Protein AF-0000000078037705 (afdb_homodimer)

Nearest PDB structures (foldseek):
  4ed9-assembly1_A-2  TM=7.983E-01  e=3.099E-23  Brucella suis 1330
  1t4c-assembly1_A  TM=8.391E-01  e=2.210E-21  Oxalobacter formigenes
  1pt8-assembly1_B  TM=8.091E-01  e=5.022E-22  unclassified
  2vjq-assembly1_A  TM=8.207E-01  e=1.459E-21  Oxalobacter formigenes
  2vjo-assembly1_B  TM=8.201E-01  e=1.232E-20  Oxalobacter formigenes

Secondary structure (DSSP, 8-state):
----TTTT-EEEE---SSHHHHHHHHHHHTT-EEEEEE-TT--GGGGTT--SS----SS-HHHHHHTTT-EEEE--TTSHHHHHHHHHHHTT-SEEEE-PPTTHHHHTT--HHHHHHH-TT-EEEEEESS-TTSTTTT----HHHHHHHHTTT-----TT------PPPSS-HIIIIIIIIHHHHHHHHHHHHHHHHS--EEEEEEHHHHHHTT-HHHHHHHTS-GGG--GGGTSBTTEEEEE-TTS-EEEEE--SHHHHHHHHHHTT-GGGGGGTT--SSHHHHHHHHHHTTS-HHHHHHHHGGGTSSEEE---HHHHHHHTGGGB-TTT-PBPPS-EEEEE--/----TTTT-EEEE---SSHHHHHHHHHHHTT-EEEEEE-TT--GGGGTT--SS----SS-HHHHHHTTT-EEEE--TTSHHHHHHHHHHHTT-SEEEE-PPTTHHHHTT--HHHHHHH-TT-EEEEEESS-TTSTTTT----HHHHHHHHTTT-----TT---------SS-HIIIIIIIIHHHHHHHHHHHHHHHHS--EEEEEEHHHHHHTT-HHHHHHHTS-GGG--GGGTSBTTEEEEE-TTS-EEEEE--SHHHHHHHHHHTT-GGGGGGTT--SSHHHHHHHHHHTTS-HHHHHHHHGGGTSSEEE---HHHHHHHTGGGB-TTT-PBPPS-EEEEE--

InterPro domains:
  IPR003673 CoA-transferase family III [PF02515] (6-319)
  IPR023606 CoA-transferase family III domain 1 superfamily [G3DSA:3.40.50.10540] (2-230)
  IPR023606 CoA-transferase family III domain 1 superfamily [SSF89796] (3-320)
  IPR044855 CoA-transferase family III domain 3 superfamily [G3DSA:3.30.1540.10] (231-314)
  IPR050509 Coenzyme A-transferase family III [PTHR48228] (5-320)

pLDDT: mean 91.75, std 10.86, range [43.0, 98.88]

Radius of gyration: 24.4 Å; Cα contacts (8 Å, |Δi|>4): 1552; chains: 2; bounding box: 67×62×51 Å

Structure (mmCIF, N/CA/C/O backbone):
data_AF-0000000078037705-model_v1
#
loop_
_entity.id
_entity.type
_entity.pdbx_description
1 polymer 'CoA transferase'
#
loop_
_atom_site.group_PDB
_atom_site.id
_atom_site.type_symbol
_atom_site.label_atom_id
_atom_site.label_alt_id
_atom_site.label_comp_id
_atom_site.label_asym_id
_atom_site.label_entity_id
_atom_site.label_seq_id
_atom_site.pdbx_PDB_ins_code
_atom_site.Cartn_x
_atom_site.Cartn_y
_atom_site.Cartn_z
_atom_site.occupancy
_atom_site.B_iso_or_equiv
_atom_site.auth_seq_id
_atom_site.auth_comp_id
_atom_site.auth_asym_id
_atom_site.auth_atom_id
_atom_site.pdbx_PDB_model_num
ATOM 1 N N . MET A 1 1 ? 0.684 -17.812 12.258 1 60.84 1 MET A N 1
ATOM 2 C CA . MET A 1 1 ? 0.854 -19.094 11.586 1 60.84 1 MET A CA 1
ATOM 3 C C . MET A 1 1 ? 1.013 -18.906 10.086 1 60.84 1 MET A C 1
ATOM 5 O O . MET A 1 1 ? 0.381 -18.031 9.492 1 60.84 1 MET A O 1
ATOM 9 N N . PHE A 1 2 ? 2.031 -19.531 9.492 1 70.81 2 PHE A N 1
ATOM 10 C CA . PHE A 1 2 ? 2.348 -19.5 8.07 1 70.81 2 PHE A CA 1
ATOM 11 C C . PHE A 1 2 ? 1.345 -20.328 7.277 1 70.81 2 PHE A C 1
ATOM 13 O O . PHE A 1 2 ? 0.802 -21.312 7.785 1 70.81 2 PHE A O 1
ATOM 20 N N . SER A 1 3 ? 0.941 -19.719 6.148 1 79.06 3 SER A N 1
ATOM 21 C CA . SER A 1 3 ? 0.119 -20.5 5.238 1 79.06 3 SER A CA 1
ATOM 22 C C . SER A 1 3 ? 0.977 -21.422 4.371 1 79.06 3 SER A C 1
ATOM 24 O O . SER A 1 3 ? 2.207 -21.344 4.41 1 79.06 3 SER A O 1
ATOM 26 N N . GLN A 1 4 ? 0.373 -22.391 3.707 1 84.06 4 GLN A N 1
ATOM 27 C CA . GLN A 1 4 ? 1.113 -23.391 2.936 1 84.06 4 GLN A CA 1
ATOM 28 C C . GLN A 1 4 ? 0.852 -23.234 1.44 1 84.06 4 GLN A C 1
ATOM 30 O O . GLN A 1 4 ? 1.119 -24.141 0.658 1 84.06 4 GLN A O 1
ATOM 35 N N . TRP A 1 5 ? 0.416 -22.094 1.028 1 91.06 5 TRP A N 1
ATOM 36 C CA . TRP A 1 5 ? -0.043 -21.875 -0.341 1 91.06 5 TRP A CA 1
ATOM 37 C C . TRP A 1 5 ? 1.124 -21.938 -1.321 1 91.06 5 TRP A C 1
ATOM 39 O O . TRP A 1 5 ? 0.944 -22.281 -2.49 1 91.06 5 TRP A O 1
ATOM 49 N N . LEU A 1 6 ? 2.363 -21.672 -0.777 1 94.94 6 LEU A N 1
ATOM 50 C CA . LEU A 1 6 ? 3.518 -21.641 -1.667 1 94.94 6 LEU A CA 1
ATOM 51 C C . LEU A 1 6 ? 4.523 -22.719 -1.282 1 94.94 6 LEU A C 1
ATOM 53 O O . LEU A 1 6 ? 5.727 -22.562 -1.515 1 94.94 6 LEU A O 1
ATOM 57 N N . THR A 1 7 ? 4.012 -23.734 -0.67 1 93.62 7 THR A N 1
ATOM 58 C CA . THR A 1 7 ? 4.867 -24.891 -0.358 1 93.62 7 THR A CA 1
ATOM 59 C C . THR A 1 7 ? 5.535 -25.422 -1.621 1 93.62 7 THR A C 1
ATOM 61 O O . THR A 1 7 ? 4.887 -25.562 -2.66 1 93.62 7 THR A O 1
ATOM 64 N N . GLY A 1 8 ? 6.824 -25.625 -1.527 1 94.94 8 GLY A N 1
ATOM 65 C CA . GLY A 1 8 ? 7.562 -26.156 -2.664 1 94.94 8 GLY A CA 1
ATOM 66 C C . GLY A 1 8 ? 8.219 -25.078 -3.504 1 94.94 8 GLY A C 1
ATOM 67 O O . GLY A 1 8 ? 8.922 -25.375 -4.473 1 94.94 8 GLY A O 1
ATOM 68 N N . TRP A 1 9 ? 7.973 -23.875 -3.145 1 97.19 9 TRP A N 1
ATOM 69 C CA . TRP A 1 9 ? 8.625 -22.766 -3.838 1 97.19 9 TRP A CA 1
ATOM 70 C C . TRP A 1 9 ? 9.922 -22.375 -3.139 1 97.19 9 TRP A C 1
ATOM 72 O O . TRP A 1 9 ? 9.992 -22.359 -1.908 1 97.19 9 TRP A O 1
ATOM 82 N N . ARG A 1 10 ? 10.891 -22.094 -3.904 1 98.62 10 ARG A N 1
ATOM 83 C CA . ARG A 1 10 ? 12.148 -21.562 -3.389 1 98.62 10 ARG A CA 1
ATOM 84 C C . ARG A 1 10 ? 12.484 -20.219 -4.023 1 98.62 10 ARG A C 1
ATOM 86 O O . ARG A 1 10 ? 12.57 -20.109 -5.25 1 98.62 10 ARG A O 1
ATOM 93 N N . ILE A 1 11 ? 12.672 -19.203 -3.244 1 98.88 11 ILE A N 1
ATOM 94 C CA . ILE A 1 11 ? 12.906 -17.828 -3.699 1 98.88 11 ILE A CA 1
ATOM 95 C C . ILE A 1 11 ? 14.227 -17.312 -3.135 1 98.88 11 ILE A C 1
ATOM 97 O O . ILE A 1 11 ? 14.477 -17.422 -1.932 1 98.88 11 ILE A O 1
ATOM 101 N N . LEU A 1 12 ? 15.094 -16.812 -3.98 1 98.88 12 LEU A N 1
ATOM 102 C CA . LEU A 1 12 ? 16.312 -16.125 -3.58 1 98.88 12 LEU A CA 1
ATOM 103 C C . LEU A 1 12 ? 16.094 -14.617 -3.488 1 98.88 12 LEU A C 1
ATOM 105 O O . LEU A 1 12 ? 15.742 -13.977 -4.48 1 98.88 12 LEU A O 1
ATOM 109 N N . ASP A 1 13 ? 16.266 -14.094 -2.336 1 98.81 13 ASP A N 1
ATOM 110 C CA . ASP A 1 13 ? 16.125 -12.656 -2.117 1 98.81 13 ASP A CA 1
ATOM 111 C C . ASP A 1 13 ? 17.484 -11.977 -1.985 1 98.81 13 ASP A C 1
ATOM 113 O O . ASP A 1 13 ? 18.141 -12.102 -0.954 1 98.81 13 ASP A O 1
ATOM 117 N N . LEU A 1 14 ? 17.859 -11.203 -2.982 1 98.5 14 LEU A N 1
ATOM 118 C CA . LEU A 1 14 ? 19.109 -10.469 -2.971 1 98.5 14 LEU A CA 1
ATOM 119 C C . LEU A 1 14 ? 18.891 -9.016 -2.553 1 98.5 14 LEU A C 1
ATOM 121 O O . LEU A 1 14 ? 19.844 -8.234 -2.49 1 98.5 14 LEU A O 1
ATOM 125 N N . SER A 1 15 ? 17.656 -8.648 -2.311 1 97.88 15 SER A N 1
ATOM 126 C CA . SER A 1 15 ? 17.312 -7.266 -2.018 1 97.88 15 SER A CA 1
ATOM 127 C C . SER A 1 15 ? 17.688 -6.895 -0.584 1 97.88 15 SER A C 1
ATOM 129 O O . SER A 1 15 ? 17.906 -7.773 0.25 1 97.88 15 SER A O 1
ATOM 131 N N . LEU A 1 16 ? 17.812 -5.641 -0.35 1 96.12 16 LEU A N 1
ATOM 132 C CA . LEU A 1 16 ? 18.172 -5.098 0.955 1 96.12 16 LEU A CA 1
ATOM 133 C C . LEU A 1 16 ? 17.141 -4.09 1.431 1 96.12 16 LEU A C 1
ATOM 135 O O . LEU A 1 16 ? 16.219 -3.744 0.688 1 96.12 16 LEU A O 1
ATOM 139 N N . LEU A 1 17 ? 17.172 -3.756 2.693 1 94.75 17 LEU A N 1
ATOM 140 C CA . LEU A 1 17 ? 16.422 -2.674 3.307 1 94.75 17 LEU A CA 1
ATOM 141 C C . LEU A 1 17 ? 14.938 -3.039 3.416 1 94.75 17 LEU A C 1
ATOM 143 O O . LEU A 1 17 ? 14.578 -3.957 4.152 1 94.75 17 LEU A O 1
ATOM 147 N N . LEU A 1 18 ? 14.023 -2.482 2.533 1 96.75 18 LEU A N 1
ATOM 148 C CA . LEU A 1 18 ? 12.633 -2.611 2.943 1 96.75 18 LEU A CA 1
ATOM 149 C C . LEU A 1 18 ? 11.797 -3.277 1.85 1 96.75 18 LEU A C 1
ATOM 151 O O . LEU A 1 18 ? 11.188 -4.324 2.078 1 96.75 18 LEU A O 1
ATOM 155 N N . PRO A 1 19 ? 11.648 -2.754 0.609 1 98.25 19 PRO A N 1
ATOM 156 C CA . PRO A 1 19 ? 10.633 -3.275 -0.31 1 98.25 19 PRO A CA 1
ATOM 157 C C . PRO A 1 19 ? 10.812 -4.762 -0.608 1 98.25 19 PRO A C 1
ATOM 159 O O . PRO A 1 19 ? 9.867 -5.543 -0.479 1 98.25 19 PRO A O 1
ATOM 162 N N . GLY A 1 20 ? 12.008 -5.152 -1.013 1 98.56 20 GLY A N 1
ATOM 163 C CA . GLY A 1 20 ? 12.266 -6.543 -1.34 1 98.56 20 GLY A CA 1
ATOM 164 C C . GLY A 1 20 ? 12.078 -7.48 -0.16 1 98.56 20 GLY A C 1
ATOM 165 O O . GLY A 1 20 ? 11.281 -8.422 -0.225 1 98.56 20 GLY A O 1
ATOM 166 N N . PRO A 1 21 ? 12.82 -7.18 0.917 1 98.56 21 PRO A N 1
ATOM 167 C CA . PRO A 1 21 ? 12.695 -8.031 2.102 1 98.56 21 PRO A CA 1
ATOM 168 C C . PRO A 1 21 ? 11.258 -8.133 2.611 1 98.56 21 PRO A C 1
ATOM 170 O O . PRO A 1 21 ? 10.859 -9.172 3.141 1 98.56 21 PRO A O 1
ATOM 173 N N . PHE A 1 22 ? 10.445 -7.098 2.488 1 98.56 22 PHE A N 1
ATOM 174 C CA . PHE A 1 22 ? 9.039 -7.195 2.863 1 98.56 22 PHE A CA 1
ATOM 175 C C . PHE A 1 22 ? 8.297 -8.156 1.941 1 98.56 22 PHE A C 1
ATOM 177 O O . PHE A 1 22 ? 7.52 -8.992 2.402 1 98.56 22 PHE A O 1
ATOM 184 N N . ALA A 1 23 ? 8.508 -7.988 0.633 1 98.75 23 ALA A N 1
ATOM 185 C CA . ALA A 1 23 ? 7.879 -8.867 -0.347 1 98.75 23 ALA A CA 1
ATOM 186 C C . ALA A 1 23 ? 8.188 -10.336 -0.052 1 98.75 23 ALA A C 1
ATOM 188 O O . ALA A 1 23 ? 7.281 -11.164 0.015 1 98.75 23 ALA A O 1
ATOM 189 N N . SER A 1 24 ? 9.469 -10.656 0.129 1 98.62 24 SER A N 1
ATOM 190 C CA . SER A 1 24 ? 9.867 -12.047 0.345 1 98.62 24 SER A CA 1
ATOM 191 C C . SER A 1 24 ? 9.414 -12.547 1.714 1 98.62 24 SER A C 1
ATOM 193 O O . SER A 1 24 ? 9.18 -13.742 1.897 1 98.62 24 SER A O 1
ATOM 195 N N . TRP A 1 25 ? 9.281 -11.586 2.691 1 98.12 25 TRP A N 1
ATOM 196 C CA . TRP A 1 25 ? 8.727 -11.953 3.988 1 98.12 25 TRP A CA 1
ATOM 197 C C . TRP A 1 25 ? 7.281 -12.422 3.846 1 98.12 25 TRP A C 1
ATOM 199 O O . TRP A 1 25 ? 6.891 -13.43 4.43 1 98.12 25 TRP A O 1
ATOM 209 N N . ARG A 1 26 ? 6.488 -11.742 3.059 1 97.56 26 ARG A N 1
ATOM 210 C CA . ARG A 1 26 ? 5.113 -12.164 2.807 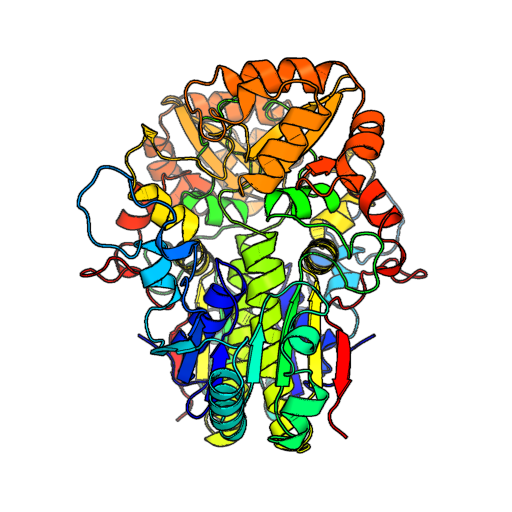1 97.56 26 ARG A CA 1
ATOM 211 C C . ARG A 1 26 ? 5.07 -13.531 2.143 1 97.56 26 ARG A C 1
ATOM 213 O O . ARG A 1 26 ? 4.254 -14.383 2.512 1 97.56 26 ARG A O 1
ATOM 220 N N . LEU A 1 27 ? 5.945 -13.727 1.206 1 98 27 LEU A N 1
ATOM 221 C CA . LEU A 1 27 ? 5.988 -15 0.506 1 98 27 LEU A CA 1
ATOM 222 C C . LEU A 1 27 ? 6.395 -16.125 1.453 1 98 27 LEU A C 1
ATOM 224 O O . LEU A 1 27 ? 5.852 -17.234 1.384 1 98 27 LEU A O 1
ATOM 228 N N . ALA A 1 28 ? 7.348 -15.844 2.344 1 97.62 28 ALA A N 1
ATOM 229 C CA . ALA A 1 28 ? 7.738 -16.812 3.357 1 97.62 28 ALA A CA 1
ATOM 230 C C . ALA A 1 28 ? 6.562 -17.172 4.258 1 97.62 28 ALA A C 1
ATOM 232 O O . ALA A 1 28 ? 6.352 -18.344 4.586 1 97.62 28 ALA A O 1
ATOM 233 N N . GLN A 1 29 ? 5.789 -16.188 4.605 1 96 29 GLN A N 1
ATOM 234 C CA . GLN A 1 29 ? 4.633 -16.406 5.469 1 96 29 GLN A CA 1
ATOM 235 C C . GLN A 1 29 ? 3.566 -17.25 4.758 1 96 29 GLN A C 1
ATOM 237 O O . GLN A 1 29 ? 2.693 -17.828 5.406 1 96 29 GLN A O 1
ATOM 242 N N . MET A 1 30 ? 3.695 -17.328 3.451 1 95.75 30 MET A N 1
ATOM 243 C CA . MET A 1 30 ? 2.75 -18.125 2.684 1 95.75 30 MET A CA 1
ATOM 244 C C . MET A 1 30 ? 3.324 -19.516 2.398 1 95.75 30 MET A C 1
ATOM 246 O O . MET A 1 30 ? 2.734 -20.297 1.648 1 95.75 30 MET A O 1
ATOM 250 N N . GLY A 1 31 ? 4.531 -19.781 2.932 1 95 31 GLY A N 1
ATOM 251 C CA . GLY A 1 31 ? 5.043 -21.141 2.902 1 95 31 GLY A CA 1
ATOM 252 C C . GLY A 1 31 ? 6.223 -21.312 1.967 1 95 31 GLY A C 1
ATOM 253 O O . GLY A 1 31 ? 6.805 -22.406 1.888 1 95 31 GLY A O 1
ATOM 254 N N . ALA A 1 32 ? 6.645 -20.297 1.266 1 97.5 32 ALA A N 1
ATOM 255 C CA . ALA A 1 32 ? 7.797 -20.406 0.378 1 97.5 32 ALA A CA 1
ATOM 256 C C . ALA A 1 32 ? 9.094 -20.516 1.175 1 97.5 32 ALA A C 1
ATOM 258 O O . ALA A 1 32 ? 9.227 -19.938 2.252 1 97.5 32 ALA A O 1
ATOM 259 N N . GLU A 1 33 ? 9.984 -21.297 0.691 1 98.44 33 GLU A N 1
ATOM 260 C CA . GLU A 1 33 ? 11.352 -21.234 1.198 1 98.44 33 GLU A CA 1
ATOM 261 C C . GLU A 1 33 ? 12.086 -20.016 0.669 1 98.44 33 GLU A C 1
ATOM 263 O O . GLU A 1 33 ? 12.289 -19.875 -0.54 1 98.44 33 GLU A O 1
ATOM 268 N N . VAL A 1 34 ? 12.438 -19.156 1.524 1 98.81 34 VAL A N 1
ATOM 269 C CA . VAL A 1 34 ? 13.125 -17.938 1.108 1 98.81 34 VAL A CA 1
ATOM 270 C C . VAL A 1 34 ? 14.555 -17.922 1.647 1 98.81 34 VAL A C 1
ATOM 272 O O . VAL A 1 34 ? 14.766 -18.078 2.854 1 98.81 34 VAL A O 1
ATOM 275 N N . VAL A 1 35 ? 15.523 -17.828 0.776 1 98.81 35 VAL A N 1
ATOM 276 C CA . VAL A 1 35 ? 16.922 -17.641 1.13 1 98.81 35 VAL A CA 1
ATOM 277 C C . VAL A 1 35 ? 17.359 -16.219 0.836 1 98.81 35 VAL A C 1
ATOM 279 O O . VAL A 1 35 ? 17.359 -15.781 -0.319 1 98.81 35 VAL A O 1
ATOM 282 N N . LYS A 1 36 ? 17.625 -15.484 1.834 1 98.56 36 LYS A N 1
ATOM 283 C CA . LYS A 1 36 ? 18.141 -14.125 1.713 1 98.56 36 LYS A CA 1
ATOM 284 C C . LYS A 1 36 ? 19.656 -14.117 1.553 1 98.56 36 LYS A C 1
ATOM 286 O O . LYS A 1 36 ? 20.375 -14.695 2.371 1 98.56 36 LYS A O 1
ATOM 291 N N . ILE A 1 37 ? 20.078 -13.531 0.469 1 98.19 37 ILE A N 1
ATOM 292 C CA . ILE A 1 37 ? 21.516 -13.414 0.199 1 98.19 37 ILE A CA 1
ATOM 293 C C . ILE A 1 37 ? 21.984 -11.984 0.473 1 98.19 37 ILE A C 1
ATOM 295 O O . ILE A 1 37 ? 21.5 -11.039 -0.156 1 98.19 37 ILE A O 1
ATOM 299 N N . GLU A 1 38 ? 22.906 -11.852 1.368 1 97.38 38 GLU A N 1
ATOM 300 C CA . GLU A 1 38 ? 23.438 -10.539 1.717 1 97.38 38 GLU A CA 1
ATOM 301 C C . GLU A 1 38 ? 24.922 -10.43 1.36 1 97.38 38 GLU A C 1
ATOM 303 O O . GLU A 1 38 ? 25.641 -11.438 1.364 1 97.38 38 GLU A O 1
ATOM 308 N N . PRO A 1 39 ? 25.375 -9.227 1.04 1 96.5 39 PRO A N 1
ATOM 309 C CA . PRO A 1 39 ? 26.828 -9.047 0.926 1 96.5 39 PRO A CA 1
ATOM 310 C C . PRO A 1 39 ? 27.547 -9.18 2.268 1 96.5 39 PRO A C 1
ATOM 312 O O . PRO A 1 39 ? 26.906 -9.156 3.32 1 96.5 39 PRO A O 1
ATOM 315 N N . PRO A 1 40 ? 28.828 -9.32 2.215 1 95.88 40 PRO A N 1
ATOM 316 C CA . PRO A 1 40 ? 29.578 -9.461 3.465 1 95.88 40 PRO A CA 1
ATOM 317 C C . PRO A 1 40 ? 29.359 -8.289 4.422 1 95.88 40 PRO A C 1
ATOM 319 O O . PRO A 1 40 ? 29.438 -8.461 5.641 1 95.88 40 PRO A O 1
ATOM 322 N N . THR A 1 41 ? 29.031 -7.164 3.951 1 93.5 41 THR A N 1
ATOM 323 C CA . THR A 1 41 ? 28.797 -5.984 4.773 1 93.5 41 THR A CA 1
ATOM 324 C C . THR A 1 41 ? 27.438 -6.066 5.469 1 93.5 41 THR A C 1
ATOM 326 O O . THR A 1 41 ? 27.156 -5.293 6.383 1 93.5 41 THR A O 1
ATOM 329 N N . GLY A 1 42 ? 26.641 -7.035 5.02 1 94.12 42 GLY A N 1
ATOM 330 C CA . GLY A 1 42 ? 25.312 -7.199 5.605 1 94.12 42 GLY A CA 1
ATOM 331 C C . GLY A 1 42 ? 24.281 -6.254 5.023 1 94.12 42 GLY A C 1
ATOM 332 O O . GLY A 1 42 ? 24.562 -5.555 4.043 1 94.12 42 GLY A O 1
ATOM 333 N N . ASP A 1 43 ? 23.094 -6.285 5.516 1 94.69 43 ASP A N 1
ATOM 334 C CA . ASP A 1 43 ? 21.969 -5.402 5.195 1 94.69 43 ASP A CA 1
ATOM 335 C C . ASP A 1 43 ? 21.906 -4.219 6.156 1 94.69 43 ASP A C 1
ATOM 337 O O . ASP A 1 43 ? 21.844 -4.402 7.375 1 94.69 43 ASP A O 1
ATOM 341 N N . GLY A 1 44 ? 21.875 -3.043 5.559 1 90.38 44 GLY A N 1
ATOM 342 C CA . GLY A 1 44 ? 21.828 -1.836 6.367 1 90.38 44 GLY A CA 1
ATOM 343 C C . GLY A 1 44 ? 20.609 -1.776 7.273 1 90.38 44 GLY A C 1
ATOM 344 O O . GLY A 1 44 ? 20.609 -1.064 8.281 1 90.38 44 GLY A O 1
ATOM 345 N N . ALA A 1 45 ? 19.578 -2.508 6.988 1 90.69 45 ALA A N 1
ATOM 346 C CA . ALA A 1 45 ? 18.359 -2.557 7.805 1 90.69 45 ALA A CA 1
ATOM 347 C C . ALA A 1 45 ? 18.672 -3.068 9.211 1 90.69 45 ALA A C 1
ATOM 349 O O . ALA A 1 45 ? 17.922 -2.787 10.156 1 90.69 45 ALA A O 1
ATOM 350 N N . ALA A 1 46 ? 19.734 -3.828 9.375 1 90.19 46 ALA A N 1
ATOM 351 C CA . ALA A 1 46 ? 20.109 -4.414 10.656 1 90.19 46 ALA A CA 1
ATOM 352 C C . ALA A 1 46 ? 20.422 -3.326 11.688 1 90.19 46 ALA A C 1
ATOM 354 O O . ALA A 1 46 ? 20.344 -3.564 12.891 1 90.19 46 ALA A O 1
ATOM 355 N N . GLN A 1 47 ? 20.672 -2.141 11.102 1 82.5 47 GLN A N 1
ATOM 356 C CA . GLN A 1 47 ? 21.062 -1.061 12.008 1 82.5 47 GLN A CA 1
ATOM 357 C C . GLN A 1 47 ? 19.953 -0.02 12.125 1 82.5 47 GLN A C 1
ATOM 359 O O . GLN A 1 47 ? 20.062 0.931 12.898 1 82.5 47 GLN A O 1
ATOM 364 N N . LEU A 1 48 ? 18.938 -0.22 11.414 1 77 48 LEU A N 1
ATOM 365 C CA . LEU A 1 48 ? 17.859 0.773 11.422 1 77 48 LEU A CA 1
ATOM 366 C C . LEU A 1 48 ? 17.094 0.729 12.734 1 77 48 LEU A C 1
ATOM 368 O O . LEU A 1 48 ? 16.547 -0.313 13.102 1 77 48 LEU A O 1
ATOM 372 N N . GLY A 1 49 ? 16.953 1.868 13.492 1 63.72 49 GLY A N 1
ATOM 373 C CA . GLY A 1 49 ? 16.188 1.976 14.727 1 63.72 49 GLY A CA 1
ATOM 374 C C . GLY A 1 49 ? 16.969 1.509 15.945 1 63.72 49 GLY A C 1
ATOM 375 O O . GLY A 1 49 ? 16.406 1.355 17.031 1 63.72 49 GLY A O 1
ATOM 376 N N . VAL A 1 50 ? 18.125 0.885 15.727 1 62.22 50 VAL A N 1
ATOM 377 C CA . VAL A 1 50 ? 18.953 0.463 16.844 1 62.22 50 VAL A CA 1
ATOM 378 C C . VAL A 1 50 ? 19.641 1.679 17.469 1 62.22 50 VAL A C 1
ATOM 380 O O . VAL A 1 50 ? 20.156 2.545 16.75 1 62.22 50 VAL A O 1
ATOM 383 N N . ALA A 1 51 ? 19.047 1.962 18.719 1 53.59 51 ALA A N 1
ATOM 384 C CA . ALA A 1 51 ? 19.75 3.023 19.438 1 53.59 51 ALA A CA 1
ATOM 385 C C . ALA A 1 51 ? 21.25 2.75 19.5 1 53.59 51 ALA A C 1
ATOM 387 O O . ALA A 1 51 ? 21.672 1.597 19.625 1 53.59 51 ALA A O 1
ATOM 388 N N . THR A 1 52 ? 22.109 3.65 19.094 1 49.53 52 THR A N 1
ATOM 389 C CA . THR A 1 52 ? 23.578 3.537 19.078 1 49.53 52 THR A CA 1
ATOM 390 C C . THR A 1 52 ? 24.078 3.004 20.422 1 49.53 52 THR A C 1
ATOM 392 O O . THR A 1 52 ? 25.062 2.271 20.469 1 49.53 52 THR A O 1
ATOM 395 N N . ASP A 1 53 ? 23.688 3.715 21.609 1 44.62 53 ASP A N 1
ATOM 396 C CA . ASP A 1 53 ? 24.297 3.432 22.891 1 44.62 53 ASP A CA 1
ATOM 397 C C . ASP A 1 53 ? 23.781 2.117 23.469 1 44.62 53 ASP A C 1
ATOM 399 O O . ASP A 1 53 ? 24.219 1.685 24.547 1 44.62 53 ASP A O 1
ATOM 403 N N . SER A 1 54 ? 22.641 1.813 23.203 1 48.25 54 SER A N 1
ATOM 404 C CA . SER A 1 54 ? 22.125 0.65 23.922 1 48.25 54 SER A CA 1
ATOM 405 C C . SER A 1 54 ? 22.859 -0.623 23.5 1 48.25 54 SER A C 1
ATOM 407 O O . SER A 1 54 ? 23.156 -0.805 22.328 1 48.25 54 SER A O 1
ATOM 409 N N . ALA A 1 55 ? 23.578 -1.119 24.422 1 43.53 55 ALA A N 1
ATOM 410 C CA . ALA A 1 55 ? 24.125 -2.475 24.344 1 43.53 55 ALA A CA 1
ATOM 411 C C . ALA A 1 55 ? 23.141 -3.414 23.641 1 43.53 55 ALA A C 1
ATOM 413 O O . ALA A 1 55 ? 23.406 -4.613 23.531 1 43.53 55 ALA A O 1
ATOM 414 N N . ASP A 1 56 ? 21.844 -3.1 23.578 1 49.72 56 ASP A N 1
ATOM 415 C CA . ASP A 1 56 ? 20.844 -4.016 23.031 1 49.72 56 ASP A CA 1
ATOM 416 C C . ASP A 1 56 ? 21.203 -4.445 21.609 1 49.72 56 ASP A C 1
ATOM 418 O O . ASP A 1 56 ? 21.734 -3.654 20.844 1 49.72 56 ASP A O 1
ATOM 422 N N . ALA A 1 57 ? 21.266 -6.02 21.297 1 55.97 57 ALA A N 1
ATOM 423 C CA . ALA A 1 57 ? 21.672 -7.039 20.328 1 55.97 57 ALA A CA 1
ATOM 424 C C . ALA A 1 57 ? 21.156 -6.703 18.938 1 55.97 57 ALA A C 1
ATOM 426 O O . ALA A 1 57 ? 20 -6.324 18.766 1 55.97 57 ALA A O 1
ATOM 427 N N . ALA A 1 58 ? 22.016 -6.031 18.062 1 65.62 58 ALA A N 1
ATOM 428 C CA . ALA A 1 58 ? 21.891 -6.324 16.641 1 65.62 58 ALA A CA 1
ATOM 429 C C . ALA A 1 58 ? 21.531 -7.789 16.406 1 65.62 58 ALA A C 1
ATOM 431 O O . ALA A 1 58 ? 21.812 -8.641 17.25 1 65.62 58 ALA A O 1
ATOM 432 N N . PRO A 1 59 ? 20.672 -7.906 15.523 1 87.19 59 PRO A N 1
ATOM 433 C CA . PRO A 1 59 ? 20.125 -6.949 14.555 1 87.19 59 PRO A CA 1
ATOM 434 C C . PRO A 1 59 ? 18.859 -6.266 15.047 1 87.19 59 PRO A C 1
ATOM 436 O O . PRO A 1 59 ? 18.234 -6.719 16.016 1 87.19 59 PRO A O 1
ATOM 439 N N . SER A 1 60 ? 18.453 -5.172 14.445 1 88.94 60 SER A N 1
ATOM 440 C CA . SER A 1 60 ? 17.266 -4.402 14.797 1 88.94 60 SER A CA 1
ATOM 441 C C . SER A 1 60 ? 16.016 -5.273 14.758 1 88.94 60 SER A C 1
ATOM 443 O O . SER A 1 60 ? 15.992 -6.305 14.086 1 88.94 60 SER A O 1
ATOM 445 N N . TRP A 1 61 ? 14.992 -4.902 15.578 1 91.19 61 TRP A N 1
ATOM 446 C CA . TRP A 1 61 ? 13.695 -5.559 15.539 1 91.19 61 TRP A CA 1
ATOM 447 C C . TRP A 1 61 ? 13.141 -5.578 14.117 1 91.19 61 TRP A C 1
ATOM 449 O O . TRP A 1 61 ? 12.578 -6.586 13.68 1 91.19 61 TRP A O 1
ATOM 459 N N . PHE A 1 62 ? 13.375 -4.492 13.445 1 92.75 62 PHE A N 1
ATOM 460 C CA . PHE A 1 62 ? 12.914 -4.312 12.07 1 92.75 62 PHE A CA 1
ATOM 461 C C . PHE A 1 62 ? 13.523 -5.367 11.148 1 92.75 62 PHE A C 1
ATOM 463 O O . PHE A 1 62 ? 12.812 -6.031 10.406 1 92.75 62 PHE A O 1
ATOM 470 N N . TYR A 1 63 ? 14.766 -5.516 11.242 1 95.19 63 TYR A N 1
ATOM 471 C CA . TYR A 1 63 ? 15.492 -6.504 10.445 1 95.19 63 TYR A CA 1
ATOM 472 C C . TYR A 1 63 ? 15.047 -7.918 10.812 1 95.19 63 TYR A C 1
ATOM 474 O O . TYR A 1 63 ? 14.82 -8.75 9.93 1 95.19 63 TYR A O 1
ATOM 482 N N . ARG A 1 64 ? 14.914 -8.203 12.086 1 95 64 ARG A N 1
ATOM 483 C CA . ARG A 1 64 ? 14.5 -9.523 12.531 1 95 64 ARG A CA 1
ATOM 484 C C . ARG A 1 64 ? 13.109 -9.867 12.023 1 95 64 ARG A C 1
ATOM 486 O O . ARG A 1 64 ? 12.859 -11 11.594 1 95 64 ARG A O 1
ATOM 493 N N . LEU A 1 65 ? 12.281 -8.898 12.016 1 95.38 65 LEU A N 1
ATOM 494 C CA . LEU A 1 65 ? 10.922 -9.109 11.539 1 95.38 65 LEU A CA 1
ATOM 495 C C . LEU A 1 65 ? 10.914 -9.492 10.062 1 95.38 65 LEU A C 1
ATOM 497 O O . LEU A 1 65 ? 10.32 -10.5 9.68 1 95.38 65 LEU A O 1
ATOM 501 N N . LEU A 1 66 ? 11.586 -8.711 9.234 1 96.94 66 LEU A N 1
ATOM 502 C CA . LEU A 1 66 ? 11.523 -8.867 7.785 1 96.94 66 LEU A CA 1
ATOM 503 C C . LEU A 1 66 ? 12.203 -10.156 7.348 1 96.94 66 LEU A C 1
ATOM 505 O O . LEU A 1 66 ? 11.969 -10.648 6.242 1 96.94 66 LEU A O 1
ATOM 509 N N . ASN A 1 67 ? 13.07 -10.688 8.211 1 97.25 67 ASN A N 1
ATOM 510 C CA . ASN A 1 67 ? 13.773 -11.906 7.828 1 97.25 67 ASN A CA 1
ATOM 511 C C . ASN A 1 67 ? 13.328 -13.102 8.656 1 97.25 67 ASN A C 1
ATOM 513 O O . ASN A 1 67 ? 13.945 -14.164 8.609 1 97.25 67 ASN A O 1
ATOM 517 N N . HIS A 1 68 ? 12.242 -12.867 9.414 1 95.25 68 HIS A N 1
ATOM 518 C CA . HIS A 1 68 ? 11.648 -13.969 10.156 1 95.25 68 HIS A CA 1
ATOM 519 C C . HIS A 1 68 ? 11.172 -15.07 9.211 1 95.25 68 HIS A C 1
ATOM 521 O O . HIS A 1 68 ? 10.422 -14.805 8.273 1 95.25 68 HIS A O 1
ATOM 527 N N . GLY A 1 69 ? 11.602 -16.266 9.422 1 95.5 69 GLY A N 1
ATOM 528 C CA . GLY A 1 69 ? 11.188 -17.406 8.609 1 95.5 69 GLY A CA 1
ATOM 529 C C . GLY A 1 69 ? 12.047 -17.594 7.375 1 95.5 69 GLY A C 1
ATOM 530 O O . GLY A 1 69 ? 11.812 -18.516 6.582 1 95.5 69 GLY A O 1
ATOM 531 N N . LYS A 1 70 ? 13.102 -16.781 7.184 1 97.81 70 LYS A N 1
ATOM 532 C CA . LYS A 1 70 ? 14.016 -16.922 6.055 1 97.81 70 LYS A CA 1
ATOM 533 C C . LYS A 1 70 ? 15.352 -17.516 6.492 1 97.81 70 LYS A C 1
ATOM 535 O O . LYS A 1 70 ? 15.688 -17.484 7.676 1 97.81 70 LYS A O 1
ATOM 540 N N . THR A 1 71 ? 16.047 -18.078 5.578 1 98.44 71 THR A N 1
ATOM 541 C CA . THR A 1 71 ? 17.453 -18.406 5.77 1 98.44 71 THR A CA 1
ATOM 542 C C . THR A 1 71 ? 18.359 -17.312 5.211 1 98.44 71 THR A C 1
ATOM 544 O O . THR A 1 71 ? 18.219 -16.922 4.047 1 98.44 71 THR A O 1
ATOM 547 N N . VAL A 1 72 ? 19.234 -16.812 6.016 1 98 72 VAL A N 1
ATOM 548 C CA . VAL A 1 72 ? 20.125 -15.727 5.594 1 98 72 VAL A CA 1
ATOM 549 C C . VAL A 1 72 ? 21.516 -16.281 5.316 1 98 72 VAL A C 1
ATOM 551 O O . VAL A 1 72 ? 22.094 -16.969 6.16 1 98 72 VAL A O 1
ATOM 554 N N . VAL A 1 73 ? 22 -15.977 4.152 1 97.75 73 VAL A N 1
ATOM 555 C CA . VAL A 1 73 ? 23.328 -16.422 3.727 1 97.75 73 VAL A CA 1
ATOM 556 C C . VAL A 1 73 ? 24.156 -15.227 3.26 1 97.75 73 VAL A C 1
ATOM 558 O O . VAL A 1 73 ? 23.641 -14.336 2.586 1 97.75 73 VAL A O 1
ATOM 561 N N . SER A 1 74 ? 25.391 -15.188 3.625 1 97.56 74 SER A N 1
ATOM 562 C CA . SER A 1 74 ? 26.297 -14.148 3.16 1 97.56 74 SER A CA 1
ATOM 563 C C . SER A 1 74 ? 27.141 -14.633 1.978 1 97.56 74 SER A C 1
ATOM 565 O O . SER A 1 74 ? 27.781 -15.68 2.059 1 97.56 74 SER A O 1
ATOM 567 N N . LEU A 1 75 ? 27.078 -13.93 0.883 1 97.38 75 LEU A N 1
ATOM 568 C CA . LEU A 1 75 ? 27.875 -14.219 -0.301 1 97.38 75 LEU A CA 1
ATOM 569 C C . LEU A 1 75 ? 28.531 -12.953 -0.837 1 97.38 75 LEU A C 1
ATOM 571 O O . LEU A 1 75 ? 27.891 -11.906 -0.93 1 97.38 75 LEU A O 1
ATOM 575 N N . ASP A 1 76 ? 29.766 -13.023 -1.169 1 97.5 76 ASP A N 1
ATOM 576 C CA . ASP A 1 76 ? 30.453 -11.945 -1.881 1 97.5 76 ASP A CA 1
ATOM 577 C C . ASP A 1 76 ? 30.312 -12.117 -3.393 1 97.5 76 ASP A C 1
ATOM 579 O O . ASP A 1 76 ? 31.156 -12.758 -4.027 1 97.5 76 ASP A O 1
ATOM 583 N N . LEU A 1 77 ? 29.406 -11.445 -4.004 1 96.19 77 LEU A N 1
ATOM 584 C CA . LEU A 1 77 ? 29.094 -11.641 -5.414 1 96.19 77 LEU A CA 1
ATOM 585 C C . LEU A 1 77 ? 30.141 -10.984 -6.305 1 96.19 77 LEU A C 1
ATOM 587 O O . LEU A 1 77 ? 30.125 -11.148 -7.523 1 96.19 77 LEU A O 1
ATOM 591 N N . LYS A 1 78 ? 31.047 -10.25 -5.672 1 95.19 78 LYS A N 1
ATOM 592 C CA . LYS A 1 78 ? 32.156 -9.672 -6.438 1 95.19 78 LYS A CA 1
ATOM 593 C C . LYS A 1 78 ? 33.25 -10.711 -6.688 1 95.19 78 LYS A C 1
ATOM 595 O O . LYS A 1 78 ? 34.125 -10.5 -7.527 1 95.19 78 LYS A O 1
ATOM 600 N N . SER A 1 79 ? 33.188 -11.805 -5.992 1 96.44 79 SER A N 1
ATOM 601 C CA . SER A 1 79 ? 34.156 -12.883 -6.16 1 96.44 79 SER A CA 1
ATOM 602 C C . SER A 1 79 ? 33.625 -13.984 -7.062 1 96.44 79 SER A C 1
ATOM 604 O O . SER A 1 79 ? 32.406 -14.195 -7.113 1 96.44 79 SER A O 1
ATOM 606 N N . ALA A 1 80 ? 34.5 -14.68 -7.688 1 96.44 80 ALA A N 1
ATOM 607 C CA . ALA A 1 80 ? 34.094 -15.805 -8.531 1 96.44 80 ALA A CA 1
ATOM 608 C C . ALA A 1 80 ? 33.406 -16.891 -7.699 1 96.44 80 ALA A C 1
ATOM 610 O O . ALA A 1 80 ? 32.438 -17.484 -8.125 1 96.44 80 ALA A O 1
ATOM 611 N N . ALA A 1 81 ? 33.969 -17.125 -6.59 1 97.06 81 ALA A N 1
ATOM 612 C CA . ALA A 1 81 ? 33.438 -18.156 -5.703 1 97.06 81 ALA A CA 1
ATOM 613 C C . ALA A 1 81 ? 32 -17.797 -5.27 1 97.06 81 ALA A C 1
ATOM 615 O O . ALA A 1 81 ? 31.141 -18.656 -5.191 1 97.06 81 ALA A O 1
ATOM 616 N N . GLY A 1 82 ? 31.797 -16.531 -4.906 1 97.38 82 GLY A N 1
ATOM 617 C CA . GLY A 1 82 ? 30.484 -16.062 -4.523 1 97.38 82 GLY A CA 1
ATOM 618 C C . GLY A 1 82 ? 29.469 -16.172 -5.645 1 97.38 82 GLY A C 1
ATOM 619 O O . GLY A 1 82 ? 28.312 -16.562 -5.414 1 97.38 82 GLY A O 1
ATOM 620 N N . ARG A 1 83 ? 29.875 -15.883 -6.836 1 97.19 83 ARG A N 1
ATOM 621 C CA . ARG A 1 83 ? 29 -15.992 -8 1 97.19 83 ARG A CA 1
ATOM 622 C C . ARG A 1 83 ? 28.641 -17.438 -8.281 1 97.19 83 ARG A C 1
ATOM 624 O O . ARG A 1 83 ? 27.484 -17.75 -8.578 1 97.19 83 ARG A O 1
ATOM 631 N N . ASP A 1 84 ? 29.672 -18.25 -8.18 1 97.44 84 ASP A N 1
ATOM 632 C CA . ASP A 1 84 ? 29.438 -19.688 -8.383 1 97.44 84 ASP A CA 1
ATOM 633 C C . ASP A 1 84 ? 28.438 -20.219 -7.359 1 97.44 84 ASP A C 1
ATOM 635 O O . ASP A 1 84 ? 27.562 -21.031 -7.695 1 97.44 84 ASP A O 1
ATOM 639 N N . ALA A 1 85 ? 28.594 -19.797 -6.184 1 98.06 85 ALA A N 1
ATOM 640 C CA . ALA A 1 85 ? 27.688 -20.203 -5.125 1 98.06 85 ALA A CA 1
ATOM 641 C C . ALA A 1 85 ? 26.266 -19.734 -5.414 1 98.06 85 ALA A C 1
ATOM 643 O O . ALA A 1 85 ? 25.297 -20.484 -5.195 1 98.06 85 ALA A O 1
ATOM 644 N N . LEU A 1 86 ? 26.125 -18.5 -5.863 1 98.31 86 LEU A N 1
ATOM 645 C CA . LEU A 1 86 ? 24.797 -17.984 -6.223 1 98.31 86 LEU A CA 1
ATOM 646 C C . LEU A 1 86 ? 24.188 -18.812 -7.348 1 98.31 86 LEU A C 1
ATOM 648 O O . LEU A 1 86 ? 23 -19.156 -7.301 1 98.31 86 LEU A O 1
ATOM 652 N N . LEU A 1 87 ? 24.984 -19.156 -8.344 1 98.38 87 LEU A N 1
ATOM 653 C CA . LEU A 1 87 ? 24.484 -19.906 -9.484 1 98.38 87 LEU A CA 1
ATOM 654 C C . LEU A 1 87 ? 24.016 -21.297 -9.055 1 98.38 87 LEU A C 1
ATOM 656 O O . LEU A 1 87 ? 23.031 -21.812 -9.586 1 98.38 87 LEU A O 1
ATOM 660 N N . ALA A 1 88 ? 24.719 -21.859 -8.094 1 98.38 88 ALA A N 1
ATOM 661 C CA . ALA A 1 88 ? 24.297 -23.141 -7.543 1 98.38 88 ALA A CA 1
ATOM 662 C C . ALA A 1 88 ? 22.938 -23.031 -6.875 1 98.38 88 ALA A C 1
ATOM 664 O O . ALA A 1 88 ? 22.094 -23.938 -7 1 98.38 88 ALA A O 1
ATOM 665 N N . GLU A 1 89 ? 22.672 -21.922 -6.16 1 98.44 89 GLU A N 1
ATOM 666 C CA . GLU A 1 89 ? 21.375 -21.672 -5.543 1 98.44 89 GLU A CA 1
ATOM 667 C C . GLU A 1 89 ? 20.297 -21.438 -6.594 1 98.44 89 GLU A C 1
ATOM 669 O O . GLU A 1 89 ? 19.172 -21.906 -6.457 1 98.44 89 GLU A O 1
ATOM 674 N N . VAL A 1 90 ? 20.656 -20.688 -7.625 1 98.56 90 VAL A N 1
ATOM 675 C CA . VAL A 1 90 ? 19.734 -20.344 -8.711 1 98.56 90 VAL A CA 1
ATOM 676 C C . VAL A 1 90 ? 19.234 -21.625 -9.383 1 98.56 90 VAL A C 1
ATOM 678 O O . VAL A 1 90 ? 18.047 -21.719 -9.727 1 98.56 90 VAL A O 1
ATOM 681 N N . ALA A 1 91 ? 20.078 -22.625 -9.492 1 98.31 91 ALA A N 1
ATOM 682 C CA . ALA A 1 91 ? 19.766 -23.859 -10.195 1 98.31 91 ALA A CA 1
ATOM 683 C C . ALA A 1 91 ? 18.594 -24.578 -9.531 1 98.31 91 ALA A C 1
ATOM 685 O O . ALA A 1 91 ? 17.859 -25.328 -10.188 1 98.31 91 ALA A O 1
ATOM 686 N N . LYS A 1 92 ? 18.344 -24.297 -8.281 1 97.81 92 LYS A N 1
ATOM 687 C CA . LYS A 1 92 ? 17.297 -25.016 -7.555 1 97.81 92 LYS A CA 1
ATOM 688 C C . LYS A 1 92 ? 16.219 -24.062 -7.055 1 97.81 92 LYS A C 1
ATOM 690 O O . LYS A 1 92 ? 15.531 -24.344 -6.07 1 97.81 92 LYS A O 1
ATOM 695 N N . SER A 1 93 ? 16.141 -22.859 -7.641 1 98.69 93 SER A N 1
ATOM 696 C CA . SER A 1 93 ? 15.203 -21.859 -7.16 1 98.69 93 SER A CA 1
ATOM 697 C C . SER A 1 93 ? 14.18 -21.5 -8.227 1 98.69 93 SER A C 1
ATOM 699 O O . SER A 1 93 ? 14.438 -21.656 -9.422 1 98.69 93 SER A O 1
ATOM 701 N N . ASP A 1 94 ? 13.047 -20.984 -7.809 1 98.44 94 ASP A N 1
ATOM 702 C CA . ASP A 1 94 ? 11.977 -20.594 -8.727 1 98.44 94 ASP A CA 1
ATOM 703 C C . ASP A 1 94 ? 12.117 -19.125 -9.133 1 98.44 94 ASP A C 1
ATOM 705 O O . ASP A 1 94 ? 11.695 -18.75 -10.227 1 98.44 94 ASP A O 1
ATOM 709 N N . ALA A 1 95 ? 12.68 -18.359 -8.266 1 98.75 95 ALA A N 1
ATOM 710 C CA . ALA A 1 95 ? 12.734 -16.938 -8.555 1 98.75 95 ALA A CA 1
ATOM 711 C C . ALA A 1 95 ? 13.898 -16.266 -7.832 1 98.75 95 ALA A C 1
ATOM 713 O O . ALA A 1 95 ? 14.367 -16.766 -6.805 1 98.75 95 ALA A O 1
ATOM 714 N N . VAL A 1 96 ? 14.359 -15.203 -8.398 1 98.69 96 VAL A N 1
ATOM 715 C CA . VAL A 1 96 ? 15.281 -14.258 -7.785 1 98.69 96 VAL A CA 1
ATOM 716 C C . VAL A 1 96 ? 14.602 -12.898 -7.641 1 98.69 96 VAL A C 1
ATOM 718 O O . VAL A 1 96 ? 14.008 -12.383 -8.602 1 98.69 96 VAL A O 1
ATOM 721 N N . LEU A 1 97 ? 14.594 -12.375 -6.469 1 98.75 97 LEU A N 1
ATOM 722 C CA . LEU A 1 97 ? 14.133 -11.023 -6.164 1 98.75 97 LEU A CA 1
ATOM 723 C C . LEU A 1 97 ? 15.305 -10.109 -5.828 1 98.75 97 LEU A C 1
ATOM 725 O O . LEU A 1 97 ? 16.125 -10.438 -4.965 1 98.75 97 LEU A O 1
ATOM 729 N N . GLU A 1 98 ? 15.422 -9.008 -6.504 1 97.75 98 GLU A N 1
ATOM 730 C CA . GLU A 1 98 ? 16.516 -8.094 -6.199 1 97.75 98 GLU A CA 1
ATOM 731 C C . GLU A 1 98 ? 16.062 -6.637 -6.301 1 97.75 98 GLU A C 1
ATOM 733 O O . GLU A 1 98 ? 14.969 -6.355 -6.793 1 97.75 98 GLU A O 1
ATOM 738 N N . GLY A 1 99 ? 16.766 -5.723 -5.734 1 96.19 99 GLY A N 1
ATOM 739 C CA . GLY A 1 99 ? 16.453 -4.305 -5.715 1 96.19 99 GLY A CA 1
ATOM 740 C C . GLY A 1 99 ? 17.672 -3.424 -5.969 1 96.19 99 GLY A C 1
ATOM 741 O O . GLY A 1 99 ? 17.828 -2.375 -5.34 1 96.19 99 GLY A O 1
ATOM 742 N N . PHE A 1 100 ? 18.562 -3.883 -6.832 1 91.12 100 PHE A N 1
ATOM 743 C CA . PHE A 1 100 ? 19.766 -3.137 -7.16 1 91.12 100 PHE A CA 1
ATOM 744 C C . PHE A 1 100 ? 19.469 -2.033 -8.172 1 91.12 100 PHE A C 1
ATOM 746 O O . PHE A 1 100 ? 18.422 -2.047 -8.812 1 91.12 100 PHE A O 1
ATOM 753 N N . ARG A 1 101 ? 20.375 -1.066 -8.234 1 89.12 101 ARG A N 1
ATOM 754 C CA . ARG A 1 101 ? 20.297 -0.116 -9.336 1 89.12 101 ARG A CA 1
ATOM 755 C C . ARG A 1 101 ? 20.375 -0.833 -10.68 1 89.12 101 ARG A C 1
ATOM 757 O O . ARG A 1 101 ? 21.062 -1.846 -10.812 1 89.12 101 ARG A O 1
ATOM 764 N N . PRO A 1 102 ? 19.688 -0.248 -11.648 1 87.81 102 PRO A N 1
ATOM 765 C CA . PRO A 1 102 ? 19.734 -0.879 -12.969 1 87.81 102 PRO A CA 1
ATOM 766 C C . PRO A 1 102 ? 21.156 -1.096 -13.469 1 87.81 102 PRO A C 1
ATOM 768 O O . PRO A 1 102 ? 22.016 -0.218 -13.312 1 87.81 102 PRO A O 1
ATOM 771 N N . GLY A 1 103 ? 21.5 -2.338 -13.961 1 87.44 103 GLY A N 1
ATOM 772 C CA . GLY A 1 103 ? 22.812 -2.654 -14.508 1 87.44 103 GLY A CA 1
ATOM 773 C C . GLY A 1 103 ? 23.703 -3.367 -13.516 1 87.44 103 GLY A C 1
ATOM 774 O O . GLY A 1 103 ? 24.703 -3.979 -13.906 1 87.44 103 GLY A O 1
ATOM 775 N N . THR A 1 104 ? 23.297 -3.385 -12.281 1 90.44 104 THR A N 1
ATOM 776 C CA . THR A 1 104 ? 24.141 -3.947 -11.234 1 90.44 104 THR A CA 1
ATOM 777 C C . THR A 1 104 ? 24.266 -5.461 -11.391 1 90.44 104 THR A C 1
ATOM 779 O O . THR A 1 104 ? 25.359 -6.016 -11.258 1 90.44 104 THR A O 1
ATOM 782 N N . LEU A 1 105 ? 23.219 -6.199 -11.688 1 91.06 105 LEU A N 1
ATOM 783 C CA . LEU A 1 105 ? 23.266 -7.645 -11.883 1 91.06 105 LEU A CA 1
ATOM 784 C C . LEU A 1 105 ? 24.281 -8.008 -12.961 1 91.06 105 LEU A C 1
ATOM 786 O O . LEU A 1 105 ? 25.078 -8.938 -12.789 1 91.06 105 LEU A O 1
ATOM 790 N N . ALA A 1 106 ? 24.25 -7.23 -13.984 1 91.44 106 ALA A N 1
ATOM 791 C CA . ALA A 1 106 ? 25.188 -7.461 -15.094 1 91.44 106 ALA A CA 1
ATOM 792 C C . ALA A 1 106 ? 26.625 -7.191 -14.664 1 91.44 106 ALA A C 1
ATOM 794 O O . ALA A 1 106 ? 27.531 -7.953 -15 1 91.44 106 ALA A O 1
ATOM 795 N N . ARG A 1 107 ? 26.812 -6.117 -13.93 1 93.5 107 ARG A N 1
ATOM 796 C CA . ARG A 1 107 ? 28.156 -5.75 -13.469 1 93.5 107 ARG A CA 1
ATOM 797 C C . ARG A 1 107 ? 28.719 -6.809 -12.531 1 93.5 107 ARG A C 1
ATOM 799 O O . ARG A 1 107 ? 29.938 -7.039 -12.5 1 93.5 107 ARG A O 1
ATOM 806 N N . LEU A 1 108 ? 27.828 -7.492 -11.859 1 93.69 108 LEU A N 1
ATOM 807 C CA . LEU A 1 108 ? 28.234 -8.539 -10.93 1 93.69 108 LEU A CA 1
ATOM 808 C C . LEU A 1 108 ? 28.453 -9.859 -11.656 1 93.69 108 LEU A C 1
ATOM 810 O O . LEU A 1 108 ? 28.859 -10.852 -11.039 1 93.69 108 LEU A O 1
ATOM 814 N N . GLY A 1 109 ? 28.094 -9.906 -12.938 1 93.56 109 GLY A N 1
ATOM 815 C CA . GLY A 1 109 ? 28.328 -11.102 -13.742 1 93.56 109 GLY A CA 1
ATOM 816 C C . GLY A 1 109 ? 27.172 -12.086 -13.672 1 93.56 109 GLY A C 1
ATOM 817 O O . GLY A 1 109 ? 27.328 -13.258 -14.016 1 93.56 109 GLY A O 1
ATOM 818 N N . VAL A 1 110 ? 26.078 -11.664 -13.172 1 95.62 110 VAL A N 1
ATOM 819 C CA . VAL A 1 110 ? 24.922 -12.547 -13.039 1 95.62 110 VAL A CA 1
ATOM 820 C C . VAL A 1 110 ? 23.703 -11.914 -13.703 1 95.62 110 VAL A C 1
ATOM 822 O O . VAL A 1 110 ? 22.625 -11.852 -13.117 1 95.62 110 VAL A O 1
ATOM 825 N N . ALA A 1 111 ? 23.922 -11.469 -14.922 1 95.31 111 ALA A N 1
ATOM 826 C CA . ALA A 1 111 ? 22.828 -10.945 -15.727 1 95.31 111 ALA A CA 1
ATOM 827 C C . ALA A 1 111 ? 21.766 -12.016 -15.953 1 95.31 111 ALA A C 1
ATOM 829 O O . ALA A 1 111 ? 22.016 -13.203 -15.766 1 95.31 111 ALA A O 1
ATOM 830 N N . PRO A 1 112 ? 20.594 -11.539 -16.312 1 95.44 112 PRO A N 1
ATOM 831 C CA . PRO A 1 112 ? 19.5 -12.492 -16.516 1 95.44 112 PRO A CA 1
ATOM 832 C C . PRO A 1 112 ? 19.875 -13.633 -17.453 1 95.44 112 PRO A C 1
ATOM 834 O O . PRO A 1 112 ? 19.578 -14.797 -17.172 1 95.44 112 PRO A O 1
ATOM 837 N N . GLU A 1 113 ? 20.594 -13.352 -18.484 1 95.81 113 GLU A N 1
ATOM 838 C CA . GLU A 1 113 ? 21 -14.383 -19.438 1 95.81 113 GLU A CA 1
ATOM 839 C C . GLU A 1 113 ? 21.891 -15.43 -18.781 1 95.81 113 GLU A C 1
ATOM 841 O O . GLU A 1 113 ? 21.766 -16.625 -19.078 1 95.81 113 GLU A O 1
ATOM 846 N N . THR A 1 114 ? 22.734 -14.984 -17.922 1 96.44 114 THR A N 1
ATOM 847 C CA . THR A 1 114 ? 23.609 -15.883 -17.188 1 96.44 114 THR A CA 1
ATOM 848 C C . THR A 1 114 ? 22.812 -16.781 -16.25 1 96.44 114 THR A C 1
ATOM 850 O O . THR A 1 114 ? 23.078 -17.984 -16.156 1 96.44 114 THR A O 1
ATOM 853 N N . LEU A 1 115 ? 21.844 -16.203 -15.594 1 97.69 115 LEU A N 1
ATOM 854 C CA . LEU A 1 115 ? 21 -16.953 -14.672 1 97.69 115 LEU A CA 1
ATOM 855 C C . LEU A 1 115 ? 20.156 -17.984 -15.43 1 97.69 115 LEU A C 1
ATOM 857 O O . LEU A 1 115 ? 20.031 -19.125 -14.984 1 97.69 115 LEU A O 1
ATOM 861 N N . TRP A 1 116 ? 19.672 -17.641 -16.625 1 97.12 116 TRP A N 1
ATOM 862 C CA . TRP A 1 116 ? 18.812 -18.516 -17.406 1 97.12 116 TRP A CA 1
ATOM 863 C C . TRP A 1 116 ? 19.609 -19.656 -18.031 1 97.12 116 TRP A C 1
ATOM 865 O O . TRP A 1 116 ? 19.062 -20.703 -18.359 1 97.12 116 TRP A O 1
ATOM 875 N N . ALA A 1 117 ? 20.906 -19.438 -18.234 1 96.81 117 ALA A N 1
ATOM 876 C CA . ALA A 1 117 ? 21.766 -20.516 -18.703 1 96.81 117 ALA A CA 1
ATOM 877 C C . ALA A 1 117 ? 21.797 -21.672 -17.703 1 96.81 117 ALA A C 1
ATOM 879 O O . ALA A 1 117 ? 21.922 -22.844 -18.094 1 96.81 117 ALA A O 1
ATOM 880 N N . VAL A 1 118 ? 21.594 -21.344 -16.469 1 97.31 118 VAL A N 1
ATOM 881 C CA . VAL A 1 118 ? 21.609 -22.312 -15.383 1 97.31 118 VAL A CA 1
ATOM 882 C C . VAL A 1 118 ? 20.203 -22.844 -15.125 1 97.31 118 VAL A C 1
ATOM 884 O O . VAL A 1 118 ? 20.016 -24.031 -14.836 1 97.31 118 VAL A O 1
ATOM 887 N N . ASN A 1 119 ? 19.203 -22 -15.266 1 98.19 119 ASN A N 1
ATOM 888 C CA . ASN A 1 119 ? 17.812 -22.312 -14.969 1 98.19 119 ASN A CA 1
ATOM 889 C C . ASN A 1 119 ? 16.859 -21.547 -15.875 1 98.19 119 ASN A C 1
ATOM 891 O O . ASN A 1 119 ? 16.422 -20.453 -15.523 1 98.19 119 ASN A O 1
ATOM 895 N N . PRO A 1 120 ? 16.469 -22.094 -16.953 1 97.38 120 PRO A N 1
ATOM 896 C CA . PRO A 1 120 ? 15.656 -21.391 -17.953 1 97.38 120 PRO A CA 1
ATOM 897 C C . PRO A 1 120 ? 14.281 -21 -17.406 1 97.38 120 PRO A C 1
ATOM 899 O O . PRO A 1 120 ? 13.617 -20.141 -17.984 1 97.38 120 PRO A O 1
ATOM 902 N N . GLN A 1 121 ? 13.828 -21.578 -16.328 1 97.12 121 GLN A N 1
ATOM 903 C CA . GLN A 1 121 ? 12.492 -21.328 -15.781 1 97.12 121 GLN A CA 1
ATOM 904 C C . GLN A 1 121 ? 12.531 -20.219 -14.727 1 97.12 121 GLN A C 1
ATOM 906 O O . GLN A 1 121 ? 11.484 -19.797 -14.227 1 97.12 121 GLN A O 1
ATOM 911 N N . LEU A 1 122 ? 13.68 -19.703 -14.453 1 97.94 122 LEU A N 1
ATOM 912 C CA . LEU A 1 122 ? 13.852 -18.75 -13.359 1 97.94 122 LEU A CA 1
ATOM 913 C C . LEU A 1 122 ? 13.117 -17.453 -13.641 1 97.94 122 LEU A C 1
ATOM 915 O O . LEU A 1 122 ? 13.266 -16.875 -14.719 1 97.94 122 LEU A O 1
ATOM 919 N N . VAL A 1 123 ? 12.336 -17.016 -12.742 1 98.12 123 VAL A N 1
ATOM 920 C CA . VAL A 1 123 ? 11.742 -15.672 -12.797 1 98.12 123 VAL A CA 1
ATOM 921 C C . VAL A 1 123 ? 12.625 -14.688 -12.031 1 98.12 123 VAL A C 1
ATOM 923 O O . VAL A 1 123 ? 13.031 -14.969 -10.898 1 98.12 123 VAL A O 1
ATOM 926 N N . ILE A 1 124 ? 12.945 -13.617 -12.641 1 97.88 124 ILE A N 1
ATOM 927 C CA . ILE A 1 124 ? 13.742 -12.562 -12.023 1 97.88 124 ILE A CA 1
ATOM 928 C C . ILE A 1 124 ? 12.898 -11.305 -11.867 1 97.88 124 ILE A C 1
ATOM 930 O O . ILE A 1 124 ? 12.305 -10.82 -12.828 1 97.88 124 ILE A O 1
ATOM 934 N N . VAL A 1 125 ? 12.781 -10.812 -10.648 1 98 125 VAL A N 1
ATOM 935 C CA . VAL A 1 125 ? 12.047 -9.578 -10.383 1 98 125 VAL A CA 1
ATOM 936 C C . VAL A 1 125 ? 12.992 -8.523 -9.828 1 98 125 VAL A C 1
ATOM 938 O O . VAL A 1 125 ? 13.672 -8.758 -8.82 1 98 125 VAL A O 1
ATOM 941 N N . SER A 1 126 ? 13.047 -7.402 -10.484 1 97.38 126 SER A N 1
ATOM 942 C CA . SER A 1 126 ? 13.859 -6.262 -10.078 1 97.38 126 SER A CA 1
ATOM 943 C C . SER A 1 126 ? 12.992 -5.105 -9.586 1 97.38 126 SER A C 1
ATOM 945 O O . SER A 1 126 ? 12.211 -4.547 -10.359 1 97.38 126 SER A O 1
ATOM 947 N N . ILE A 1 127 ? 13.109 -4.77 -8.312 1 97.75 127 ILE A N 1
ATOM 948 C CA . ILE A 1 127 ? 12.461 -3.572 -7.785 1 97.75 127 ILE A CA 1
ATOM 949 C C . ILE A 1 127 ? 13.375 -2.363 -7.973 1 97.75 127 ILE A C 1
ATOM 951 O O . ILE A 1 127 ? 14.477 -2.326 -7.43 1 97.75 127 ILE A O 1
ATOM 955 N N . THR A 1 128 ? 12.938 -1.388 -8.719 1 96.38 128 THR A N 1
ATOM 956 C CA . THR A 1 128 ? 13.719 -0.181 -8.977 1 96.38 128 THR A CA 1
ATOM 957 C C . THR A 1 128 ? 12.969 1.059 -8.5 1 96.38 128 THR A C 1
ATOM 959 O O . THR A 1 128 ? 11.742 1.022 -8.336 1 96.38 128 THR A O 1
ATOM 962 N N . GLY A 1 129 ? 13.711 2.117 -8.188 1 96.56 129 GLY A N 1
ATOM 963 C CA . GLY A 1 129 ? 13.047 3.363 -7.824 1 96.56 129 GLY A CA 1
ATOM 964 C C . GLY A 1 129 ? 12.242 3.963 -8.961 1 96.56 129 GLY A C 1
ATOM 965 O O . GLY A 1 129 ? 11.078 4.34 -8.773 1 96.56 129 GLY A O 1
ATOM 966 N N . PHE A 1 130 ? 12.898 4.062 -10.086 1 96 130 PHE A N 1
ATOM 967 C CA . PHE A 1 130 ? 12.312 4.578 -11.32 1 96 130 PHE A CA 1
ATOM 968 C C . PHE A 1 130 ? 12.469 3.578 -12.453 1 96 130 PHE A C 1
ATOM 970 O O . PHE A 1 130 ? 13.336 2.697 -12.398 1 96 130 PHE A O 1
ATOM 977 N N . ALA A 1 131 ? 11.586 3.719 -13.438 1 94.06 131 ALA A N 1
ATOM 978 C CA . ALA A 1 131 ? 11.703 2.863 -14.617 1 94.06 131 ALA A CA 1
ATOM 979 C C . ALA A 1 131 ? 13.078 3.01 -15.266 1 94.06 131 ALA A C 1
ATOM 981 O O . ALA A 1 131 ? 13.578 4.125 -15.422 1 94.06 131 ALA A O 1
ATOM 982 N N . SER A 1 132 ? 13.672 1.899 -15.633 1 92.38 132 SER A N 1
ATOM 983 C CA . SER A 1 132 ? 15.039 1.872 -16.156 1 92.38 132 SER A CA 1
ATOM 984 C C . SER A 1 132 ? 15.133 2.586 -17.5 1 92.38 132 SER A C 1
ATOM 986 O O . SER A 1 132 ? 16.219 2.971 -17.922 1 92.38 132 SER A O 1
ATOM 988 N N . ASP A 1 133 ? 14.039 2.75 -18.156 1 89.81 133 ASP A N 1
ATOM 989 C CA . ASP A 1 133 ? 14.023 3.439 -19.438 1 89.81 133 ASP A CA 1
ATOM 990 C C . ASP A 1 133 ? 13.391 4.824 -19.312 1 89.81 133 ASP A C 1
ATOM 992 O O . ASP A 1 133 ? 13.062 5.457 -20.312 1 89.81 133 ASP A O 1
ATOM 996 N N . GLY A 1 134 ? 13.172 5.277 -18.109 1 90.19 134 GLY A N 1
ATOM 997 C CA . GLY A 1 134 ? 12.547 6.57 -17.875 1 90.19 134 GLY A CA 1
ATOM 998 C C . GLY A 1 134 ? 13.547 7.676 -17.594 1 90.19 134 GLY A C 1
ATOM 999 O O . GLY A 1 134 ? 14.75 7.414 -17.453 1 90.19 134 GLY A O 1
ATOM 1000 N N . PRO A 1 135 ? 13.055 8.898 -17.5 1 91.19 135 PRO A N 1
ATOM 1001 C CA . PRO A 1 135 ? 13.914 10.078 -17.359 1 91.19 135 PRO A CA 1
ATOM 1002 C C . PRO A 1 135 ? 14.633 10.125 -16 1 91.19 135 PRO A C 1
ATOM 1004 O O . PRO A 1 135 ? 15.672 10.766 -15.875 1 91.19 135 PRO A O 1
ATOM 1007 N N . LEU A 1 136 ? 14.156 9.422 -15.023 1 95.06 136 LEU A N 1
ATOM 1008 C CA . LEU A 1 136 ? 14.727 9.508 -13.688 1 95.06 136 LEU A CA 1
ATOM 1009 C C . LEU A 1 136 ? 15.555 8.266 -13.367 1 95.06 136 LEU A C 1
ATOM 1011 O O . LEU A 1 136 ? 16.031 8.102 -12.242 1 95.06 136 LEU A O 1
ATOM 1015 N N . ALA A 1 137 ? 15.805 7.441 -14.336 1 92.62 137 ALA A N 1
ATOM 1016 C CA . ALA A 1 137 ? 16.453 6.141 -14.195 1 92.62 137 ALA A CA 1
ATOM 1017 C C . ALA A 1 137 ? 17.797 6.273 -13.469 1 92.62 137 ALA A C 1
ATOM 1019 O O . ALA A 1 137 ? 18.125 5.449 -12.609 1 92.62 137 ALA A O 1
ATOM 1020 N N . PRO A 1 138 ? 18.531 7.312 -13.648 1 91.25 138 PRO A N 1
ATOM 1021 C CA . PRO A 1 138 ? 19.875 7.371 -13.062 1 91.25 138 PRO A CA 1
ATOM 1022 C C . PRO A 1 138 ? 19.859 7.836 -11.609 1 91.25 138 PRO A C 1
ATOM 1024 O O . PRO A 1 138 ? 20.891 7.758 -10.922 1 91.25 138 PRO A O 1
ATOM 1027 N N . TYR A 1 139 ? 18.781 8.25 -11.18 1 93 139 TYR A N 1
ATOM 1028 C CA . TYR A 1 139 ? 18.781 8.953 -9.898 1 93 139 TYR A CA 1
ATOM 1029 C C . TYR A 1 139 ? 18.312 8.031 -8.773 1 93 139 TYR A C 1
ATOM 1031 O O . TYR A 1 139 ? 17.5 7.129 -9 1 93 139 TYR A O 1
ATOM 1039 N N . ALA A 1 140 ? 18.891 8.305 -7.613 1 92.94 140 ALA A N 1
ATOM 1040 C CA . ALA A 1 140 ? 18.484 7.602 -6.402 1 92.94 140 ALA A CA 1
ATOM 1041 C C . ALA A 1 140 ? 17.281 8.289 -5.746 1 92.94 140 ALA A C 1
ATOM 1043 O O . ALA A 1 140 ? 17 9.453 -6.039 1 92.94 140 ALA A O 1
ATOM 1044 N N . GLY A 1 141 ? 16.609 7.57 -4.953 1 95.44 141 GLY A N 1
ATOM 1045 C CA . GLY A 1 141 ? 15.508 8.094 -4.168 1 95.44 141 GLY A CA 1
ATOM 1046 C C . GLY A 1 141 ? 15.102 7.184 -3.025 1 95.44 141 GLY A C 1
ATOM 1047 O O . GLY A 1 141 ? 15.688 6.113 -2.84 1 95.44 141 GLY A O 1
ATOM 1048 N N . HIS A 1 142 ? 14.312 7.66 -2.221 1 96.62 142 HIS A N 1
ATOM 1049 C CA . HIS A 1 142 ? 13.648 6.902 -1.159 1 96.62 142 HIS A CA 1
ATOM 1050 C C . HIS A 1 142 ? 12.133 7.062 -1.231 1 96.62 142 HIS A C 1
ATOM 1052 O O . HIS A 1 142 ? 11.625 7.781 -2.09 1 96.62 142 HIS A O 1
ATOM 1058 N N . ASP A 1 143 ? 11.469 6.348 -0.344 1 97 143 ASP A N 1
ATOM 1059 C CA . ASP A 1 143 ? 10.008 6.332 -0.329 1 97 143 ASP A CA 1
ATOM 1060 C C . ASP A 1 143 ? 9.445 7.742 -0.496 1 97 143 ASP A C 1
ATOM 1062 O O . ASP A 1 143 ? 8.648 7.996 -1.403 1 97 143 ASP A O 1
ATOM 1066 N N . LEU A 1 144 ? 9.906 8.664 0.261 1 95.62 144 LEU A N 1
ATOM 1067 C CA . LEU A 1 144 ? 9.406 10.039 0.303 1 95.62 144 LEU A CA 1
ATOM 1068 C C . LEU A 1 144 ? 9.57 10.719 -1.053 1 95.62 144 LEU A C 1
ATOM 1070 O O . LEU A 1 144 ? 8.648 11.367 -1.542 1 95.62 144 LEU A O 1
ATOM 1074 N N . THR A 1 145 ? 10.742 10.578 -1.671 1 97.56 145 THR A N 1
ATOM 1075 C CA . THR A 1 145 ? 11.008 11.273 -2.926 1 97.56 145 THR A CA 1
ATOM 1076 C C . THR A 1 145 ? 10.211 10.641 -4.07 1 97.56 145 THR A C 1
ATOM 1078 O O . THR A 1 145 ? 9.797 11.344 -4.996 1 97.56 145 THR A O 1
ATOM 1081 N N . TYR A 1 146 ? 10 9.328 -4.012 1 97.62 146 TYR A N 1
ATOM 1082 C CA . TYR A 1 146 ? 9.141 8.703 -5.016 1 97.62 146 TYR A CA 1
ATOM 1083 C C . TYR A 1 146 ? 7.723 9.258 -4.938 1 97.62 146 TYR A C 1
ATOM 1085 O O . TYR A 1 146 ? 7.117 9.578 -5.961 1 97.62 146 TYR A O 1
ATOM 1093 N N . GLN A 1 147 ? 7.242 9.367 -3.742 1 96.75 147 GLN A N 1
ATOM 1094 C CA . GLN A 1 147 ? 5.906 9.93 -3.551 1 96.75 147 GLN A CA 1
ATOM 1095 C C . GLN A 1 147 ? 5.84 11.367 -4.051 1 96.75 147 GLN A C 1
ATOM 1097 O O . GLN A 1 147 ? 4.844 11.781 -4.645 1 96.75 147 GLN A O 1
ATOM 1102 N N . ALA A 1 148 ? 6.867 12.109 -3.807 1 96.81 148 ALA A N 1
ATOM 1103 C CA . ALA A 1 148 ? 6.918 13.508 -4.207 1 96.81 148 ALA A CA 1
ATOM 1104 C C . ALA A 1 148 ? 6.777 13.656 -5.719 1 96.81 148 ALA A C 1
ATOM 1106 O O . ALA A 1 148 ? 5.996 14.484 -6.199 1 96.81 148 ALA A O 1
ATOM 1107 N N . TRP A 1 149 ? 7.453 12.812 -6.465 1 97.81 149 TRP A N 1
ATOM 1108 C CA . TRP A 1 149 ? 7.43 12.875 -7.922 1 97.81 149 TRP A CA 1
ATOM 1109 C C . TRP A 1 149 ? 6.043 12.547 -8.461 1 97.81 149 TRP A C 1
ATOM 1111 O O . TRP A 1 149 ? 5.684 12.953 -9.562 1 97.81 149 TRP A O 1
ATOM 1121 N N . THR A 1 150 ? 5.199 11.805 -7.664 1 96.38 150 THR A N 1
ATOM 1122 C CA . THR A 1 150 ? 3.912 11.328 -8.156 1 96.38 150 THR A CA 1
ATOM 1123 C C . THR A 1 150 ? 2.818 12.359 -7.91 1 96.38 150 THR A C 1
ATOM 1125 O O . THR A 1 150 ? 1.7 12.219 -8.406 1 96.38 150 THR A O 1
ATOM 1128 N N . GLY A 1 151 ? 3.088 13.336 -7.164 1 93.94 151 GLY A N 1
ATOM 1129 C CA . GLY A 1 151 ? 2.076 14.32 -6.82 1 93.94 151 GLY A CA 1
ATOM 1130 C C . GLY A 1 151 ? 1.208 13.906 -5.648 1 93.94 151 GLY A C 1
ATOM 1131 O O . GLY A 1 151 ? 0.351 14.68 -5.203 1 93.94 151 GLY A O 1
ATOM 1132 N N . LEU A 1 152 ? 1.493 12.836 -5.082 1 92.88 152 LEU A N 1
ATOM 1133 C CA . LEU A 1 152 ? 0.627 12.273 -4.051 1 92.88 152 LEU A CA 1
ATOM 1134 C C . LEU A 1 152 ? 0.882 12.938 -2.705 1 92.88 152 LEU A C 1
ATOM 1136 O O . LEU A 1 152 ? 0.09 12.789 -1.771 1 92.88 152 LEU A O 1
ATOM 1140 N N . LEU A 1 153 ? 1.983 13.727 -2.592 1 90.44 153 LEU A N 1
ATOM 1141 C CA . LEU A 1 153 ? 2.289 14.43 -1.354 1 90.44 153 LEU A CA 1
ATOM 1142 C C . LEU A 1 153 ? 1.68 15.828 -1.364 1 90.44 153 LEU A C 1
ATOM 1144 O O . LEU A 1 153 ? 1.714 16.531 -0.352 1 90.44 153 LEU A O 1
ATOM 1148 N N . GLN A 1 154 ? 1.159 16.188 -2.518 1 85.19 154 GLN A N 1
ATOM 1149 C CA . GLN A 1 154 ? 0.638 17.547 -2.611 1 85.19 154 GLN A CA 1
ATOM 1150 C C . GLN A 1 154 ? -0.435 17.797 -1.556 1 85.19 154 GLN A C 1
ATOM 1152 O O . GLN A 1 154 ? -1.371 17.016 -1.414 1 85.19 154 GLN A O 1
ATOM 1157 N N . PRO A 1 155 ? -0.168 18.922 -0.811 1 73.44 155 PRO A N 1
ATOM 1158 C CA . PRO A 1 155 ? -1.188 19.266 0.185 1 73.44 155 PRO A CA 1
ATOM 1159 C C . PRO A 1 155 ? -2.551 19.547 -0.441 1 73.44 155 PRO A C 1
ATOM 1161 O O . PRO A 1 155 ? -2.625 20.109 -1.537 1 73.44 155 PRO A O 1
ATOM 1164 N N . HIS A 1 156 ? -3.527 18.984 0.185 1 66.69 156 HIS A N 1
ATOM 1165 C CA . HIS A 1 156 ? -4.887 19.297 -0.241 1 66.69 156 HIS A CA 1
ATOM 1166 C C . HIS A 1 156 ? -5.621 20.109 0.819 1 66.69 156 HIS A C 1
ATOM 1168 O O . HIS A 1 156 ? -5.359 19.953 2.016 1 66.69 156 HIS A O 1
ATOM 1174 N N . GLY A 1 157 ? -5.91 21.375 0.483 1 58.81 157 GLY A N 1
ATOM 1175 C CA . GLY A 1 157 ? -6.633 22.25 1.397 1 58.81 157 GLY A CA 1
ATOM 1176 C C . GLY A 1 157 ? -7.723 21.531 2.168 1 58.81 157 GLY A C 1
ATOM 1177 O O . GLY A 1 157 ? -8.406 20.656 1.62 1 58.81 157 GLY A O 1
ATOM 1178 N N . ASN A 1 158 ? -7.426 21.078 3.379 1 56.28 158 ASN A N 1
ATOM 1179 C CA . ASN A 1 158 ? -8.508 20.5 4.16 1 56.28 158 ASN A CA 1
ATOM 1180 C C . ASN A 1 158 ? -9.336 21.562 4.859 1 56.28 158 ASN A C 1
ATOM 1182 O O . ASN A 1 158 ? -8.883 22.703 5.043 1 56.28 158 ASN A O 1
ATOM 1186 N N . ALA A 1 159 ? -10.641 21.469 4.656 1 52.09 159 ALA A N 1
ATOM 1187 C CA . ALA A 1 159 ? -11.578 22.391 5.27 1 52.09 159 ALA A CA 1
ATOM 1188 C C . ALA A 1 159 ? -11.281 22.578 6.754 1 52.09 159 ALA A C 1
ATOM 1190 O O . ALA A 1 159 ? -11.766 23.531 7.375 1 52.09 159 ALA A O 1
ATOM 1191 N N . SER A 1 160 ? -10.539 21.547 7.258 1 51.75 160 SER A N 1
ATOM 1192 C CA . SER A 1 160 ? -10.312 21.594 8.695 1 51.75 160 SER A CA 1
ATOM 1193 C C . SER A 1 160 ? -9.312 22.688 9.062 1 51.75 160 SER A C 1
ATOM 1195 O O . SER A 1 160 ? -9.102 22.969 10.242 1 51.75 160 SER A O 1
ATOM 1197 N N . GLY A 1 161 ? -8.938 23.516 8.07 1 48.22 161 GLY A N 1
ATOM 1198 C CA . GLY A 1 161 ? -8 24.578 8.367 1 48.22 161 GLY A CA 1
ATOM 1199 C C . GLY A 1 161 ? -6.594 24.094 8.625 1 48.22 161 GLY A C 1
ATOM 1200 O O . GLY A 1 161 ? -5.727 24.859 9.039 1 48.22 161 GLY A O 1
ATOM 1201 N N . CYS A 1 162 ? -6.508 22.891 8.758 1 47.69 162 CYS A N 1
ATOM 1202 C CA . CYS A 1 162 ? -5.16 22.422 9.055 1 47.69 162 CYS A CA 1
ATOM 1203 C C . CYS A 1 162 ? -4.191 22.812 7.941 1 47.69 162 CYS A C 1
ATOM 1205 O O . CYS A 1 162 ? -4.578 22.859 6.773 1 47.69 162 CYS A O 1
ATOM 1207 N N . ALA A 1 163 ? -3.221 23.562 8.461 1 51.41 163 ALA A N 1
ATOM 1208 C CA . ALA A 1 163 ? -2.16 24.047 7.586 1 51.41 163 ALA A CA 1
ATOM 1209 C C . ALA A 1 163 ? -1.848 23.047 6.484 1 51.41 163 ALA A C 1
ATOM 1211 O O . ALA A 1 163 ? -1.906 21.828 6.711 1 51.41 163 ALA A O 1
ATOM 1212 N N . GLU A 1 164 ? -1.831 23.5 5.277 1 61.75 164 GLU A N 1
ATOM 1213 C CA . GLU A 1 164 ? -1.579 22.922 3.961 1 61.75 164 GLU A CA 1
ATOM 1214 C C . GLU A 1 164 ? -0.168 22.344 3.873 1 61.75 164 GLU A C 1
ATOM 1216 O O . GLU A 1 164 ? 0.722 22.953 3.281 1 61.75 164 GLU A O 1
ATOM 1221 N N . THR A 1 165 ? 0.242 21.5 4.855 1 66.44 165 THR A N 1
ATOM 1222 C CA . THR A 1 165 ? 1.544 20.859 4.656 1 66.44 165 THR A CA 1
ATOM 1223 C C . THR A 1 165 ? 1.383 19.453 4.109 1 66.44 165 THR A C 1
ATOM 1225 O O . THR A 1 165 ? 0.405 18.766 4.422 1 66.44 165 THR A O 1
ATOM 1228 N N . PRO A 1 166 ? 2.324 19.188 3.221 1 75.38 166 PRO A N 1
ATOM 1229 C CA . PRO A 1 166 ? 2.33 17.797 2.771 1 75.38 166 PRO A CA 1
ATOM 1230 C C . PRO A 1 166 ? 2.459 16.812 3.928 1 75.38 166 PRO A C 1
ATOM 1232 O O . PRO A 1 166 ? 3.332 16.969 4.785 1 75.38 166 PRO A O 1
ATOM 1235 N N . ALA A 1 167 ? 1.372 16.188 4.246 1 69.62 167 ALA A N 1
ATOM 1236 C CA . ALA A 1 167 ? 1.493 15.094 5.211 1 69.62 167 ALA A CA 1
ATOM 1237 C C . ALA A 1 167 ? 1.638 13.742 4.504 1 69.62 167 ALA A C 1
ATOM 1239 O O . ALA A 1 167 ? 0.913 13.461 3.549 1 69.62 167 ALA A O 1
ATOM 1240 N N . TRP A 1 168 ? 2.781 13.203 4.801 1 78.06 168 TRP A N 1
ATOM 1241 C CA . TRP A 1 168 ? 2.9 11.836 4.289 1 78.06 168 TRP A CA 1
ATOM 1242 C C . TRP A 1 168 ? 2.721 10.82 5.41 1 78.06 168 TRP A C 1
ATOM 1244 O O . TRP A 1 168 ? 2.799 11.164 6.59 1 78.06 168 TRP A O 1
ATOM 1254 N N . SER A 1 169 ? 2.248 9.727 5.133 1 82.19 169 SER A N 1
ATOM 1255 C CA . SER A 1 169 ? 1.812 8.672 6.039 1 82.19 169 SER A CA 1
ATOM 1256 C C . SER A 1 169 ? 3.002 7.988 6.703 1 82.19 169 SER A C 1
ATOM 1258 O O . SER A 1 169 ? 4.125 8.062 6.203 1 82.19 169 SER A O 1
ATOM 1260 N N . ASN A 1 170 ? 2.711 7.477 7.867 1 86.19 170 ASN A N 1
ATOM 1261 C CA . ASN A 1 170 ? 3.684 6.645 8.562 1 86.19 170 ASN A CA 1
ATOM 1262 C C . ASN A 1 170 ? 3.869 5.297 7.871 1 86.19 170 ASN A C 1
ATOM 1264 O O . ASN A 1 170 ? 4.617 4.445 8.352 1 86.19 170 ASN A O 1
ATOM 1268 N N . VAL A 1 171 ? 3.229 5.145 6.797 1 93.12 171 VAL A N 1
ATOM 1269 C CA . VAL A 1 171 ? 3.381 3.955 5.969 1 93.12 171 VAL A CA 1
ATOM 1270 C C . VAL A 1 171 ? 4.203 4.289 4.727 1 93.12 171 VAL A C 1
ATOM 1272 O O . VAL A 1 171 ? 3.922 5.27 4.031 1 93.12 171 VAL A O 1
ATOM 1275 N N . GLN A 1 172 ? 5.316 3.574 4.516 1 95.75 172 GLN A N 1
ATOM 1276 C CA . GLN A 1 172 ? 6.141 3.777 3.328 1 95.75 172 GLN A CA 1
ATOM 1277 C C . GLN A 1 172 ? 5.445 3.24 2.08 1 95.75 172 GLN A C 1
ATOM 1279 O O . GLN A 1 172 ? 5.781 2.162 1.59 1 95.75 172 GLN A O 1
ATOM 1284 N N . ILE A 1 173 ? 4.562 4.047 1.533 1 97.06 173 ILE A N 1
ATOM 1285 C CA . ILE A 1 173 ? 3.586 3.662 0.518 1 97.06 173 ILE A CA 1
ATOM 1286 C C . ILE A 1 173 ? 4.309 3.244 -0.76 1 97.06 173 ILE A C 1
ATOM 1288 O O . ILE A 1 173 ? 3.961 2.232 -1.375 1 97.06 173 ILE A O 1
ATOM 1292 N N . ALA A 1 174 ? 5.309 3.951 -1.19 1 97.81 174 ALA A N 1
ATOM 1293 C CA . ALA A 1 174 ? 6.039 3.592 -2.402 1 97.81 174 ALA A CA 1
ATOM 1294 C C . ALA A 1 174 ? 6.789 2.275 -2.221 1 97.81 174 ALA A C 1
ATOM 1296 O O . ALA A 1 174 ? 6.777 1.42 -3.107 1 97.81 174 ALA A O 1
ATOM 1297 N N . ASP A 1 175 ? 7.359 2.102 -1.099 1 98.19 175 ASP A N 1
ATOM 1298 C CA . ASP A 1 175 ? 8.156 0.913 -0.811 1 98.19 175 ASP A CA 1
ATOM 1299 C C . ASP A 1 175 ? 7.266 -0.318 -0.651 1 98.19 175 ASP A C 1
ATOM 1301 O O . ASP A 1 175 ? 7.508 -1.352 -1.277 1 98.19 175 ASP A O 1
ATOM 1305 N N . LEU A 1 176 ? 6.238 -0.189 0.132 1 98.62 176 LEU A N 1
ATOM 1306 C CA . LEU A 1 176 ? 5.465 -1.349 0.556 1 98.62 176 LEU A CA 1
ATOM 1307 C C . LEU A 1 176 ? 4.379 -1.679 -0.463 1 98.62 176 LEU A C 1
ATOM 1309 O O . LEU A 1 176 ? 4.254 -2.826 -0.897 1 98.62 176 LEU A O 1
ATOM 1313 N N . PHE A 1 177 ? 3.594 -0.625 -0.812 1 98.56 177 PHE A N 1
ATOM 1314 C CA . PHE A 1 177 ? 2.465 -0.817 -1.714 1 98.56 177 PHE A CA 1
ATOM 1315 C C . PHE A 1 177 ? 2.941 -0.961 -3.154 1 98.56 177 PHE A C 1
ATOM 1317 O O . PHE A 1 177 ? 2.713 -1.994 -3.789 1 98.56 177 PHE A O 1
ATOM 1324 N N . ALA A 1 178 ? 3.662 -0.006 -3.67 1 98.19 178 ALA A N 1
ATOM 1325 C CA . ALA A 1 178 ? 4.051 0.022 -5.078 1 98.19 178 ALA A CA 1
ATOM 1326 C C . ALA A 1 178 ? 5.203 -0.941 -5.348 1 98.19 178 ALA A C 1
ATOM 1328 O O . ALA A 1 178 ? 5.223 -1.617 -6.379 1 98.19 178 ALA A O 1
ATOM 1329 N N . GLY A 1 179 ? 6.148 -1.01 -4.457 1 98.38 179 GLY A N 1
ATOM 1330 C CA . GLY A 1 179 ? 7.316 -1.855 -4.652 1 98.38 179 GLY A CA 1
ATOM 1331 C C . GLY A 1 179 ? 7.094 -3.289 -4.211 1 98.38 179 GLY A C 1
ATOM 1332 O O . GLY A 1 179 ? 6.922 -4.18 -5.047 1 98.38 179 GLY A O 1
ATOM 1333 N N . ALA A 1 180 ? 6.941 -3.525 -2.922 1 98.69 180 ALA A N 1
ATOM 1334 C CA . ALA A 1 180 ? 6.965 -4.855 -2.314 1 98.69 180 ALA A CA 1
ATOM 1335 C C . ALA A 1 180 ? 5.789 -5.699 -2.793 1 98.69 180 ALA A C 1
ATOM 1337 O O . ALA A 1 180 ? 5.977 -6.801 -3.312 1 98.69 180 ALA A O 1
ATOM 1338 N N . MET A 1 181 ? 4.598 -5.184 -2.654 1 98.62 181 MET A N 1
ATOM 1339 C CA . MET A 1 181 ? 3.424 -6.008 -2.924 1 98.62 181 MET A CA 1
ATOM 1340 C C . MET A 1 181 ? 3.271 -6.266 -4.418 1 98.62 181 MET A C 1
ATOM 1342 O O . MET A 1 181 ? 2.857 -7.352 -4.824 1 98.62 181 MET A O 1
ATOM 1346 N N . HIS A 1 182 ? 3.57 -5.242 -5.227 1 98.56 182 HIS A N 1
ATOM 1347 C CA . HIS A 1 182 ? 3.514 -5.469 -6.668 1 98.56 182 HIS A CA 1
ATOM 1348 C C . HIS A 1 182 ? 4.586 -6.453 -7.113 1 98.56 182 HIS A C 1
ATOM 1350 O O . HIS A 1 182 ? 4.352 -7.273 -8 1 98.56 182 HIS A O 1
ATOM 1356 N N . ALA A 1 183 ? 5.742 -6.395 -6.496 1 98.44 183 ALA A N 1
ATOM 1357 C CA . ALA A 1 183 ? 6.801 -7.355 -6.809 1 98.44 183 ALA A CA 1
ATOM 1358 C C . ALA A 1 183 ? 6.383 -8.773 -6.422 1 98.44 183 ALA A C 1
ATOM 1360 O O . ALA A 1 183 ? 6.574 -9.711 -7.195 1 98.44 183 ALA A O 1
ATOM 1361 N N . ALA A 1 184 ? 5.832 -8.914 -5.223 1 98.56 184 ALA A N 1
ATOM 1362 C CA . ALA A 1 184 ? 5.398 -10.227 -4.758 1 98.56 184 ALA A CA 1
ATOM 1363 C C . ALA A 1 184 ? 4.328 -10.812 -5.68 1 98.56 184 ALA A C 1
ATOM 1365 O O . ALA A 1 184 ? 4.391 -11.992 -6.043 1 98.56 184 ALA A O 1
ATOM 1366 N N . LEU A 1 185 ? 3.342 -9.977 -6.062 1 97.88 185 LEU A N 1
ATOM 1367 C CA . LEU A 1 185 ? 2.262 -10.43 -6.934 1 97.88 185 LEU A CA 1
ATOM 1368 C C . LEU A 1 185 ? 2.799 -10.852 -8.297 1 97.88 185 LEU A C 1
ATOM 1370 O O . LEU A 1 185 ? 2.451 -11.922 -8.805 1 97.88 185 LEU A O 1
ATOM 1374 N N . ALA A 1 186 ? 3.664 -10.008 -8.867 1 96.94 186 ALA A N 1
ATOM 1375 C CA . ALA A 1 186 ? 4.258 -10.312 -10.164 1 96.94 186 ALA A CA 1
ATOM 1376 C C . ALA A 1 186 ? 5.07 -11.602 -10.109 1 96.94 186 ALA A C 1
ATOM 1378 O O . ALA A 1 186 ? 5 -12.43 -11.016 1 96.94 186 ALA A O 1
ATOM 1379 N N . LEU A 1 187 ? 5.832 -11.75 -9.055 1 97.94 187 LEU A N 1
ATOM 1380 C CA . LEU A 1 187 ? 6.684 -12.922 -8.875 1 97.94 187 LEU A CA 1
ATOM 1381 C C . LEU A 1 187 ? 5.852 -14.203 -8.859 1 97.94 187 LEU A C 1
ATOM 1383 O O . LEU A 1 187 ? 6.133 -15.141 -9.602 1 97.94 187 LEU A O 1
ATOM 1387 N N . VAL A 1 188 ? 4.77 -14.227 -8.078 1 97.62 188 VAL A N 1
ATOM 1388 C CA . VAL A 1 188 ? 3.955 -15.43 -7.93 1 97.62 188 VAL A CA 1
ATOM 1389 C C . VAL A 1 188 ? 3.236 -15.734 -9.242 1 97.62 188 VAL A C 1
ATOM 1391 O O . VAL A 1 188 ? 3.193 -16.891 -9.68 1 97.62 188 VAL A O 1
ATOM 1394 N N . ALA A 1 189 ? 2.709 -14.711 -9.906 1 96.31 189 ALA A N 1
ATOM 1395 C CA . ALA A 1 189 ? 2.02 -14.898 -11.18 1 96.31 189 ALA A CA 1
ATOM 1396 C C . ALA A 1 189 ? 2.975 -15.422 -12.25 1 96.31 189 ALA A C 1
ATOM 1398 O O . ALA A 1 189 ? 2.646 -16.359 -12.984 1 96.31 189 ALA A O 1
ATOM 1399 N N . ALA A 1 190 ? 4.176 -14.852 -12.297 1 96 190 ALA A N 1
ATOM 1400 C CA . ALA A 1 190 ? 5.133 -15.188 -13.344 1 96 190 ALA A CA 1
ATOM 1401 C C . ALA A 1 190 ? 5.715 -16.578 -13.133 1 96 190 ALA A C 1
ATOM 1403 O O . ALA A 1 190 ? 6.004 -17.297 -14.094 1 96 190 ALA A O 1
ATOM 1404 N N . VAL A 1 191 ? 5.961 -16.969 -11.859 1 96.5 191 VAL A N 1
ATOM 1405 C CA . VAL A 1 191 ? 6.461 -18.312 -11.578 1 96.5 191 VAL A CA 1
ATOM 1406 C C . VAL A 1 191 ? 5.434 -19.344 -12.023 1 96.5 191 VAL A C 1
ATOM 1408 O O . VAL A 1 191 ? 5.797 -20.391 -12.555 1 96.5 191 VAL A O 1
ATOM 1411 N N . HIS A 1 192 ? 4.172 -19.047 -11.805 1 91.62 192 HIS A N 1
ATOM 1412 C CA . HIS A 1 192 ? 3.121 -19.938 -12.289 1 91.62 192 HIS A CA 1
ATOM 1413 C C . HIS A 1 192 ? 3.23 -20.156 -13.789 1 91.62 192 HIS A C 1
ATOM 1415 O O . HIS A 1 192 ? 3.188 -21.297 -14.266 1 91.62 192 HIS A O 1
ATOM 1421 N N . GLN A 1 193 ? 3.373 -19.125 -14.484 1 91.5 193 GLN A N 1
ATOM 1422 C CA . GLN A 1 193 ? 3.496 -19.203 -15.93 1 91.5 193 GLN A CA 1
ATOM 1423 C C . GLN A 1 193 ? 4.766 -19.938 -16.344 1 91.5 193 GLN A C 1
ATOM 1425 O O . GLN A 1 193 ? 4.754 -20.75 -17.266 1 91.5 193 GLN A O 1
ATOM 1430 N N . ALA A 1 194 ? 5.875 -19.672 -15.664 1 94.12 194 ALA A N 1
ATOM 1431 C CA . ALA A 1 194 ? 7.156 -20.297 -15.961 1 94.12 194 ALA A CA 1
ATOM 1432 C C . ALA A 1 194 ? 7.078 -21.812 -15.773 1 94.12 194 ALA A C 1
ATOM 1434 O O . ALA A 1 194 ? 7.645 -22.578 -16.562 1 94.12 194 ALA A O 1
ATOM 1435 N N . ARG A 1 195 ? 6.363 -22.219 -14.758 1 91.44 195 ARG A N 1
ATOM 1436 C CA . ARG A 1 195 ? 6.195 -23.641 -14.5 1 91.44 195 ARG A CA 1
ATOM 1437 C C . ARG A 1 195 ? 5.383 -24.312 -15.602 1 91.44 195 ARG A C 1
ATOM 1439 O O . ARG A 1 195 ? 5.609 -25.484 -15.93 1 91.44 195 ARG A O 1
ATOM 1446 N N . ALA A 1 196 ? 4.508 -23.562 -16.203 1 88.38 196 ALA A N 1
ATOM 1447 C CA . ALA A 1 196 ? 3.652 -24.094 -17.25 1 88.38 196 ALA A CA 1
ATOM 1448 C C . ALA A 1 196 ? 4.383 -24.109 -18.594 1 88.38 196 ALA A C 1
ATOM 1450 O O . ALA A 1 196 ? 4.199 -25.031 -19.406 1 88.38 196 ALA A O 1
ATOM 1451 N N . THR A 1 197 ? 5.234 -23.156 -18.828 1 91.44 197 THR A N 1
ATOM 1452 C CA . THR A 1 197 ? 5.816 -22.969 -20.156 1 91.44 197 THR A CA 1
ATOM 1453 C C . THR A 1 197 ? 7.262 -23.453 -20.172 1 91.44 197 THR A C 1
ATOM 1455 O O . THR A 1 197 ? 7.828 -23.672 -21.25 1 91.44 197 THR A O 1
ATOM 1458 N N . GLY A 1 198 ? 7.902 -23.5 -19 1 93.88 198 GLY A N 1
ATOM 1459 C CA . GLY A 1 198 ? 9.312 -23.859 -18.922 1 93.88 198 GLY A CA 1
ATOM 1460 C C . GLY A 1 198 ? 10.234 -22.688 -19.188 1 93.88 198 GLY A C 1
ATOM 1461 O O . GLY A 1 198 ? 11.445 -22.859 -19.328 1 93.88 198 GLY A O 1
ATOM 1462 N N . LYS A 1 199 ? 9.656 -21.484 -19.281 1 94.19 199 LYS A N 1
ATOM 1463 C CA . LYS A 1 199 ? 10.438 -20.297 -19.594 1 94.19 199 LYS A CA 1
ATOM 1464 C C . LYS A 1 199 ? 10.188 -19.188 -18.562 1 94.19 199 LYS A C 1
ATOM 1466 O O . LYS A 1 199 ? 9.055 -18.766 -18.359 1 94.19 199 LYS A O 1
ATOM 1471 N N . GLY A 1 200 ? 11.266 -18.734 -17.953 1 95.31 200 GLY A N 1
ATOM 1472 C CA . GLY A 1 200 ? 11.18 -17.625 -17.016 1 95.31 200 GLY A CA 1
ATOM 1473 C C . GLY A 1 200 ? 11.242 -16.266 -17.703 1 95.31 200 GLY A C 1
ATOM 1474 O O . GLY A 1 200 ? 11.281 -16.188 -18.938 1 95.31 200 GLY A O 1
ATOM 1475 N N . CYS A 1 201 ? 11.117 -15.227 -16.938 1 95.38 201 CYS A N 1
ATOM 1476 C CA . CYS A 1 201 ? 11.188 -13.867 -17.453 1 95.38 201 CYS A CA 1
ATOM 1477 C C . CYS A 1 201 ? 11.766 -12.922 -16.406 1 95.38 201 CYS A C 1
ATOM 1479 O O . CYS A 1 201 ? 11.938 -13.297 -15.242 1 95.38 201 CYS A O 1
ATOM 1481 N N . HIS A 1 202 ? 12.219 -11.82 -16.875 1 96.31 202 HIS A N 1
ATOM 1482 C CA . HIS A 1 202 ? 12.703 -10.734 -16.031 1 96.31 202 HIS A CA 1
ATOM 1483 C C . HIS A 1 202 ? 11.688 -9.594 -15.961 1 96.31 202 HIS A C 1
ATOM 1485 O O . HIS A 1 202 ? 11.359 -8.984 -16.984 1 96.31 202 HIS A O 1
ATOM 1491 N N . ILE A 1 203 ? 11.203 -9.328 -14.758 1 96.44 203 ILE A N 1
ATOM 1492 C CA . ILE A 1 203 ? 10.172 -8.312 -14.539 1 96.44 203 ILE A CA 1
ATOM 1493 C C . ILE A 1 203 ? 10.766 -7.137 -13.766 1 96.44 203 ILE A C 1
ATOM 1495 O O . ILE A 1 203 ? 11.453 -7.328 -12.766 1 96.44 203 ILE A O 1
ATOM 1499 N N . GLU A 1 204 ? 10.539 -5.953 -14.219 1 95.69 204 GLU A N 1
ATOM 1500 C CA . GLU A 1 204 ? 10.906 -4.734 -13.5 1 95.69 204 GLU A CA 1
ATOM 1501 C C . GLU A 1 204 ? 9.688 -4.109 -12.82 1 95.69 204 GLU A C 1
ATOM 1503 O O . GLU A 1 204 ? 8.617 -4 -13.422 1 95.69 204 GLU A O 1
ATOM 1508 N N . VAL A 1 205 ? 9.812 -3.76 -11.578 1 96.81 205 VAL A N 1
ATOM 1509 C CA . VAL A 1 205 ? 8.812 -3.033 -10.805 1 96.81 205 VAL A CA 1
ATOM 1510 C C . VAL A 1 205 ? 9.352 -1.654 -10.43 1 96.81 205 VAL A C 1
ATOM 1512 O O . VAL A 1 205 ? 9.969 -1.488 -9.375 1 96.81 205 VAL A O 1
ATOM 1515 N N . PRO A 1 206 ? 9.141 -0.665 -11.273 1 96.81 206 PRO A N 1
ATOM 1516 C CA . PRO A 1 206 ? 9.555 0.702 -10.945 1 96.81 206 PRO A CA 1
ATOM 1517 C C . PRO A 1 206 ? 8.609 1.378 -9.953 1 96.81 206 PRO A C 1
ATOM 1519 O O . PRO A 1 206 ? 7.48 1.725 -10.305 1 96.81 206 PRO A O 1
ATOM 1522 N N . MET A 1 207 ? 9.07 1.6 -8.789 1 97.5 207 MET A N 1
ATOM 1523 C CA . MET A 1 207 ? 8.219 1.975 -7.664 1 97.5 207 MET A CA 1
ATOM 1524 C C . MET A 1 207 ? 7.496 3.287 -7.941 1 97.5 207 MET A C 1
ATOM 1526 O O . MET A 1 207 ? 6.297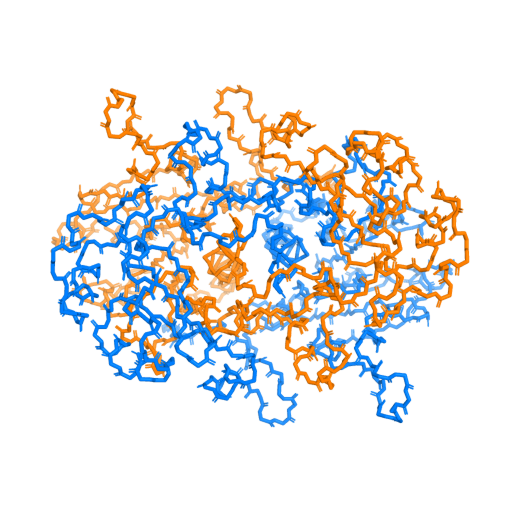 3.404 -7.688 1 97.5 207 MET A O 1
ATOM 1530 N N . CYS A 1 208 ? 8.195 4.285 -8.438 1 97.5 208 CYS A N 1
ATOM 1531 C CA . CYS A 1 208 ? 7.594 5.598 -8.641 1 97.5 208 CYS A CA 1
ATOM 1532 C C . CYS A 1 208 ? 6.465 5.535 -9.656 1 97.5 208 CYS A C 1
ATOM 1534 O O . CYS A 1 208 ? 5.332 5.918 -9.359 1 97.5 208 CYS A O 1
ATOM 1536 N N . GLU A 1 209 ? 6.762 4.988 -10.836 1 96.75 209 GLU A N 1
ATOM 1537 C CA . GLU A 1 209 ? 5.754 4.871 -11.883 1 96.75 209 GLU A CA 1
ATOM 1538 C C . GLU A 1 209 ? 4.625 3.934 -11.461 1 96.75 209 GLU A C 1
ATOM 1540 O O . GLU A 1 209 ? 3.461 4.164 -11.797 1 96.75 209 GLU A O 1
ATOM 1545 N N . THR A 1 210 ? 4.961 2.852 -10.734 1 97.5 210 THR A N 1
ATOM 1546 C CA . THR A 1 210 ? 3.949 1.925 -10.242 1 97.5 210 THR A CA 1
ATOM 1547 C C . THR A 1 210 ? 3.006 2.625 -9.266 1 97.5 210 THR A C 1
ATOM 1549 O O . THR A 1 210 ? 1.79 2.424 -9.32 1 97.5 210 THR A O 1
ATOM 1552 N N . LEU A 1 211 ? 3.57 3.447 -8.375 1 97.75 211 LEU A N 1
ATOM 1553 C CA . LEU A 1 211 ? 2.754 4.18 -7.418 1 97.75 211 LEU A CA 1
ATOM 1554 C C . LEU A 1 211 ? 1.791 5.125 -8.125 1 97.75 211 LEU A C 1
ATOM 1556 O O . LEU A 1 211 ? 0.59 5.121 -7.844 1 97.75 211 LEU A O 1
ATOM 1560 N N . LEU A 1 212 ? 2.318 5.879 -9.047 1 96.62 212 LEU A N 1
ATOM 1561 C CA . LEU A 1 212 ? 1.476 6.801 -9.797 1 96.62 212 LEU A CA 1
ATOM 1562 C C . LEU A 1 212 ? 0.357 6.055 -10.516 1 96.62 212 LEU A C 1
ATOM 1564 O O . LEU A 1 212 ? -0.802 6.473 -10.477 1 96.62 212 LEU A O 1
ATOM 1568 N N . ALA A 1 213 ? 0.673 4.906 -11.062 1 96.19 213 ALA A N 1
ATOM 1569 C CA . ALA A 1 213 ? -0.277 4.121 -11.852 1 96.19 213 ALA A CA 1
ATOM 1570 C C . ALA A 1 213 ? -1.248 3.369 -10.945 1 96.19 213 ALA A C 1
ATOM 1572 O O . ALA A 1 213 ? -2.188 2.73 -11.43 1 96.19 213 ALA A O 1
ATOM 1573 N N . SER A 1 214 ? -1.035 3.465 -9.641 1 97.12 214 SER A N 1
ATOM 1574 C CA . SER A 1 214 ? -1.818 2.654 -8.711 1 97.12 214 SER A CA 1
ATOM 1575 C C . SER A 1 214 ? -2.582 3.527 -7.723 1 97.12 214 SER A C 1
ATOM 1577 O O . SER A 1 214 ? -2.949 3.07 -6.641 1 97.12 214 SER A O 1
ATOM 1579 N N . ALA A 1 215 ? -2.756 4.742 -8.039 1 95.56 215 ALA A N 1
ATOM 1580 C CA . ALA A 1 215 ? -3.525 5.668 -7.215 1 95.56 215 ALA A CA 1
ATOM 1581 C C . ALA A 1 215 ? -4.781 6.137 -7.941 1 95.56 215 ALA A C 1
ATOM 1583 O O . ALA A 1 215 ? -4.922 7.324 -8.25 1 95.56 215 ALA A O 1
ATOM 1584 N N . PRO A 1 216 ? -5.746 5.242 -8.109 1 94.62 216 PRO A N 1
ATOM 1585 C CA . PRO A 1 216 ? -6.879 5.535 -8.992 1 94.62 216 PRO A CA 1
ATOM 1586 C C . PRO A 1 216 ? -7.723 6.707 -8.5 1 94.62 216 PRO A C 1
ATOM 1588 O O . PRO A 1 216 ? -8.195 7.516 -9.297 1 94.62 216 PRO A O 1
ATOM 1591 N N . PHE A 1 217 ? -7.918 6.797 -7.234 1 91.94 217 PHE A N 1
ATOM 1592 C CA . PHE A 1 217 ? -8.766 7.883 -6.75 1 91.94 217 PHE A CA 1
ATOM 1593 C C . PHE A 1 217 ? -8.078 9.227 -6.934 1 91.94 217 PHE A C 1
ATOM 1595 O O . PHE A 1 217 ? -8.711 10.203 -7.348 1 91.94 217 PHE A O 1
ATOM 1602 N N . ALA A 1 218 ? -6.797 9.273 -6.605 1 91.5 218 ALA A N 1
ATOM 1603 C CA . ALA A 1 218 ? -6.047 10.508 -6.812 1 91.5 218 ALA A CA 1
ATOM 1604 C C . ALA A 1 218 ? -6.086 10.938 -8.273 1 91.5 218 ALA A C 1
ATOM 1606 O O . ALA A 1 218 ? -6.262 12.125 -8.578 1 91.5 218 ALA A O 1
ATOM 1607 N N . LEU A 1 219 ? -5.934 10.008 -9.156 1 92.56 219 LEU A N 1
ATOM 1608 C CA . LEU A 1 219 ? -5.969 10.297 -10.586 1 92.56 219 LEU A CA 1
ATOM 1609 C C . LEU A 1 219 ? -7.355 10.766 -11.008 1 92.56 219 LEU A C 1
ATOM 1611 O O . LEU A 1 219 ? -7.48 11.688 -11.82 1 92.56 219 LEU A O 1
ATOM 1615 N N . ALA A 1 220 ? -8.391 10.148 -10.484 1 90.38 220 ALA A N 1
ATOM 1616 C CA . ALA A 1 220 ? -9.766 10.547 -10.781 1 90.38 220 ALA A CA 1
ATOM 1617 C C . ALA A 1 220 ? -10.047 11.953 -10.273 1 90.38 220 ALA A C 1
ATOM 1619 O O . ALA A 1 220 ? -10.719 12.742 -10.945 1 90.38 220 ALA A O 1
ATOM 1620 N N . GLU A 1 221 ? -9.562 12.242 -9.109 1 87.31 221 GLU A N 1
ATOM 1621 C CA . GLU A 1 221 ? -9.773 13.547 -8.492 1 87.31 221 GLU A CA 1
ATOM 1622 C C . GLU A 1 221 ? -9.109 14.656 -9.305 1 87.31 221 GLU A C 1
ATOM 1624 O O . GLU A 1 221 ? -9.641 15.766 -9.398 1 87.31 221 GLU A O 1
ATOM 1629 N N . ALA A 1 222 ? -8.016 14.32 -9.852 1 85.69 222 ALA A N 1
ATOM 1630 C CA . ALA A 1 222 ? -7.25 15.312 -10.594 1 85.69 222 ALA A CA 1
ATOM 1631 C C . ALA A 1 222 ? -8.008 15.773 -11.836 1 85.69 222 ALA A C 1
ATOM 1633 O O . ALA A 1 222 ? -7.738 16.844 -12.375 1 85.69 222 ALA A O 1
ATOM 1634 N N . ILE A 1 223 ? -8.953 14.969 -12.289 1 85.19 223 ILE A N 1
ATOM 1635 C CA . ILE A 1 223 ? -9.719 15.297 -13.492 1 85.19 223 ILE A CA 1
ATOM 1636 C C . ILE A 1 223 ? -10.906 16.188 -13.117 1 85.19 223 ILE A C 1
ATOM 1638 O O . ILE A 1 223 ? -11.531 16.797 -13.992 1 85.19 223 ILE A O 1
ATOM 1642 N N . GLN A 1 224 ? -11.203 16.281 -11.867 1 84.62 224 GLN A N 1
ATOM 1643 C CA . GLN A 1 224 ? -12.336 17.094 -11.406 1 84.62 224 GLN A CA 1
ATOM 1644 C C . GLN A 1 224 ? -11.945 18.562 -11.297 1 84.62 224 GLN A C 1
ATOM 1646 O O . GLN A 1 224 ? -10.773 18.891 -11.125 1 84.62 224 GLN A O 1
ATOM 1651 N N . PRO A 1 225 ? -12.969 19.422 -11.375 1 85.38 225 PRO A N 1
ATOM 1652 C CA . PRO A 1 225 ? -12.695 20.828 -11.055 1 85.38 225 PRO A CA 1
ATOM 1653 C C . PRO A 1 225 ? -12.133 21 -9.648 1 85.38 225 PRO A C 1
ATOM 1655 O O . PRO A 1 225 ? -12.523 20.281 -8.719 1 85.38 225 PRO A O 1
ATOM 1658 N N . PRO A 1 226 ? -11.219 21.891 -9.484 1 82.56 226 PRO A N 1
ATOM 1659 C CA . PRO A 1 226 ? -10.555 22.094 -8.203 1 82.56 226 PRO A CA 1
ATOM 1660 C C . PRO A 1 226 ? -11.531 22.172 -7.031 1 82.56 226 PRO A C 1
ATOM 1662 O O . PRO A 1 226 ? -11.281 21.609 -5.969 1 82.56 226 PRO A O 1
ATOM 1665 N N . ALA A 1 227 ? -12.664 22.812 -7.219 1 82 227 ALA A N 1
ATOM 1666 C CA . ALA A 1 227 ? -13.648 23.016 -6.16 1 82 227 ALA A CA 1
ATOM 1667 C C . ALA A 1 227 ? -14.281 21.703 -5.734 1 82 227 ALA A C 1
ATOM 1669 O O . ALA A 1 227 ? -14.914 21.625 -4.68 1 82 227 ALA A O 1
ATOM 1670 N N . GLN A 1 228 ? -14.117 20.656 -6.57 1 84.25 228 GLN A N 1
ATOM 1671 C CA . GLN A 1 228 ? -14.758 19.375 -6.297 1 84.25 228 GLN A CA 1
ATOM 1672 C C . GLN A 1 228 ? -13.742 18.344 -5.824 1 84.25 228 GLN A C 1
ATOM 1674 O O . GLN A 1 228 ? -14.086 17.172 -5.59 1 84.25 228 GLN A O 1
ATOM 1679 N N . ARG A 1 229 ? -12.562 18.797 -5.66 1 83.62 229 ARG A N 1
ATOM 1680 C CA . ARG A 1 229 ? -11.5 17.875 -5.273 1 83.62 229 ARG A CA 1
ATOM 1681 C C . ARG A 1 229 ? -11.43 17.734 -3.756 1 83.62 229 ARG A C 1
ATOM 1683 O O . ARG A 1 229 ? -12.07 18.484 -3.023 1 83.62 229 ARG A O 1
ATOM 1690 N N . GLY A 1 230 ? -10.82 16.641 -3.312 1 85 230 GLY A N 1
ATOM 1691 C CA . GLY A 1 230 ? -10.5 16.484 -1.904 1 85 230 GLY A CA 1
ATOM 1692 C C . GLY A 1 230 ? -11.555 15.703 -1.14 1 85 230 GLY A C 1
ATOM 1693 O O . GLY A 1 230 ? -11.641 15.812 0.085 1 85 230 GLY A O 1
ATOM 1694 N N . LEU A 1 231 ? -12.422 14.922 -1.826 1 86.69 231 LEU A N 1
ATOM 1695 C CA . LEU A 1 231 ? -13.5 14.172 -1.192 1 86.69 231 LEU A CA 1
ATOM 1696 C C . LEU A 1 231 ? -12.961 13.312 -0.054 1 86.69 231 LEU A C 1
ATOM 1698 O O . LEU A 1 231 ? -13.5 13.328 1.055 1 86.69 231 LEU A O 1
ATOM 1702 N N . LEU A 1 232 ? -11.836 12.602 -0.277 1 89 232 LEU A N 1
ATOM 1703 C CA . LEU A 1 232 ? -11.281 11.703 0.723 1 89 232 LEU A CA 1
ATOM 1704 C C . LEU A 1 232 ? -10.078 12.328 1.414 1 89 232 LEU A C 1
ATOM 1706 O O . LEU A 1 232 ? -9.195 11.617 1.902 1 89 232 LEU A O 1
ATOM 1710 N N . LEU A 1 233 ? -10.023 13.641 1.378 1 86.5 233 LEU A N 1
ATOM 1711 C CA . LEU A 1 233 ? -8.922 14.359 1.996 1 86.5 233 LEU A CA 1
ATOM 1712 C C . LEU A 1 233 ? -9.438 15.477 2.902 1 86.5 233 LEU A C 1
ATOM 1714 O O . LEU A 1 233 ? -8.781 16.5 3.055 1 86.5 233 LEU A O 1
ATOM 1718 N N . GLY A 1 234 ? -10.648 15.312 3.328 1 87.31 234 GLY A N 1
ATOM 1719 C CA . GLY A 1 234 ? -11.133 16.219 4.359 1 87.31 234 GLY A CA 1
ATOM 1720 C C . GLY A 1 234 ? -11.922 17.391 3.801 1 87.31 234 GLY A C 1
ATOM 1721 O O . GLY A 1 234 ? -12.234 18.328 4.527 1 87.31 234 GLY A O 1
ATOM 1722 N N . ALA A 1 235 ? -12.211 17.359 2.543 1 88 235 ALA A N 1
ATOM 1723 C CA . ALA A 1 235 ? -12.914 18.484 1.931 1 88 235 ALA A CA 1
ATOM 1724 C C . ALA A 1 235 ? -14.383 18.516 2.354 1 88 235 ALA A C 1
ATOM 1726 O O . ALA A 1 235 ? -15.07 19.516 2.156 1 88 235 ALA A O 1
ATOM 1727 N N . VAL A 1 236 ? -14.891 17.438 2.885 1 91.94 236 VAL A N 1
ATOM 1728 C CA . VAL A 1 236 ? -16.297 17.344 3.277 1 91.94 236 VAL A CA 1
ATOM 1729 C C . VAL A 1 236 ? -16.391 16.891 4.734 1 91.94 236 VAL A C 1
ATOM 1731 O O . VAL A 1 236 ? -15.523 16.172 5.23 1 91.94 236 VAL A O 1
ATOM 1734 N N . PRO A 1 237 ? -17.469 17.312 5.445 1 95.12 237 PRO A N 1
ATOM 1735 C CA . PRO A 1 237 ? -17.547 17.062 6.887 1 95.12 237 PRO A CA 1
ATOM 1736 C C . PRO A 1 237 ? -17.719 15.578 7.215 1 95.12 237 PRO A C 1
ATOM 1738 O O . PRO A 1 237 ? -17.359 15.133 8.305 1 95.12 237 PRO A O 1
ATOM 1741 N N . CYS A 1 238 ? -18.234 14.766 6.285 1 96.62 238 CYS A N 1
ATOM 1742 C CA . CYS A 1 238 ? -18.516 13.359 6.566 1 96.62 238 CYS A CA 1
ATOM 1743 C C . CYS A 1 238 ? -17.297 12.492 6.312 1 96.62 238 CYS A C 1
ATOM 1745 O O . CYS A 1 238 ? -17.344 11.273 6.484 1 96.62 238 CYS A O 1
ATOM 1747 N N . TYR A 1 239 ? -16.188 13.078 5.875 1 94.12 239 TYR A N 1
ATOM 1748 C CA . TYR A 1 239 ? -14.898 12.398 5.707 1 94.12 239 TYR A CA 1
ATOM 1749 C C . TYR A 1 239 ? -13.75 13.297 6.137 1 94.12 239 TYR A C 1
ATOM 1751 O O . TYR A 1 239 ? -13.156 14 5.309 1 94.12 239 TYR A O 1
ATOM 1759 N N . ALA A 1 240 ? -13.406 13.164 7.398 1 92.94 240 ALA A N 1
ATOM 1760 C CA . ALA A 1 240 ? -12.453 14.086 8 1 92.94 240 ALA A CA 1
ATOM 1761 C C . ALA A 1 240 ? -11.984 13.586 9.367 1 92.94 240 ALA A C 1
ATOM 1763 O O . ALA A 1 240 ? -12.516 12.594 9.883 1 92.94 240 ALA A O 1
ATOM 1764 N N . VAL A 1 241 ? -10.961 14.203 9.836 1 93 241 VAL A N 1
ATOM 1765 C CA . VAL A 1 241 ? -10.453 13.969 11.188 1 93 241 VAL A CA 1
ATOM 1766 C C . VAL A 1 241 ? -10.68 15.203 12.047 1 93 241 VAL A C 1
ATOM 1768 O O . VAL A 1 241 ? -10.359 16.328 11.633 1 93 241 VAL A O 1
ATOM 1771 N N . TYR A 1 242 ? -11.266 15.031 13.211 1 93.62 242 TYR A N 1
ATOM 1772 C CA . TYR A 1 242 ? -11.609 16.125 14.102 1 93.62 242 TYR A CA 1
ATOM 1773 C C . TYR A 1 242 ? -10.836 16.031 15.414 1 93.62 242 TYR A C 1
ATOM 1775 O O . TYR A 1 242 ? -10.625 14.938 15.938 1 93.62 242 TYR A O 1
ATOM 1783 N N . ARG A 1 243 ? -10.461 17.172 15.922 1 93.88 243 ARG A N 1
ATOM 1784 C CA . ARG A 1 243 ? -9.742 17.25 17.188 1 93.88 243 ARG A CA 1
ATOM 1785 C C . ARG A 1 243 ? -10.711 17.234 18.375 1 93.88 243 ARG A C 1
ATOM 1787 O O . ARG A 1 243 ? -11.727 17.922 18.359 1 93.88 243 ARG A O 1
ATOM 1794 N N . CYS A 1 244 ? -10.383 16.391 19.344 1 96.75 244 CYS A N 1
ATOM 1795 C CA . CYS A 1 244 ? -11.188 16.281 20.562 1 96.75 244 CYS A CA 1
ATOM 1796 C C . CYS A 1 244 ? -10.688 17.234 21.625 1 96.75 244 CYS A C 1
ATOM 1798 O O . CYS A 1 244 ? -9.688 17.922 21.438 1 96.75 244 CYS A O 1
ATOM 1800 N N . ALA A 1 245 ? -11.398 17.219 22.75 1 97.5 245 ALA A N 1
ATOM 1801 C CA . ALA A 1 245 ? -11.094 18.141 23.844 1 97.5 245 ALA A CA 1
ATOM 1802 C C . ALA A 1 245 ? -9.727 17.844 24.438 1 97.5 245 ALA A C 1
ATOM 1804 O O . ALA A 1 245 ? -9.055 18.766 24.938 1 97.5 245 ALA A O 1
ATOM 1805 N N . ASP A 1 246 ? -9.336 16.672 24.453 1 96.62 246 ASP A N 1
ATOM 1806 C CA . ASP A 1 246 ? -8.078 16.266 25.078 1 96.62 246 ASP A CA 1
ATOM 1807 C C . ASP A 1 246 ? -6.914 16.359 24.094 1 96.62 246 ASP A C 1
ATOM 1809 O O . ASP A 1 246 ? -5.812 15.883 24.391 1 96.62 246 ASP A O 1
ATOM 1813 N N . GLY A 1 247 ? -7.121 16.828 22.953 1 92.62 247 GLY A N 1
ATOM 1814 C CA . GLY A 1 247 ? -6.078 16.984 21.953 1 92.62 247 GLY A CA 1
ATOM 1815 C C . GLY A 1 247 ? -5.918 15.781 21.047 1 92.62 247 GLY A C 1
ATOM 1816 O O . GLY A 1 247 ? -5.172 15.828 20.062 1 92.62 247 GLY A O 1
ATOM 1817 N N . ARG A 1 248 ? -6.617 14.75 21.375 1 94.5 248 ARG A N 1
ATOM 1818 C CA . ARG A 1 248 ? -6.633 13.57 20.516 1 94.5 248 ARG A CA 1
ATOM 1819 C C . ARG A 1 248 ? -7.617 13.742 19.375 1 94.5 248 ARG A C 1
ATOM 1821 O O . ARG A 1 248 ? -8.203 14.82 19.203 1 94.5 248 ARG A O 1
ATOM 1828 N N . TYR A 1 249 ? -7.715 12.719 18.516 1 94.81 249 TYR A N 1
ATOM 1829 C CA . TYR A 1 249 ? -8.469 12.938 17.281 1 94.81 249 TYR A CA 1
ATOM 1830 C C . TYR A 1 249 ? -9.5 11.836 17.078 1 94.81 249 TYR A C 1
ATOM 1832 O O . TYR A 1 249 ? -9.328 10.719 17.562 1 94.81 249 TYR A O 1
ATOM 1840 N N . LEU A 1 250 ? -10.516 12.219 16.375 1 96.38 250 LEU A N 1
ATOM 1841 C CA . LEU A 1 250 ? -11.586 11.336 15.938 1 96.38 250 LEU A CA 1
ATOM 1842 C C . LEU A 1 250 ? -11.719 11.352 14.422 1 96.38 250 LEU A C 1
ATOM 1844 O O . LEU A 1 250 ? -11.844 12.414 13.812 1 96.38 250 LEU A O 1
ATOM 1848 N N . ALA A 1 251 ? -11.617 10.195 13.781 1 96.31 251 ALA A N 1
ATOM 1849 C CA . ALA A 1 251 ? -11.82 10.07 12.336 1 96.31 251 ALA A CA 1
ATOM 1850 C C . ALA A 1 251 ? -13.289 9.789 12.016 1 96.31 251 ALA A C 1
ATOM 1852 O O . ALA A 1 251 ? -13.906 8.914 12.633 1 96.31 251 ALA A O 1
ATOM 1853 N N . VAL A 1 252 ? -13.812 10.508 11.102 1 96.88 252 VAL A N 1
ATOM 1854 C CA . VAL A 1 252 ? -15.172 10.328 10.617 1 96.88 252 VAL A CA 1
ATOM 1855 C C . VAL A 1 252 ? -15.148 9.969 9.133 1 96.88 252 VAL A C 1
ATOM 1857 O O . VAL A 1 252 ? -14.625 10.727 8.312 1 96.88 252 VAL A O 1
ATOM 1860 N N . GLY A 1 253 ? -15.617 8.812 8.797 1 96.88 253 GLY A N 1
ATOM 1861 C CA . GLY A 1 253 ? -15.734 8.367 7.418 1 96.88 253 GLY A CA 1
ATOM 1862 C C . GLY A 1 253 ? -17.141 7.945 7.043 1 96.88 253 GLY A C 1
ATOM 1863 O O . GLY A 1 253 ? -17.344 6.855 6.504 1 96.88 253 GLY A O 1
ATOM 1864 N N . ALA A 1 254 ? -18.109 8.781 7.367 1 97.62 254 ALA A N 1
ATOM 1865 C CA . ALA A 1 254 ? -1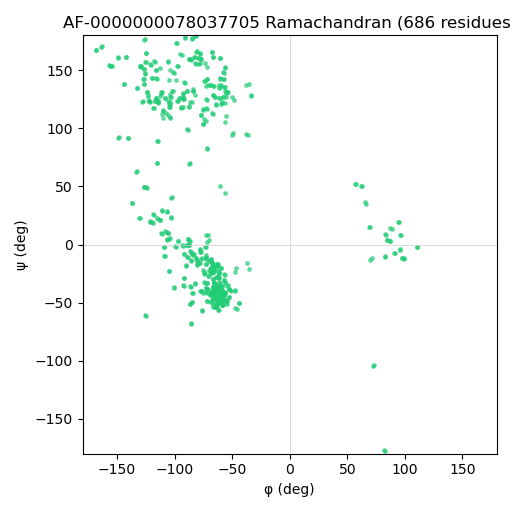9.531 8.469 7.18 1 97.62 254 ALA A CA 1
ATOM 1866 C C . ALA A 1 254 ? -19.984 8.852 5.777 1 97.62 254 ALA A C 1
ATOM 1868 O O . ALA A 1 254 ? -20.875 9.688 5.617 1 97.62 254 ALA A O 1
ATOM 1869 N N . LEU A 1 255 ? -19.531 8.133 4.789 1 94.44 255 LEU A N 1
ATOM 1870 C CA . LEU A 1 255 ? -19.766 8.477 3.391 1 94.44 255 LEU A CA 1
ATOM 1871 C C . LEU A 1 255 ? -21.188 8.133 2.973 1 94.44 255 LEU A C 1
ATOM 1873 O O . LEU A 1 255 ? -21.812 8.867 2.193 1 94.44 255 LEU A O 1
ATOM 1877 N N . GLU A 1 256 ? -21.719 6.984 3.424 1 93.75 256 GLU A N 1
ATOM 1878 C CA . GLU A 1 256 ? -23.109 6.668 3.16 1 93.75 256 GLU A CA 1
ATOM 1879 C C . GLU A 1 256 ? -24.047 7.504 4.035 1 93.75 256 GLU A C 1
ATOM 1881 O O . GLU A 1 256 ? -23.781 7.695 5.223 1 93.75 256 GLU A O 1
ATOM 1886 N N . THR A 1 257 ? -25.094 7.918 3.457 1 96.06 257 THR A N 1
ATOM 1887 C CA . THR A 1 257 ? -26 8.828 4.137 1 96.06 257 THR A CA 1
ATOM 1888 C C . THR A 1 257 ? -26.531 8.211 5.434 1 96.06 257 THR A C 1
ATOM 1890 O O . THR A 1 257 ? -26.719 8.914 6.426 1 96.06 257 THR A O 1
ATOM 1893 N N . LYS A 1 258 ? -26.75 6.926 5.445 1 96.75 258 LYS A N 1
ATOM 1894 C CA . LYS A 1 258 ? -27.266 6.281 6.648 1 96.75 258 LYS A CA 1
ATOM 1895 C C . LYS A 1 258 ? -26.281 6.43 7.812 1 96.75 258 LYS A C 1
ATOM 1897 O O . LYS A 1 258 ? -26.688 6.648 8.953 1 96.75 258 LYS A O 1
ATOM 1902 N N . PHE A 1 259 ? -25.016 6.348 7.566 1 97.75 259 PHE A N 1
ATOM 1903 C CA . PHE A 1 259 ? -24 6.496 8.602 1 97.75 259 PHE A CA 1
ATOM 1904 C C . PHE A 1 259 ? -23.891 7.949 9.055 1 97.75 259 PHE A C 1
ATOM 1906 O O . PHE A 1 259 ? -23.797 8.227 10.25 1 97.75 259 PHE A O 1
ATOM 1913 N N . TRP A 1 260 ? -23.938 8.883 8.062 1 98.38 260 TRP A N 1
ATOM 1914 C CA . TRP A 1 260 ? -23.891 10.305 8.383 1 98.38 260 TRP A CA 1
ATOM 1915 C C . TRP A 1 260 ? -25.094 10.711 9.227 1 98.38 260 TRP A C 1
ATOM 1917 O O . TRP A 1 260 ? -24.953 11.438 10.211 1 98.38 260 TRP A O 1
ATOM 1927 N N . ARG A 1 261 ? -26.234 10.234 8.867 1 98.5 261 ARG A N 1
ATOM 1928 C CA . ARG A 1 261 ? -27.453 10.508 9.625 1 98.5 261 ARG A CA 1
ATOM 1929 C C . ARG A 1 261 ? -27.312 10.031 11.07 1 98.5 261 ARG A C 1
ATOM 1931 O O . ARG A 1 261 ? -27.625 10.773 12.008 1 98.5 261 ARG A O 1
ATOM 1938 N N . ARG A 1 262 ? -26.844 8.805 11.281 1 98.5 262 ARG A N 1
ATOM 1939 C CA . ARG A 1 262 ? -26.656 8.266 12.625 1 98.5 262 ARG A CA 1
ATOM 1940 C C . ARG A 1 262 ? -25.672 9.125 13.414 1 98.5 262 ARG A C 1
ATOM 1942 O O . ARG A 1 262 ? -25.875 9.391 14.602 1 98.5 262 ARG A O 1
ATOM 1949 N N . PHE A 1 263 ? -24.625 9.547 12.758 1 98.62 263 PHE A N 1
ATOM 1950 C CA . PHE A 1 263 ? -23.609 10.398 13.375 1 98.62 263 PHE A CA 1
ATOM 1951 C C . PHE A 1 263 ? -24.219 11.719 13.828 1 98.62 263 PHE A C 1
ATOM 1953 O O . PHE A 1 263 ? -24.047 12.125 14.984 1 98.62 263 PHE A O 1
ATOM 1960 N N . CYS A 1 264 ? -24.969 12.359 12.93 1 98.69 264 CYS A N 1
ATOM 1961 C CA . CYS A 1 264 ? -25.578 13.648 13.234 1 98.69 264 CYS A CA 1
ATOM 1962 C C . CYS A 1 264 ? -26.578 13.531 14.367 1 98.69 264 CYS A C 1
ATOM 1964 O O . CYS A 1 264 ? -26.609 14.359 15.281 1 98.69 264 CYS A O 1
ATOM 1966 N N . GLU A 1 265 ? -27.359 12.531 14.312 1 98.5 265 GLU A N 1
ATOM 1967 C CA . GLU A 1 265 ? -28.359 12.312 15.344 1 98.5 265 GLU A CA 1
ATOM 1968 C C . GLU A 1 265 ? -27.719 12.039 16.703 1 98.5 265 GLU A C 1
ATOM 1970 O O . GLU A 1 265 ? -28.172 12.547 17.719 1 98.5 265 GLU A O 1
ATOM 1975 N N . ALA A 1 266 ? -26.688 11.25 16.672 1 98.31 266 ALA A N 1
ATOM 1976 C CA . ALA A 1 266 ? -25.984 10.93 17.906 1 98.31 266 ALA A CA 1
ATOM 1977 C C . ALA A 1 266 ? -25.375 12.188 18.547 1 98.31 266 ALA A C 1
ATOM 1979 O O . ALA A 1 266 ? -25.203 12.25 19.766 1 98.31 266 ALA A O 1
ATOM 1980 N N . LEU A 1 267 ? -25.047 13.188 17.75 1 98.12 267 LEU A N 1
ATOM 1981 C CA . LEU A 1 267 ? -24.484 14.445 18.234 1 98.12 267 LEU A CA 1
ATOM 1982 C C . LEU A 1 267 ? -25.594 15.445 18.547 1 98.12 267 LEU A C 1
ATOM 1984 O O . LEU A 1 267 ? -25.312 16.578 18.938 1 98.12 267 LEU A O 1
ATOM 1988 N N . ASP A 1 268 ? -26.812 15.062 18.344 1 98 268 ASP A N 1
ATOM 1989 C CA . ASP A 1 268 ? -28 15.891 18.547 1 98 268 ASP A CA 1
ATOM 1990 C C . ASP A 1 268 ? -28.031 17.062 17.578 1 98 268 ASP A C 1
ATOM 1992 O O . ASP A 1 268 ? -28.375 18.188 17.953 1 98 268 ASP A O 1
ATOM 1996 N N . HIS A 1 269 ? -27.578 16.844 16.375 1 98.56 269 HIS A N 1
ATOM 1997 C CA . HIS A 1 269 ? -27.594 17.859 15.336 1 98.56 269 HIS A CA 1
ATOM 1998 C C . HIS A 1 269 ? -28.125 17.297 14.023 1 98.56 269 HIS A C 1
ATOM 2000 O O . HIS A 1 269 ? -27.422 17.328 13 1 98.56 269 HIS A O 1
ATOM 2006 N N . PRO A 1 270 ? -29.375 16.844 13.969 1 98.31 270 PRO A N 1
ATOM 2007 C CA . PRO A 1 270 ? -29.953 16.25 12.75 1 98.31 270 PRO A CA 1
ATOM 2008 C C . PRO A 1 270 ? -30.016 17.234 11.594 1 98.31 270 PRO A C 1
ATOM 2010 O O . PRO A 1 270 ? -30.109 16.828 10.43 1 98.31 270 PRO A O 1
ATOM 2013 N N . GLN A 1 271 ? -29.891 18.531 11.844 1 98.06 271 GLN A N 1
ATOM 2014 C CA . GLN A 1 271 ? -29.969 19.547 10.805 1 98.06 271 GLN A CA 1
ATOM 2015 C C . GLN A 1 271 ? -28.766 19.5 9.883 1 98.06 271 GLN A C 1
ATOM 2017 O O . GLN A 1 271 ? -28.75 20.109 8.812 1 98.06 271 GLN A O 1
ATOM 2022 N N . TRP A 1 272 ? -27.688 18.781 10.305 1 98.5 272 TRP A N 1
ATOM 2023 C CA . TRP A 1 272 ? -26.484 18.672 9.5 1 98.5 272 TRP A CA 1
ATOM 2024 C C . TRP A 1 272 ? -26.656 17.656 8.375 1 98.5 272 TRP A C 1
ATOM 2026 O O . TRP A 1 272 ? -25.859 17.609 7.438 1 98.5 272 TRP A O 1
ATOM 2036 N N . VAL A 1 273 ? -27.656 16.766 8.391 1 98.5 273 VAL A N 1
ATOM 2037 C CA . VAL A 1 273 ? -27.812 15.602 7.516 1 98.5 273 VAL A CA 1
ATOM 2038 C C . VAL A 1 273 ? -27.812 16.047 6.055 1 98.5 273 VAL A C 1
ATOM 2040 O O . VAL A 1 273 ? -27.078 15.5 5.227 1 98.5 273 VAL A O 1
ATOM 2043 N N . PRO A 1 274 ? -28.531 17.188 5.672 1 98 274 PRO A N 1
ATOM 2044 C CA . PRO A 1 274 ? -28.531 17.625 4.27 1 98 274 PRO A CA 1
ATOM 2045 C C . PRO A 1 274 ? -27.188 18.234 3.85 1 98 274 PRO A C 1
ATOM 2047 O O . PRO A 1 274 ? -26.953 18.469 2.66 1 98 274 PRO A O 1
ATOM 2050 N N . HIS A 1 275 ? -26.312 18.5 4.777 1 97.81 275 HIS A N 1
ATOM 2051 C CA . HIS A 1 275 ? -25.062 19.203 4.508 1 97.81 275 HIS A CA 1
ATOM 2052 C C . HIS A 1 275 ? -23.875 18.234 4.555 1 97.81 275 HIS A C 1
ATOM 2054 O O . HIS A 1 275 ? -22.75 18.641 4.863 1 97.81 275 HIS A O 1
ATOM 2060 N N . GLN A 1 276 ? -24.156 16.969 4.227 1 97.38 276 GLN A N 1
ATOM 2061 C CA . GLN A 1 276 ? -23.188 15.898 4.301 1 97.38 276 GLN A CA 1
ATOM 2062 C C . GLN A 1 276 ? -21.953 16.219 3.449 1 97.38 276 GLN A C 1
ATOM 2064 O O . GLN A 1 276 ? -20.828 15.961 3.863 1 97.38 276 GLN A O 1
ATOM 2069 N N . PHE A 1 277 ? -22.172 16.75 2.291 1 94 277 PHE A N 1
ATOM 2070 C CA . PHE A 1 277 ? -21.078 17 1.359 1 94 277 PHE A CA 1
ATOM 2071 C C . PHE A 1 277 ? -20.828 18.5 1.203 1 94 277 PHE A C 1
ATOM 2073 O O . PHE A 1 277 ? -20.406 18.953 0.141 1 94 277 PHE A O 1
ATOM 2080 N N . ASP A 1 278 ? -21.141 19.25 2.318 1 94.06 278 ASP A N 1
ATOM 2081 C CA . ASP A 1 278 ? -20.922 20.703 2.35 1 94.06 278 ASP A CA 1
ATOM 2082 C C . ASP A 1 278 ? -19.438 21.016 2.24 1 94.06 278 ASP A C 1
ATOM 2084 O O . ASP A 1 278 ? -18.641 20.625 3.094 1 94.06 278 ASP A O 1
ATOM 2088 N N . ARG A 1 279 ? -19.031 21.781 1.214 1 90.44 279 ARG A N 1
ATOM 2089 C CA . ARG A 1 279 ? -17.625 22.109 0.985 1 90.44 279 ARG A CA 1
ATOM 2090 C C . ARG A 1 279 ? -17.344 23.562 1.389 1 90.44 279 ARG A C 1
ATOM 2092 O O . ARG A 1 279 ? -16.219 24.047 1.226 1 90.44 279 ARG A O 1
ATOM 2099 N N . SER A 1 280 ? -18.297 24.203 1.932 1 89.88 280 SER A N 1
ATOM 2100 C CA . SER A 1 280 ? -18.125 25.594 2.326 1 89.88 280 SER A CA 1
ATOM 2101 C C . SER A 1 280 ? -17.281 25.719 3.588 1 89.88 280 SER A C 1
ATOM 2103 O O . SER A 1 280 ? -16.75 26.781 3.885 1 89.88 280 SER A O 1
ATOM 2105 N N . GLY A 1 281 ? -17.25 24.672 4.305 1 91.88 281 GLY A N 1
ATOM 2106 C CA . GLY A 1 281 ? -16.516 24.703 5.566 1 91.88 281 GLY A CA 1
ATOM 2107 C C . GLY A 1 281 ? -17.422 24.969 6.762 1 91.88 281 GLY A C 1
ATOM 2108 O O . GLY A 1 281 ? -17.016 24.75 7.906 1 91.88 281 GLY A O 1
ATOM 2109 N N . GLU A 1 282 ? -18.625 25.359 6.574 1 94 282 GLU A N 1
ATOM 2110 C CA . GLU A 1 282 ? -19.531 25.719 7.656 1 94 282 GLU A CA 1
ATOM 2111 C C . GLU A 1 282 ? -19.875 24.5 8.508 1 94 282 GLU A C 1
ATOM 2113 O O . GLU A 1 282 ? -19.75 24.547 9.734 1 94 282 GLU A O 1
ATOM 2118 N N . THR A 1 283 ? -20.344 23.453 7.852 1 96.31 283 THR A N 1
ATOM 2119 C CA . THR A 1 283 ? -20.703 22.234 8.578 1 96.31 283 THR A CA 1
ATOM 2120 C C . THR A 1 283 ? -19.469 21.625 9.25 1 96.31 283 THR A C 1
ATOM 2122 O O . THR A 1 283 ? -19.562 21.094 10.359 1 96.31 283 THR A O 1
ATOM 2125 N N . HIS A 1 284 ? -18.375 21.719 8.602 1 94.75 284 HIS A N 1
ATOM 2126 C CA . HIS A 1 284 ? -17.125 21.234 9.172 1 94.75 284 HIS A CA 1
ATOM 2127 C C . HIS A 1 284 ? -16.828 21.922 10.5 1 94.75 284 HIS A C 1
ATOM 2129 O O . HIS A 1 284 ? -16.5 21.25 11.484 1 94.75 284 HIS A O 1
ATOM 2135 N N . ARG A 1 285 ? -16.859 23.188 10.492 1 94.69 285 ARG A N 1
ATOM 2136 C CA . ARG A 1 285 ? -16.578 23.969 11.688 1 94.69 285 ARG A CA 1
ATOM 2137 C C . ARG A 1 285 ? -17.562 23.641 12.812 1 94.69 285 ARG A C 1
ATOM 2139 O O . ARG A 1 285 ? -17.172 23.547 13.977 1 94.69 285 ARG A O 1
ATOM 2146 N N . ALA A 1 286 ? -18.797 23.484 12.406 1 97 286 ALA A N 1
ATOM 2147 C CA . ALA A 1 286 ? -19.812 23.141 13.391 1 97 286 ALA A CA 1
ATOM 2148 C C . ALA A 1 286 ? -19.531 21.781 14.023 1 97 286 ALA A C 1
ATOM 2150 O O . ALA A 1 286 ? -19.594 21.625 15.242 1 97 286 ALA A O 1
ATOM 2151 N N . VAL A 1 287 ? -19.203 20.766 13.227 1 97.5 287 VAL A N 1
ATOM 2152 C CA . VAL A 1 287 ? -18.891 19.438 13.719 1 97.5 287 VAL A CA 1
ATOM 2153 C C . VAL A 1 287 ? -17.641 19.5 14.609 1 97.5 287 VAL A C 1
ATOM 2155 O O . VAL A 1 287 ? -17.609 18.891 15.68 1 97.5 287 VAL A O 1
ATOM 2158 N N . ALA A 1 288 ? -16.672 20.219 14.156 1 96.19 288 ALA A N 1
ATOM 2159 C CA . ALA A 1 288 ? -15.43 20.359 14.914 1 96.19 288 ALA A CA 1
ATOM 2160 C C . ALA A 1 288 ? -15.695 20.906 16.312 1 96.19 288 ALA A C 1
ATOM 2162 O O . ALA A 1 288 ? -15.094 20.469 17.281 1 96.19 288 ALA A O 1
ATOM 2163 N N . ALA A 1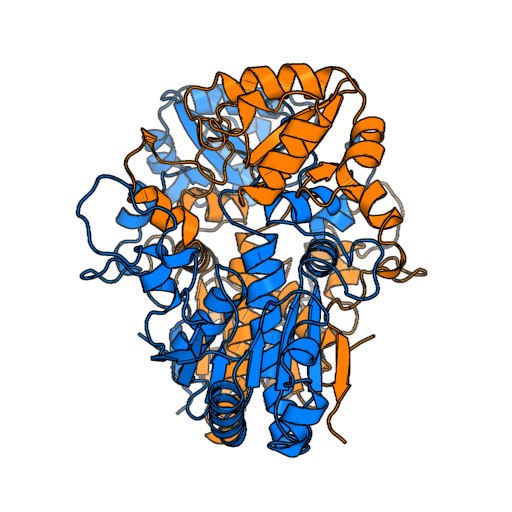 289 ? -16.531 21.906 16.359 1 97.12 289 ALA A N 1
ATOM 2164 C CA . ALA A 1 289 ? -16.859 22.516 17.641 1 97.12 289 ALA A CA 1
ATOM 2165 C C . ALA A 1 289 ? -17.484 21.5 18.578 1 97.12 289 ALA A C 1
ATOM 2167 O O . ALA A 1 289 ? -17.141 21.453 19.766 1 97.12 289 ALA A O 1
ATOM 2168 N N . VAL A 1 290 ? -18.391 20.703 18.062 1 98.38 290 VAL A N 1
ATOM 2169 C CA . VAL A 1 290 ? -19.078 19.719 18.875 1 98.38 290 VAL A CA 1
ATOM 2170 C C . VAL A 1 290 ? -18.094 18.625 19.297 1 98.38 290 VAL A C 1
ATOM 2172 O O . VAL A 1 290 ? -18.031 18.266 20.484 1 98.38 290 VAL A O 1
ATOM 2175 N N . VAL A 1 291 ? -17.312 18.031 18.406 1 97.94 291 VAL A N 1
ATOM 2176 C CA . VAL A 1 291 ? -16.359 16.969 18.719 1 97.94 291 VAL A CA 1
ATOM 2177 C C . VAL A 1 291 ? -15.32 17.484 19.703 1 97.94 291 VAL A C 1
ATOM 2179 O O . VAL A 1 291 ? -14.852 16.734 20.562 1 97.94 291 VAL A O 1
ATOM 2182 N N . GLY A 1 292 ? -15.023 18.734 19.594 1 97.62 292 GLY A N 1
ATOM 2183 C CA . GLY A 1 292 ? -14.031 19.344 20.453 1 97.62 292 GLY A CA 1
ATOM 2184 C C . GLY A 1 292 ? -14.516 19.547 21.875 1 97.62 292 GLY A C 1
ATOM 2185 O O . GLY A 1 292 ? -13.75 19.953 22.75 1 97.62 292 GLY A O 1
ATOM 2186 N N . SER A 1 293 ? -15.734 19.219 22.188 1 98 293 SER A N 1
ATOM 2187 C CA . SER A 1 293 ? -16.312 19.484 23.5 1 98 293 SER A CA 1
ATOM 2188 C C . SER A 1 293 ? -16.078 18.312 24.453 1 98 293 SER A C 1
ATOM 2190 O O . SER A 1 293 ? -16.266 18.453 25.656 1 98 293 SER A O 1
ATOM 2192 N N . LYS A 1 294 ? -15.734 17.094 23.984 1 98.25 294 LYS A N 1
ATOM 2193 C CA . LYS A 1 294 ? -15.5 15.914 24.797 1 98.25 294 LYS A CA 1
ATOM 2194 C C . LYS A 1 294 ? -14.172 15.25 24.438 1 98.25 294 LYS A C 1
ATOM 2196 O O . LYS A 1 294 ? -13.648 15.445 23.344 1 98.25 294 LYS A O 1
ATOM 2201 N N . PRO A 1 295 ? -13.594 14.547 25.422 1 98.44 295 PRO A N 1
ATOM 2202 C CA . PRO A 1 295 ? -12.383 13.789 25.094 1 98.44 295 PRO A CA 1
ATOM 2203 C C . PRO A 1 295 ? -12.656 12.641 24.125 1 98.44 295 PRO A C 1
ATOM 2205 O O . PRO A 1 295 ? -13.805 12.211 23.984 1 98.44 295 PRO A O 1
ATOM 2208 N N . GLN A 1 296 ? -11.641 12.117 23.453 1 98.06 296 GLN A N 1
ATOM 2209 C CA . GLN A 1 296 ? -11.758 11.086 22.422 1 98.06 296 GLN A CA 1
ATOM 2210 C C . GLN A 1 296 ? -12.453 9.844 22.969 1 98.06 296 GLN A C 1
ATOM 2212 O O . GLN A 1 296 ? -13.281 9.242 22.297 1 98.06 296 GLN A O 1
ATOM 2217 N N . VAL A 1 297 ? -12.07 9.469 24.188 1 98 297 VAL A N 1
ATOM 2218 C CA . VAL A 1 297 ? -12.57 8.227 24.766 1 98 297 VAL A CA 1
ATOM 2219 C C . VAL A 1 297 ? -14.086 8.305 24.922 1 98 297 VAL A C 1
ATOM 2221 O O . VAL A 1 297 ? -14.789 7.301 24.734 1 98 297 VAL A O 1
ATOM 2224 N N . ALA A 1 298 ? -14.602 9.438 25.281 1 98.5 298 ALA A N 1
ATOM 2225 C CA . ALA A 1 298 ? -16.047 9.617 25.422 1 98.5 298 ALA A CA 1
ATOM 2226 C C . ALA A 1 298 ? -16.75 9.438 24.062 1 98.5 298 ALA A C 1
ATOM 2228 O O . ALA A 1 298 ? -17.797 8.797 23.984 1 98.5 298 ALA A O 1
ATOM 2229 N N . TRP A 1 299 ? -16.172 9.984 23.062 1 98.44 299 TRP A N 1
ATOM 2230 C CA . TRP A 1 299 ? -16.719 9.844 21.719 1 98.44 299 TRP A CA 1
ATOM 2231 C C . TRP A 1 299 ? -16.656 8.398 21.25 1 98.44 299 TRP A C 1
ATOM 2233 O O . TRP A 1 299 ? -17.625 7.883 20.672 1 98.44 299 TRP A O 1
ATOM 2243 N N . ARG A 1 300 ? -15.492 7.809 21.484 1 97.62 300 ARG A N 1
ATOM 2244 C CA . ARG A 1 300 ? -15.344 6.406 21.109 1 97.62 300 ARG A CA 1
ATOM 2245 C C . ARG A 1 300 ? -16.438 5.551 21.734 1 97.62 300 ARG A C 1
ATOM 2247 O O . ARG A 1 300 ? -17.094 4.766 21.047 1 97.62 300 ARG A O 1
ATOM 2254 N N . GLU A 1 301 ? -16.688 5.688 22.969 1 97.5 301 GLU A N 1
ATOM 2255 C CA . GLU A 1 301 ? -17.688 4.898 23.703 1 97.5 301 GLU A CA 1
ATOM 2256 C C . GLU A 1 301 ? -19.094 5.195 23.219 1 97.5 301 GLU A C 1
ATOM 2258 O O . GLU A 1 301 ? -19.953 4.305 23.188 1 97.5 301 GLU A O 1
ATOM 2263 N N . GLN A 1 302 ? -19.297 6.348 22.828 1 97.81 302 GLN A N 1
ATOM 2264 C CA . GLN A 1 302 ? -20.641 6.773 22.438 1 97.81 302 GLN A CA 1
ATOM 2265 C C . GLN A 1 302 ? -20.922 6.398 20.984 1 97.81 302 GLN A C 1
ATOM 2267 O O . GLN A 1 302 ? -22.031 5.965 20.656 1 97.81 302 GLN A O 1
ATOM 2272 N N . LEU A 1 303 ? -19.984 6.578 20.109 1 98.25 303 LEU A N 1
ATOM 2273 C CA . LEU A 1 303 ? -20.281 6.605 18.688 1 98.25 303 LEU A CA 1
ATOM 2274 C C . LEU A 1 303 ? -19.938 5.27 18.031 1 98.25 303 LEU A C 1
ATOM 2276 O O . LEU A 1 303 ? -20.609 4.848 17.094 1 98.25 303 LEU A O 1
ATOM 2280 N N . VAL A 1 304 ? -18.844 4.578 18.453 1 96.5 304 VAL A N 1
ATOM 2281 C CA . VAL A 1 304 ? -18.391 3.357 17.797 1 96.5 304 VAL A CA 1
ATOM 2282 C C . VAL A 1 304 ? -19.5 2.314 17.812 1 96.5 304 VAL A C 1
ATOM 2284 O O . VAL A 1 304 ? -19.828 1.72 16.781 1 96.5 304 VAL A O 1
ATOM 2287 N N . PRO A 1 305 ? -20.266 2.125 18.938 1 96.44 305 PRO A N 1
ATOM 2288 C CA . PRO A 1 305 ? -21.312 1.109 18.969 1 96.44 305 PRO A CA 1
ATOM 2289 C C . PRO A 1 305 ? -22.484 1.449 18.047 1 96.44 305 PRO A C 1
ATOM 2291 O O . PRO A 1 305 ? -23.344 0.594 17.781 1 96.44 305 PRO A O 1
ATOM 2294 N N . LEU A 1 306 ? -22.562 2.668 17.547 1 96.94 306 LEU A N 1
ATOM 2295 C CA . LEU A 1 306 ? -23.688 3.09 16.703 1 96.94 306 LEU A CA 1
ATOM 2296 C C . LEU A 1 306 ? -23.422 2.744 15.234 1 96.94 306 LEU A C 1
ATOM 2298 O O . LEU A 1 306 ? -24.297 2.938 14.383 1 96.94 306 LEU A O 1
ATOM 2302 N N . ASP A 1 307 ? -22.234 2.262 14.945 1 95.94 307 ASP A N 1
ATOM 2303 C CA . ASP A 1 307 ? -21.891 1.846 13.586 1 95.94 307 ASP A CA 1
ATOM 2304 C C . ASP A 1 307 ? -22.078 2.99 12.594 1 95.94 307 ASP A C 1
ATOM 2306 O O . ASP A 1 307 ? -22.812 2.842 11.609 1 95.94 307 ASP A O 1
ATOM 2310 N N . CYS A 1 308 ? -21.516 4.094 12.859 1 97.06 308 CYS A N 1
ATOM 2311 C CA . CYS A 1 308 ? -21.672 5.266 12 1 97.06 308 CYS A CA 1
ATOM 2312 C C . CYS A 1 308 ? -20.344 5.656 11.367 1 97.06 308 CYS A C 1
ATOM 2314 O O . CYS A 1 308 ? -20.109 6.836 11.094 1 97.06 308 CYS A O 1
ATOM 2316 N N . CYS A 1 309 ? -19.406 4.707 11.266 1 97.31 309 CYS A N 1
ATOM 2317 C CA . CYS A 1 309 ? -18.125 4.855 10.578 1 97.31 309 CYS A CA 1
ATOM 2318 C C . CYS A 1 309 ? -17.281 5.941 11.227 1 97.31 309 CYS A C 1
ATOM 2320 O O . CYS A 1 309 ? -16.766 6.832 10.547 1 97.31 309 CYS A O 1
ATOM 2322 N N . VAL A 1 310 ? -17.156 5.84 12.5 1 98.06 310 VAL A N 1
ATOM 2323 C CA . VAL A 1 310 ? -16.281 6.695 13.297 1 98.06 310 VAL A CA 1
ATOM 2324 C C . VAL A 1 310 ? -15.227 5.848 14.008 1 98.06 310 VAL A C 1
ATOM 2326 O O . VAL A 1 310 ? -15.484 4.699 14.367 1 98.06 310 VAL A O 1
ATOM 2329 N N . ALA A 1 311 ? -14.039 6.367 14.117 1 98.12 311 ALA A N 1
ATOM 2330 C CA . ALA A 1 311 ? -12.961 5.645 14.781 1 98.12 311 ALA A CA 1
ATOM 2331 C C . ALA A 1 311 ? -12.062 6.602 15.562 1 98.12 311 ALA A C 1
ATOM 2333 O O . ALA A 1 311 ? -11.766 7.703 15.102 1 98.12 311 ALA A O 1
ATOM 2334 N N . PRO A 1 312 ? -11.664 6.188 16.797 1 97.81 312 PRO A N 1
ATOM 2335 C CA . PRO A 1 312 ? -10.602 6.945 17.453 1 97.81 312 PRO A CA 1
ATOM 2336 C C . PRO A 1 312 ? -9.258 6.832 16.719 1 97.81 312 PRO A C 1
ATOM 2338 O O . PRO A 1 312 ? -8.914 5.758 16.219 1 97.81 312 PRO A O 1
ATOM 2341 N N . VAL A 1 313 ? -8.586 7.949 16.578 1 96.56 313 VAL A N 1
ATOM 2342 C CA . VAL A 1 313 ? -7.199 7.848 16.125 1 96.56 313 VAL A CA 1
ATOM 2343 C C . VAL A 1 313 ? -6.316 7.367 17.281 1 96.56 313 VAL A C 1
ATOM 2345 O O . VAL A 1 313 ? -5.965 8.141 18.172 1 96.56 313 VAL A O 1
ATOM 2348 N N . LEU A 1 314 ? -5.949 6.145 17.234 1 96.56 314 LEU A N 1
ATOM 2349 C CA . LEU A 1 314 ? -5.129 5.551 18.281 1 96.56 314 LEU A CA 1
ATOM 2350 C C . LEU A 1 314 ? -3.652 5.855 18.047 1 96.56 314 LEU A C 1
ATOM 2352 O O . LEU A 1 314 ? -3.268 6.309 16.969 1 96.56 314 LEU A O 1
ATOM 2356 N N . SER A 1 315 ? -2.859 5.707 19.141 1 93 315 SER A N 1
ATOM 2357 C CA . SER A 1 315 ? -1.423 5.531 18.953 1 93 315 SER A CA 1
ATOM 2358 C C . SER A 1 315 ? -1.089 4.105 18.531 1 93 315 SER A C 1
ATOM 2360 O O . SER A 1 315 ? -1.916 3.203 18.656 1 93 315 SER A O 1
ATOM 2362 N N . ILE A 1 316 ? 0.096 3.932 18.031 1 92.81 316 ILE A N 1
ATOM 2363 C CA . ILE A 1 316 ? 0.523 2.598 17.625 1 92.81 316 ILE A CA 1
ATOM 2364 C C . ILE A 1 316 ? 0.516 1.665 18.844 1 92.81 316 ILE A C 1
ATOM 2366 O O . ILE A 1 316 ? 0.109 0.505 18.734 1 92.81 316 ILE A O 1
ATOM 2370 N N . ASP A 1 317 ? 0.903 2.166 19.969 1 92.75 317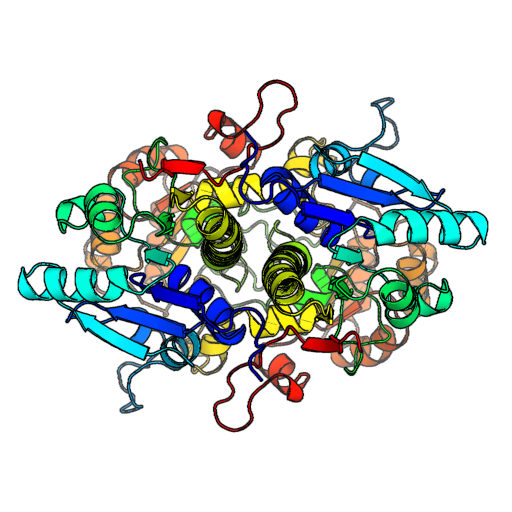 ASP A N 1
ATOM 2371 C CA . ASP A 1 317 ? 0.907 1.363 21.188 1 92.75 317 ASP A CA 1
ATOM 2372 C C . ASP A 1 317 ? -0.51 0.948 21.578 1 92.75 317 ASP A C 1
ATOM 2374 O O . ASP A 1 317 ? -0.745 -0.203 21.953 1 92.75 317 ASP A O 1
ATOM 2378 N N . GLU A 1 318 ? -1.409 1.877 21.531 1 95.69 318 GLU A N 1
ATOM 2379 C CA . GLU A 1 318 ? -2.807 1.571 21.812 1 95.69 318 GLU A CA 1
ATOM 2380 C C . GLU A 1 318 ? -3.357 0.536 20.844 1 95.69 318 GLU A C 1
ATOM 2382 O O . GLU A 1 318 ? -4.102 -0.364 21.234 1 95.69 318 GLU A O 1
ATOM 2387 N N . ALA A 1 319 ? -3.02 0.689 19.562 1 96.5 319 ALA A N 1
ATOM 2388 C CA . ALA A 1 319 ? -3.479 -0.242 18.547 1 96.5 319 ALA A CA 1
ATOM 2389 C C . ALA A 1 319 ? -2.961 -1.652 18.812 1 96.5 319 ALA A C 1
ATOM 2391 O O . ALA A 1 319 ? -3.715 -2.625 18.734 1 96.5 319 ALA A O 1
ATOM 2392 N N . LYS A 1 320 ? -1.681 -1.744 19.172 1 94 320 LYS A N 1
ATOM 2393 C CA . LYS A 1 320 ? -1.088 -3.041 19.469 1 94 320 LYS A CA 1
ATOM 2394 C C . LYS A 1 320 ? -1.809 -3.711 20.641 1 94 320 LYS A C 1
ATOM 2396 O O . LYS A 1 320 ? -2.025 -4.926 20.625 1 94 320 LYS A O 1
ATOM 2401 N N . ALA A 1 321 ? -2.102 -2.914 21.578 1 94.62 321 ALA A N 1
ATOM 2402 C CA . ALA A 1 321 ? -2.801 -3.443 22.75 1 94.62 321 ALA A CA 1
ATOM 2403 C C . ALA A 1 321 ? -4.223 -3.865 22.391 1 94.62 321 ALA A C 1
ATOM 2405 O O . ALA A 1 321 ? -4.699 -4.914 22.844 1 94.62 321 ALA A O 1
ATOM 2406 N N . PHE A 1 322 ? -4.887 -3.068 21.609 1 95.69 322 PHE A N 1
ATOM 2407 C CA . PHE A 1 322 ? -6.27 -3.328 21.234 1 95.69 322 PHE A CA 1
ATOM 2408 C C . PHE A 1 322 ? -6.367 -4.578 20.375 1 95.69 322 PHE A C 1
ATOM 2410 O O . PHE A 1 322 ? -7.305 -5.367 20.516 1 95.69 322 PHE A O 1
ATOM 2417 N N . PHE A 1 323 ? -5.379 -4.746 19.453 1 95.75 323 PHE A N 1
ATOM 2418 C CA . PHE A 1 323 ? -5.328 -5.902 18.562 1 95.75 323 PHE A CA 1
ATOM 2419 C C . PHE A 1 323 ? -4.281 -6.902 19.031 1 95.75 323 PHE A C 1
ATOM 2421 O O . PHE A 1 323 ? -3.543 -7.465 18.219 1 95.75 323 PHE A O 1
ATOM 2428 N N . ALA A 1 324 ? -4.152 -7.137 20.25 1 92.12 324 ALA A N 1
ATOM 2429 C CA . ALA A 1 324 ? -3.086 -7.918 20.875 1 92.12 324 ALA A CA 1
ATOM 2430 C C . ALA A 1 324 ? -3.025 -9.328 20.281 1 92.12 324 ALA A C 1
ATOM 2432 O O . ALA A 1 324 ? -1.944 -9.906 20.156 1 92.12 324 ALA A O 1
ATOM 2433 N N . THR A 1 325 ? -4.129 -9.883 19.844 1 89.25 325 THR A N 1
ATOM 2434 C CA . THR A 1 325 ? -4.18 -11.242 19.328 1 89.25 325 THR A CA 1
ATOM 2435 C C . THR A 1 325 ? -3.52 -11.32 17.953 1 89.25 325 THR A C 1
ATOM 2437 O O . THR A 1 325 ? -3.232 -12.414 17.453 1 89.25 325 THR A O 1
ATOM 2440 N N . CYS A 1 326 ? -3.271 -10.164 17.406 1 91.25 326 CYS A N 1
ATOM 2441 C CA . CYS A 1 326 ? -2.646 -10.125 16.078 1 91.25 326 CYS A CA 1
ATOM 2442 C C . CYS A 1 326 ? -1.128 -10.172 16.203 1 91.25 326 CYS A C 1
ATOM 2444 O O . CYS A 1 326 ? -0.424 -10.125 15.188 1 91.25 326 CYS A O 1
ATOM 2446 N N . PHE A 1 327 ? -0.652 -10.297 17.438 1 92.75 327 PHE A N 1
ATOM 2447 C CA . PHE A 1 327 ? 0.792 -10.266 17.641 1 92.75 327 PHE A CA 1
ATOM 2448 C C . PHE A 1 327 ? 1.253 -11.5 18.422 1 92.75 327 PHE A C 1
ATOM 2450 O O . PHE A 1 327 ? 0.562 -11.961 19.328 1 92.75 327 PHE A O 1
ATOM 2457 N N . ASP A 1 328 ? 2.441 -11.977 18 1 89.56 328 ASP A N 1
ATOM 2458 C CA . ASP A 1 328 ? 3.08 -13.047 18.75 1 89.56 328 ASP A CA 1
ATOM 2459 C C . ASP A 1 328 ? 3.471 -12.562 20.156 1 89.56 328 ASP A C 1
ATOM 2461 O O . ASP A 1 328 ? 4.16 -11.555 20.297 1 89.56 328 ASP A O 1
ATOM 2465 N N . PRO A 1 329 ? 3.09 -13.219 21.125 1 83.38 329 PRO A N 1
ATOM 2466 C CA . PRO A 1 329 ? 3.332 -12.742 22.484 1 83.38 329 PRO A CA 1
ATOM 2467 C C . PRO A 1 329 ? 4.812 -12.75 22.859 1 83.38 329 PRO A C 1
ATOM 2469 O O . PRO A 1 329 ? 5.23 -12.016 23.766 1 83.38 329 PRO A O 1
ATOM 2472 N N . LEU A 1 330 ? 5.598 -13.609 22.172 1 80.25 330 LEU A N 1
ATOM 2473 C CA . LEU A 1 330 ? 6.992 -13.773 22.562 1 80.25 330 LEU A CA 1
ATOM 2474 C C . LEU A 1 330 ? 7.867 -12.703 21.906 1 80.25 330 LEU A C 1
ATOM 2476 O O . LEU A 1 330 ? 8.602 -11.992 22.594 1 80.25 330 LEU A O 1
ATOM 2480 N N . ASN A 1 331 ? 7.695 -12.562 20.625 1 79.94 331 ASN A N 1
ATOM 2481 C CA . ASN A 1 331 ? 8.602 -11.672 19.906 1 79.94 331 ASN A CA 1
ATOM 2482 C C . ASN A 1 331 ? 7.887 -10.406 19.453 1 79.94 331 ASN A C 1
ATOM 2484 O O . ASN A 1 331 ? 8.523 -9.484 18.922 1 79.94 331 ASN A O 1
ATOM 2488 N N . HIS A 1 332 ? 6.551 -10.375 19.578 1 85.94 332 HIS A N 1
ATOM 2489 C CA . HIS A 1 332 ? 5.707 -9.219 19.281 1 85.94 332 HIS A CA 1
ATOM 2490 C C . HIS A 1 332 ? 5.668 -8.945 17.781 1 85.94 332 HIS A C 1
ATOM 2492 O O . 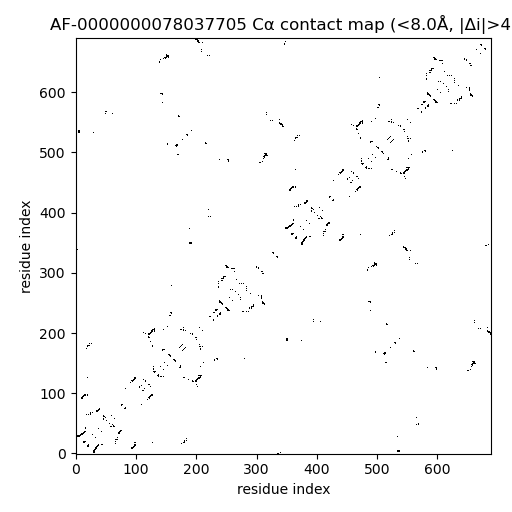HIS A 1 332 ? 5.379 -7.824 17.359 1 85.94 332 HIS A O 1
ATOM 2498 N N . PHE A 1 333 ? 6.148 -10.016 17.047 1 93.75 333 PHE A N 1
ATOM 2499 C CA . PHE A 1 333 ? 5.961 -9.914 15.602 1 93.75 333 PHE A CA 1
ATOM 2500 C C . PHE A 1 333 ? 4.484 -10.023 15.242 1 93.75 333 PHE A C 1
ATOM 2502 O O . PHE A 1 333 ? 3.748 -10.812 15.836 1 93.75 333 PHE A O 1
ATOM 2509 N N . PRO A 1 334 ? 4.059 -9.156 14.32 1 94.31 334 PRO A N 1
ATOM 2510 C CA . PRO A 1 334 ? 2.688 -9.375 13.852 1 94.31 334 PRO A CA 1
ATOM 2511 C C . PRO A 1 334 ? 2.49 -10.742 13.211 1 94.31 334 PRO A C 1
ATOM 2513 O O . PRO A 1 334 ? 3.379 -11.234 12.508 1 94.31 334 PRO A O 1
ATOM 2516 N N . GLN A 1 335 ? 1.371 -11.328 13.414 1 90.88 335 GLN A N 1
ATOM 2517 C CA . GLN A 1 335 ? 1.005 -12.594 12.789 1 90.88 335 GLN A CA 1
ATOM 2518 C C . GLN A 1 335 ? 0.551 -12.375 11.344 1 90.88 335 GLN A C 1
ATOM 2520 O O . GLN A 1 335 ? 0.164 -11.266 10.969 1 90.88 335 GLN A O 1
ATOM 2525 N N . PHE A 1 336 ? 0.705 -13.469 10.594 1 88.19 336 PHE A N 1
ATOM 2526 C CA . PHE A 1 336 ? 0.214 -13.391 9.219 1 88.19 336 PHE A CA 1
ATOM 2527 C C . PHE A 1 336 ? -1.275 -13.07 9.195 1 88.19 336 PHE A C 1
ATOM 2529 O O . PHE A 1 336 ? -2.084 -13.805 9.773 1 88.19 336 PHE A O 1
ATOM 2536 N N . PRO A 1 337 ? -1.592 -11.969 8.523 1 85.12 337 PRO A N 1
ATOM 2537 C CA . PRO A 1 337 ? -2.951 -11.445 8.672 1 85.12 337 PRO A CA 1
ATOM 2538 C C . PRO A 1 337 ? -3.969 -12.18 7.805 1 85.12 337 PRO A C 1
ATOM 2540 O O . PRO A 1 337 ? -5.176 -12.062 8.023 1 85.12 337 PRO A O 1
ATOM 2543 N N . LEU A 1 338 ? -3.5 -12.891 6.836 1 83.88 338 LEU A N 1
ATOM 2544 C CA . LEU A 1 338 ? -4.402 -13.633 5.965 1 83.88 338 LEU A CA 1
ATOM 2545 C C . LEU A 1 338 ? -4.617 -15.055 6.48 1 83.88 338 LEU A C 1
ATOM 2547 O O . LEU A 1 338 ? -3.66 -15.727 6.883 1 83.88 338 LEU A O 1
ATOM 2551 N N . ARG A 1 339 ? -5.949 -15.492 6.707 1 79.12 339 ARG A N 1
ATOM 2552 C CA . ARG A 1 339 ? -6.254 -16.797 7.281 1 79.12 339 ARG A CA 1
ATOM 2553 C C . ARG A 1 339 ? -7.184 -17.594 6.375 1 79.12 339 ARG A C 1
ATOM 2555 O O . ARG A 1 339 ? -8.156 -17.047 5.84 1 79.12 339 ARG A O 1
ATOM 2562 N N . ALA A 1 340 ? -6.703 -18.766 6.23 1 77.81 340 ALA A N 1
ATOM 2563 C CA . ALA A 1 340 ? -7.676 -19.672 5.648 1 77.81 340 ALA A CA 1
ATOM 2564 C C . ALA A 1 340 ? -8.766 -20.031 6.656 1 77.81 340 ALA A C 1
ATOM 2566 O O . ALA A 1 340 ? -8.477 -20.609 7.711 1 77.81 340 ALA A O 1
ATOM 2567 N N . ARG A 1 341 ? -9.891 -19.703 6.375 1 77.94 341 ARG A N 1
ATOM 2568 C CA . ARG A 1 341 ? -10.992 -19.938 7.305 1 77.94 341 ARG A CA 1
ATOM 2569 C C . ARG A 1 341 ? -11.57 -21.328 7.125 1 77.94 341 ARG A C 1
ATOM 2571 O O . ARG A 1 341 ? -12.102 -21.922 8.078 1 77.94 341 ARG A O 1
ATOM 2578 N N . SER A 1 342 ? -11.562 -21.703 5.898 1 80.81 342 SER A N 1
ATOM 2579 C CA . SER A 1 342 ? -12.07 -23.031 5.578 1 80.81 342 SER A CA 1
ATOM 2580 C C . SER A 1 342 ? -11.492 -23.547 4.262 1 80.81 342 SER A C 1
ATOM 2582 O O . SER A 1 342 ? -10.922 -22.766 3.486 1 80.81 342 SER A O 1
ATOM 2584 N N . CYS A 1 343 ? -11.453 -24.891 4.176 1 81.69 343 CYS A N 1
ATOM 2585 C CA . CYS A 1 343 ? -10.992 -25.531 2.943 1 81.69 343 CYS A CA 1
ATOM 2586 C C . CYS A 1 343 ? -12.016 -26.516 2.422 1 81.69 343 CYS A C 1
ATOM 2588 O O . CYS A 1 343 ? -12.812 -27.062 3.191 1 81.69 343 CYS A O 1
ATOM 2590 N N . ALA A 1 344 ? -12.008 -26.578 1.143 1 80.19 344 ALA A N 1
ATOM 2591 C CA . ALA A 1 344 ? -12.906 -27.547 0.524 1 80.19 344 ALA A CA 1
ATOM 2592 C C . ALA A 1 344 ? -12.555 -28.969 0.966 1 80.19 344 ALA A C 1
ATOM 2594 O O . ALA A 1 344 ? -11.383 -29.297 1.178 1 80.19 344 ALA A O 1
ATOM 2595 N N . SER A 1 345 ? -13.641 -29.781 1.284 1 71.62 345 SER A N 1
ATOM 2596 C CA . SER A 1 345 ? -13.438 -31.172 1.66 1 71.62 345 SER A CA 1
ATOM 2597 C C . SER A 1 345 ? -13.023 -32.031 0.457 1 71.62 345 SER A C 1
ATOM 2599 O O . SER A 1 345 ? -13.391 -31.703 -0.679 1 71.62 345 SER A O 1
ATOM 2601 N N . MET B 1 1 ? 0.071 -2.26 -21.859 1 59.91 1 MET B N 1
ATOM 2602 C CA . MET B 1 1 ? -0.062 -3.613 -22.391 1 59.91 1 MET B CA 1
ATOM 2603 C C . MET B 1 1 ? -0.181 -4.629 -21.25 1 59.91 1 MET B C 1
ATOM 2605 O O . MET B 1 1 ? 0.451 -4.477 -20.203 1 59.91 1 MET B O 1
ATOM 2609 N N . PHE B 1 2 ? -1.166 -5.516 -21.328 1 70.56 2 PHE B N 1
ATOM 2610 C CA . PHE B 1 2 ? -1.446 -6.578 -20.375 1 70.56 2 PHE B CA 1
ATOM 2611 C C . PHE B 1 2 ? -0.391 -7.676 -20.453 1 70.56 2 PHE B C 1
ATOM 2613 O O . PHE B 1 2 ? 0.19 -7.906 -21.516 1 70.56 2 PHE B O 1
ATOM 2620 N N . SER B 1 3 ? -0.001 -8.109 -19.25 1 78.94 3 SER B N 1
ATOM 2621 C CA . SER B 1 3 ? 0.874 -9.273 -19.234 1 78.94 3 SER B CA 1
ATOM 2622 C C . SER B 1 3 ? 0.076 -10.562 -19.391 1 78.94 3 SER B C 1
ATOM 2624 O O . SER B 1 3 ? -1.156 -10.539 -19.406 1 78.94 3 SER B O 1
ATOM 2626 N N . GLN B 1 4 ? 0.738 -11.672 -19.672 1 83.56 4 GLN B N 1
ATOM 2627 C CA . GLN B 1 4 ? 0.064 -12.945 -19.938 1 83.56 4 GLN B CA 1
ATOM 2628 C C . GLN B 1 4 ? 0.347 -13.953 -18.828 1 83.56 4 GLN B C 1
ATOM 2630 O O . GLN B 1 4 ? 0.146 -15.156 -19.016 1 83.56 4 GLN B O 1
ATOM 2635 N N . TRP B 1 5 ? 0.724 -13.492 -17.688 1 91 5 TRP B N 1
ATOM 2636 C CA . TRP B 1 5 ? 1.199 -14.367 -16.625 1 91 5 TRP B CA 1
ATOM 2637 C C . TRP B 1 5 ? 0.057 -15.203 -16.047 1 91 5 TRP B C 1
ATOM 2639 O O . TRP B 1 5 ? 0.278 -16.297 -15.539 1 91 5 TRP B O 1
ATOM 2649 N N . LEU B 1 6 ? -1.204 -14.68 -16.25 1 94.94 6 LEU B N 1
ATOM 2650 C CA . LEU B 1 6 ? -2.342 -15.391 -15.672 1 94.94 6 LEU B CA 1
ATOM 2651 C C . LEU B 1 6 ? -3.303 -15.852 -16.766 1 94.94 6 LEU B C 1
ATOM 2653 O O . LEU B 1 6 ? -4.504 -15.984 -16.516 1 94.94 6 LEU B O 1
ATOM 2657 N N . THR B 1 7 ? -2.75 -16.031 -17.922 1 93.5 7 THR B N 1
ATOM 2658 C CA . THR B 1 7 ? -3.551 -16.578 -19 1 93.5 7 THR B CA 1
ATOM 2659 C C . THR B 1 7 ? -4.168 -17.906 -18.609 1 93.5 7 THR B C 1
ATOM 2661 O O . THR B 1 7 ? -3.496 -18.766 -18.016 1 93.5 7 THR B O 1
ATOM 2664 N N . GLY B 1 8 ? -5.457 -18.031 -18.859 1 94.94 8 GLY B N 1
ATOM 2665 C CA . GLY B 1 8 ? -6.148 -19.281 -18.531 1 94.94 8 GLY B CA 1
ATOM 2666 C C . GLY B 1 8 ? -6.836 -19.234 -17.188 1 94.94 8 GLY B C 1
ATOM 2667 O O . GLY B 1 8 ? -7.508 -20.203 -16.797 1 94.94 8 GLY B O 1
ATOM 2668 N N . TRP B 1 9 ? -6.652 -18.172 -16.484 1 97.19 9 TRP B N 1
ATOM 2669 C CA . TRP B 1 9 ? -7.34 -18 -15.211 1 97.19 9 TRP B CA 1
ATOM 2670 C C . TRP B 1 9 ? -8.672 -17.281 -15.398 1 97.19 9 TRP B C 1
ATOM 2672 O O . TRP B 1 9 ? -8.766 -16.344 -16.203 1 97.19 9 TRP B O 1
ATOM 2682 N N . ARG B 1 10 ? -9.633 -17.734 -14.703 1 98.62 10 ARG B N 1
ATOM 2683 C CA . ARG B 1 10 ? -10.93 -17.062 -14.672 1 98.62 10 ARG B CA 1
ATOM 2684 C C . ARG B 1 10 ? -11.312 -16.672 -13.25 1 98.62 10 ARG B C 1
ATOM 2686 O O . ARG B 1 10 ? -11.375 -17.531 -12.367 1 98.62 10 ARG B O 1
ATOM 2693 N N . ILE B 1 11 ? -11.57 -15.422 -12.992 1 98.88 11 ILE B N 1
ATOM 2694 C CA . ILE B 1 11 ? -11.859 -14.883 -11.664 1 98.88 11 ILE B CA 1
ATOM 2695 C C . ILE B 1 11 ? -13.219 -14.188 -11.68 1 98.88 11 ILE B C 1
ATOM 2697 O O . ILE B 1 11 ? -13.484 -13.352 -12.547 1 98.88 11 ILE B O 1
ATOM 2701 N N . LEU B 1 12 ? -14.086 -14.531 -10.758 1 98.88 12 LEU B N 1
ATOM 2702 C CA . LEU B 1 12 ? -15.352 -13.844 -10.531 1 98.88 12 LEU B CA 1
ATOM 2703 C C . LEU B 1 12 ? -15.203 -12.781 -9.445 1 98.88 12 LEU B C 1
ATOM 2705 O O . LEU B 1 12 ? -14.859 -13.094 -8.305 1 98.88 12 LEU B O 1
ATOM 2709 N N . ASP B 1 13 ? -15.43 -11.578 -9.812 1 98.81 13 ASP B N 1
ATOM 2710 C CA . ASP B 1 13 ? -15.352 -10.469 -8.867 1 98.81 13 ASP B CA 1
ATOM 2711 C C . ASP B 1 13 ? -16.75 -9.984 -8.469 1 98.81 13 ASP B C 1
ATOM 2713 O O . ASP B 1 13 ? -17.422 -9.305 -9.242 1 98.81 13 ASP B O 1
ATOM 2717 N N . LEU B 1 14 ? -17.125 -10.25 -7.238 1 98.5 14 LEU B N 1
ATOM 2718 C CA . LEU B 1 14 ? -18.422 -9.82 -6.719 1 98.5 14 LEU B CA 1
ATOM 2719 C C . LEU B 1 14 ? -18.281 -8.555 -5.887 1 98.5 14 LEU B C 1
ATOM 2721 O O . LEU B 1 14 ? -19.266 -8.047 -5.352 1 98.5 14 LEU B O 1
ATOM 2725 N N . SER B 1 15 ? -17.062 -8.07 -5.746 1 97.88 15 SER B N 1
ATOM 2726 C CA . SER B 1 15 ? -16.797 -6.926 -4.879 1 97.88 15 SER B CA 1
ATOM 2727 C C . SER B 1 15 ? -17.219 -5.621 -5.547 1 97.88 15 SER B C 1
ATOM 2729 O O . SER B 1 15 ? -17.406 -5.574 -6.762 1 97.88 15 SER B O 1
ATOM 2731 N N . LEU B 1 16 ? -17.406 -4.633 -4.754 1 96.06 16 LEU B N 1
ATOM 2732 C CA . LEU B 1 16 ? -17.828 -3.307 -5.207 1 96.06 16 LEU B CA 1
ATOM 2733 C C . LEU B 1 16 ? -16.844 -2.24 -4.734 1 96.06 16 LEU B C 1
ATOM 2735 O O . LEU B 1 16 ? -15.922 -2.531 -3.969 1 96.06 16 LEU B O 1
ATOM 2739 N N . LEU B 1 17 ? -16.922 -1.07 -5.305 1 94.69 17 LEU B N 1
ATOM 2740 C CA . LEU B 1 17 ? -16.219 0.138 -4.875 1 94.69 17 LEU B CA 1
ATOM 2741 C C . LEU B 1 17 ? -14.734 0.047 -5.188 1 94.69 17 LEU B C 1
ATOM 2743 O O . LEU B 1 17 ? -14.344 0.021 -6.355 1 94.69 17 LEU B O 1
ATOM 2747 N N . LEU B 1 18 ? -13.828 -0.21 -4.168 1 96.75 18 LEU B N 1
ATOM 2748 C CA . LEU B 1 18 ? -12.438 0.08 -4.504 1 96.75 18 LEU B CA 1
ATOM 2749 C C . LEU B 1 18 ? -11.562 -1.142 -4.27 1 96.75 18 LEU B C 1
ATOM 2751 O O . LEU B 1 18 ? -10.906 -1.631 -5.195 1 96.75 18 LEU B O 1
ATOM 2755 N N . PRO B 1 19 ? -11.406 -1.729 -3.061 1 98.25 19 PRO B N 1
ATOM 2756 C CA . PRO B 1 19 ? -10.352 -2.719 -2.83 1 98.25 19 PRO B CA 1
ATOM 2757 C C . PRO B 1 19 ? -10.461 -3.922 -3.764 1 98.25 19 PRO B C 1
ATOM 2759 O O . PRO B 1 19 ? -9.484 -4.289 -4.418 1 98.25 19 PRO B O 1
ATOM 2762 N N . GLY B 1 20 ? -11.625 -4.531 -3.814 1 98.56 20 GLY B N 1
ATOM 2763 C CA . GLY B 1 20 ? -11.812 -5.703 -4.66 1 98.56 20 GLY B CA 1
ATOM 2764 C C . GLY B 1 20 ? -11.602 -5.41 -6.137 1 98.56 20 GLY B C 1
ATOM 2765 O O . GLY B 1 20 ? -10.766 -6.035 -6.785 1 98.56 20 GLY B O 1
ATOM 2766 N N . PRO B 1 21 ? -12.375 -4.441 -6.637 1 98.56 21 PRO B N 1
ATOM 2767 C CA . PRO B 1 21 ? -12.234 -4.098 -8.055 1 98.56 21 PRO B CA 1
ATOM 2768 C C . PRO B 1 21 ? -10.812 -3.707 -8.43 1 98.56 21 PRO B C 1
ATOM 2770 O O . PRO B 1 21 ? -10.367 -3.967 -9.555 1 98.56 21 PRO B O 1
ATOM 2773 N N . PHE B 1 22 ? -10.039 -3.094 -7.543 1 98.56 22 PHE B N 1
ATOM 2774 C CA . PHE B 1 22 ? -8.641 -2.809 -7.832 1 98.56 22 PHE B CA 1
ATOM 2775 C C . PHE B 1 22 ? -7.832 -4.098 -7.934 1 98.56 22 PHE B C 1
ATOM 2777 O O . PHE B 1 22 ? -7.023 -4.262 -8.852 1 98.56 22 PHE B O 1
ATOM 2784 N N . ALA B 1 23 ? -8.031 -4.98 -6.961 1 98.75 23 ALA B N 1
ATOM 2785 C CA . ALA B 1 23 ? -7.336 -6.266 -6.969 1 98.75 23 ALA B CA 1
ATOM 2786 C C . ALA B 1 23 ? -7.582 -7.016 -8.273 1 98.75 23 ALA B C 1
ATOM 2788 O O . ALA B 1 23 ? -6.637 -7.469 -8.922 1 98.75 23 ALA B O 1
ATOM 2789 N N . SER B 1 24 ? -8.844 -7.148 -8.672 1 98.62 24 SER B N 1
ATOM 2790 C CA . SER B 1 24 ? -9.18 -7.91 -9.867 1 98.62 24 SER B CA 1
ATOM 2791 C C . SER B 1 24 ? -8.734 -7.18 -11.133 1 98.62 24 SER B C 1
ATOM 2793 O O . SER B 1 24 ? -8.445 -7.809 -12.148 1 98.62 24 SER B O 1
ATOM 2795 N N . TRP B 1 25 ? -8.664 -5.805 -11.039 1 98.12 25 TRP B N 1
ATOM 2796 C CA . TRP B 1 25 ? -8.117 -5.035 -12.156 1 98.12 25 TRP B CA 1
ATOM 2797 C C . TRP B 1 25 ? -6.648 -5.383 -12.383 1 98.12 25 TRP B C 1
ATOM 2799 O O . TRP B 1 25 ? -6.219 -5.582 -13.523 1 98.12 25 TRP B O 1
ATOM 2809 N N . ARG B 1 26 ? -5.879 -5.508 -11.344 1 97.5 26 ARG B N 1
ATOM 2810 C CA . ARG B 1 26 ? -4.48 -5.906 -11.461 1 97.5 26 ARG B CA 1
ATOM 2811 C C . ARG B 1 26 ? -4.355 -7.301 -12.062 1 97.5 26 ARG B C 1
ATOM 2813 O O . ARG B 1 26 ? -3.514 -7.535 -12.93 1 97.5 26 ARG B O 1
ATOM 2820 N N . LEU B 1 27 ? -5.207 -8.172 -11.617 1 97.94 27 LEU B N 1
ATOM 2821 C CA . LEU B 1 27 ? -5.176 -9.539 -12.133 1 97.94 27 LEU B CA 1
ATOM 2822 C C . LEU B 1 27 ? -5.547 -9.57 -13.609 1 97.94 27 LEU B C 1
ATOM 2824 O O . LEU B 1 27 ? -4.949 -10.312 -14.391 1 97.94 27 LEU B O 1
ATOM 2828 N N . ALA B 1 28 ? -6.527 -8.758 -14 1 97.62 28 ALA B N 1
ATOM 2829 C CA . ALA B 1 28 ? -6.891 -8.641 -15.406 1 97.62 28 ALA B CA 1
ATOM 2830 C C . ALA B 1 28 ? -5.719 -8.141 -16.234 1 97.62 28 ALA B C 1
ATOM 2832 O O . ALA B 1 28 ? -5.461 -8.648 -17.344 1 97.62 28 ALA B O 1
ATOM 2833 N N . GLN B 1 29 ? -5.008 -7.203 -15.703 1 95.88 29 GLN B N 1
ATOM 2834 C CA . GLN B 1 29 ? -3.857 -6.637 -16.406 1 95.88 29 GLN B CA 1
ATOM 2835 C C . GLN B 1 29 ? -2.74 -7.664 -16.547 1 95.88 29 GLN B C 1
ATOM 2837 O O . GLN B 1 29 ? -1.854 -7.512 -17.391 1 95.88 29 GLN B O 1
ATOM 2842 N N . MET B 1 30 ? -2.836 -8.711 -15.758 1 95.69 30 MET B N 1
ATOM 2843 C CA . MET B 1 30 ? -1.839 -9.773 -15.844 1 95.69 30 MET B CA 1
ATOM 2844 C C . MET B 1 30 ? -2.342 -10.914 -16.719 1 95.69 30 MET B C 1
ATOM 2846 O O . MET B 1 30 ? -1.704 -11.969 -16.797 1 95.69 30 MET B O 1
ATOM 2850 N N . GLY B 1 31 ? -3.539 -10.75 -17.297 1 95 31 GLY B N 1
ATOM 2851 C CA . GLY B 1 31 ? -3.984 -11.688 -18.312 1 95 31 GLY B CA 1
ATOM 2852 C C . GLY B 1 31 ? -5.137 -12.562 -17.859 1 95 31 GLY B C 1
ATOM 2853 O O . GLY B 1 31 ? -5.668 -13.352 -18.656 1 95 31 GLY B O 1
ATOM 2854 N N . ALA B 1 32 ? -5.594 -12.438 -16.641 1 97.5 32 ALA B N 1
ATOM 2855 C CA . ALA B 1 32 ? -6.723 -13.234 -16.172 1 97.5 32 ALA B CA 1
ATOM 2856 C C . ALA B 1 32 ? -8.031 -12.773 -16.797 1 97.5 32 ALA B C 1
ATOM 2858 O O . ALA B 1 32 ? -8.211 -11.578 -17.062 1 97.5 32 ALA B O 1
ATOM 2859 N N . GLU B 1 33 ? -8.875 -13.695 -17.094 1 98.38 33 GLU B N 1
ATOM 2860 C CA . GLU B 1 33 ? -10.25 -13.336 -17.422 1 98.38 33 GLU B CA 1
ATOM 2861 C C . GLU B 1 33 ? -11.031 -12.969 -16.156 1 98.38 33 GLU B C 1
ATOM 2863 O O . GLU B 1 33 ? -11.211 -13.805 -15.266 1 98.38 33 GLU B O 1
ATOM 2868 N N . VAL B 1 34 ? -11.445 -11.781 -16.078 1 98.81 34 VAL B N 1
ATOM 2869 C CA . VAL B 1 34 ? -12.172 -11.336 -14.898 1 98.81 34 VAL B CA 1
ATOM 2870 C C . VAL B 1 34 ? -13.609 -10.992 -15.281 1 98.81 34 VAL B C 1
ATOM 2872 O O . VAL B 1 34 ? -13.852 -10.188 -16.188 1 98.81 34 VAL B O 1
ATOM 2875 N N . VAL B 1 35 ? -14.562 -11.617 -14.648 1 98.81 35 VAL B N 1
ATOM 2876 C CA . VAL B 1 35 ? -15.984 -11.305 -14.781 1 98.81 35 VAL B CA 1
ATOM 2877 C C . VAL B 1 35 ? -16.469 -10.609 -13.516 1 98.81 35 VAL B C 1
ATOM 2879 O O . VAL B 1 35 ? -16.469 -11.195 -12.43 1 98.81 35 VAL B O 1
ATOM 2882 N N . LYS B 1 36 ? -16.812 -9.398 -13.625 1 98.56 36 LYS B N 1
ATOM 2883 C CA . LYS B 1 36 ? -17.375 -8.617 -12.523 1 98.56 36 LYS B CA 1
ATOM 2884 C C . LYS B 1 36 ? -18.891 -8.812 -12.445 1 98.56 36 LYS B C 1
ATOM 2886 O O . LYS B 1 36 ? -19.594 -8.609 -13.438 1 98.56 36 LYS B O 1
ATOM 2891 N N . ILE B 1 37 ? -19.328 -9.258 -11.305 1 98.19 37 ILE B N 1
ATOM 2892 C CA . ILE B 1 37 ? -20.75 -9.461 -11.07 1 98.19 37 ILE B CA 1
ATOM 2893 C C . ILE B 1 37 ? -21.281 -8.344 -10.18 1 98.19 37 ILE B C 1
ATOM 2895 O O . ILE B 1 37 ? -20.844 -8.18 -9.039 1 98.19 37 ILE B O 1
ATOM 2899 N N . GLU B 1 38 ? -22.234 -7.625 -10.68 1 97.38 38 GLU B N 1
ATOM 2900 C CA . GLU B 1 38 ? -22.844 -6.531 -9.93 1 97.38 38 GLU B CA 1
ATOM 2901 C C . GLU B 1 38 ? -24.312 -6.801 -9.648 1 97.38 38 GLU B C 1
ATOM 2903 O O . GLU B 1 38 ? -24.984 -7.484 -10.43 1 97.38 38 GLU B O 1
ATOM 2908 N N . PRO B 1 39 ? -24.828 -6.277 -8.539 1 96.5 39 PRO B N 1
ATOM 2909 C CA . PRO B 1 39 ? -26.281 -6.312 -8.359 1 96.5 39 PRO B CA 1
ATOM 2910 C C . PRO B 1 39 ? -27.031 -5.418 -9.352 1 96.5 39 PRO B C 1
ATOM 2912 O O . PRO B 1 39 ? -26.406 -4.582 -10.016 1 96.5 39 PRO B O 1
ATOM 2915 N N . PRO B 1 40 ? -28.297 -5.621 -9.445 1 96 40 PRO B N 1
ATOM 2916 C CA . PRO B 1 40 ? -29.078 -4.801 -10.383 1 96 40 PRO B CA 1
ATOM 2917 C C . PRO B 1 40 ? -28.922 -3.305 -10.125 1 96 40 PRO B C 1
ATOM 2919 O O . PRO B 1 40 ? -29.016 -2.5 -11.055 1 96 40 PRO B O 1
ATOM 2922 N N . THR B 1 41 ? -28.625 -2.906 -8.969 1 93.56 41 THR B N 1
ATOM 2923 C CA . THR B 1 41 ? -28.469 -1.502 -8.609 1 93.56 41 THR B CA 1
ATOM 2924 C C . THR B 1 41 ? -27.125 -0.968 -9.094 1 93.56 41 THR B C 1
ATOM 2926 O O . THR B 1 41 ? -26.906 0.244 -9.094 1 93.56 41 THR B O 1
ATOM 2929 N N . GLY B 1 42 ? -26.266 -1.901 -9.508 1 94.19 42 GLY B N 1
ATOM 2930 C CA . GLY B 1 42 ? -24.953 -1.501 -9.992 1 94.19 42 GLY B CA 1
ATOM 2931 C C . GLY B 1 42 ? -23.953 -1.273 -8.875 1 94.19 42 GLY B C 1
ATOM 2932 O O . GLY B 1 42 ? -24.25 -1.565 -7.711 1 94.19 42 GLY B O 1
ATOM 2933 N N . ASP B 1 43 ? -22.766 -0.861 -9.195 1 94.75 43 ASP B N 1
ATOM 2934 C CA . ASP B 1 43 ? -21.688 -0.471 -8.297 1 94.75 43 ASP B CA 1
ATOM 2935 C C . ASP B 1 43 ? -21.703 1.032 -8.031 1 94.75 43 ASP B C 1
ATOM 2937 O O . ASP B 1 43 ? -21.656 1.834 -8.961 1 94.75 43 ASP B O 1
ATOM 2941 N N . GLY B 1 44 ? -21.719 1.348 -6.746 1 90.38 44 GLY B N 1
ATOM 2942 C CA . GLY B 1 44 ? -21.75 2.752 -6.367 1 90.38 44 GLY B CA 1
ATOM 2943 C C . GLY B 1 44 ? -20.547 3.533 -6.887 1 90.38 44 GLY B C 1
ATOM 2944 O O . GLY B 1 44 ? -20.609 4.758 -7.012 1 90.38 44 GLY B O 1
ATOM 2945 N N . ALA B 1 45 ? -19.469 2.889 -7.223 1 90.69 45 ALA B N 1
ATOM 2946 C CA . ALA B 1 45 ? -18.281 3.531 -7.766 1 90.69 45 ALA B CA 1
ATOM 2947 C C . ALA B 1 45 ? -18.594 4.238 -9.086 1 90.69 45 ALA B C 1
ATOM 2949 O O . ALA B 1 45 ? -17.875 5.172 -9.477 1 90.69 45 ALA B O 1
ATOM 2950 N N . ALA B 1 46 ? -19.625 3.814 -9.797 1 90.31 46 ALA B N 1
ATOM 2951 C CA . ALA B 1 46 ? -20 4.379 -11.094 1 90.31 46 ALA B CA 1
ATOM 2952 C C . ALA B 1 46 ? -20.391 5.848 -10.953 1 90.31 46 ALA B C 1
ATOM 2954 O O . ALA B 1 46 ? -20.328 6.605 -11.93 1 90.31 46 ALA B O 1
ATOM 2955 N N . GLN B 1 47 ? -20.688 6.18 -9.688 1 82.38 47 GLN B N 1
ATOM 2956 C CA . GLN B 1 47 ? -21.156 7.547 -9.477 1 82.38 47 GLN B CA 1
ATOM 2957 C C . GLN B 1 47 ? -20.094 8.383 -8.75 1 82.38 47 GLN B C 1
ATOM 2959 O O . GLN B 1 47 ? -20.281 9.578 -8.547 1 82.38 47 GLN B O 1
ATOM 2964 N N . LEU B 1 48 ? -19.047 7.762 -8.422 1 77 48 LEU B N 1
ATOM 2965 C CA . LEU B 1 48 ? -18.031 8.477 -7.664 1 77 48 LEU B CA 1
ATOM 2966 C C . LEU B 1 48 ? -17.297 9.484 -8.547 1 77 48 LEU B C 1
ATOM 2968 O O . LEU B 1 48 ? -16.703 9.117 -9.562 1 77 48 LEU B O 1
ATOM 2972 N N . GLY B 1 49 ? -17.234 10.812 -8.188 1 63.47 49 GLY B N 1
ATOM 2973 C CA . GLY B 1 49 ? -16.531 11.859 -8.898 1 63.47 49 GLY B CA 1
ATOM 2974 C C . GLY B 1 49 ? -17.328 12.422 -10.07 1 63.47 49 GLY B C 1
ATOM 2975 O O . GLY B 1 49 ? -16.781 13.18 -10.883 1 63.47 49 GLY B O 1
ATOM 2976 N N . VAL B 1 50 ? -18.438 11.773 -10.438 1 61.53 50 VAL B N 1
ATOM 2977 C CA . VAL B 1 50 ? -19.281 12.297 -11.508 1 61.53 50 VAL B CA 1
ATOM 2978 C C . VAL B 1 50 ? -20.047 13.523 -11.016 1 61.53 50 VAL B C 1
ATOM 2980 O O . VAL B 1 50 ? -20.562 13.523 -9.898 1 61.53 50 VAL B O 1
ATOM 2983 N N . ALA B 1 51 ? -19.516 14.688 -11.562 1 53.47 51 ALA B N 1
ATOM 2984 C CA . ALA B 1 51 ? -20.281 15.883 -11.234 1 53.47 51 ALA B CA 1
ATOM 2985 C C . ALA B 1 51 ? -21.766 15.656 -11.484 1 53.47 51 ALA B C 1
ATOM 2987 O O . ALA B 1 51 ? -22.156 15 -12.453 1 53.47 51 ALA B O 1
ATOM 2988 N N . THR B 1 52 ? -22.625 15.859 -10.508 1 48.81 52 THR B N 1
ATOM 2989 C CA . THR B 1 52 ? -24.078 15.695 -10.586 1 48.81 52 THR B CA 1
ATOM 2990 C C . THR B 1 52 ? -24.625 16.344 -11.852 1 48.81 52 THR B C 1
ATOM 2992 O O . THR B 1 52 ? -25.594 15.859 -12.438 1 48.81 52 THR B O 1
ATOM 2995 N N . ASP B 1 53 ? -24.328 17.734 -12.062 1 44.06 53 ASP B N 1
ATOM 2996 C CA . ASP B 1 53 ? -24.984 18.5 -13.117 1 44.06 53 ASP B CA 1
ATOM 2997 C C . ASP B 1 53 ? -24.438 18.125 -14.492 1 44.06 53 ASP B C 1
ATOM 2999 O O . ASP B 1 53 ? -24.922 18.625 -15.516 1 44.06 53 ASP B O 1
ATOM 3003 N N . SER B 1 54 ? -23.266 17.812 -14.578 1 47.94 54 SER B N 1
ATOM 3004 C CA . SER B 1 54 ? -22.75 17.625 -15.93 1 47.94 54 SER B CA 1
ATOM 3005 C C . SER B 1 54 ? -23.359 16.422 -16.609 1 47.94 54 SER B C 1
ATOM 3007 O O . SER B 1 54 ? -23.594 15.391 -15.961 1 47.94 54 SER B O 1
ATOM 3009 N N . ALA B 1 55 ? -24.094 16.734 -17.594 1 43 55 ALA B N 1
ATOM 3010 C CA . ALA B 1 55 ? -24.562 15.75 -18.562 1 43 55 ALA B CA 1
ATOM 3011 C C . ALA B 1 55 ? -23.484 14.695 -18.828 1 43 55 ALA B C 1
ATOM 3013 O O . ALA B 1 55 ? -23.641 13.836 -19.688 1 43 55 ALA B O 1
ATOM 3014 N N . ASP B 1 56 ? -22.203 14.914 -18.469 1 49.94 56 ASP B N 1
ATOM 3015 C CA . ASP B 1 56 ? -21.125 13.977 -18.797 1 49.94 56 ASP B CA 1
ATOM 3016 C C . ASP B 1 56 ? -21.453 12.57 -18.281 1 49.94 56 ASP B C 1
ATOM 3018 O O . ASP B 1 56 ? -22.062 12.422 -17.219 1 49.94 56 ASP B O 1
ATOM 3022 N N . ALA B 1 57 ? -21.312 11.375 -19.297 1 56.06 57 ALA B N 1
ATOM 3023 C CA . ALA B 1 57 ? -21.578 9.953 -19.5 1 56.06 57 ALA B CA 1
ATOM 3024 C C . ALA B 1 57 ? -21.078 9.125 -18.328 1 56.06 57 ALA B C 1
ATOM 3026 O O . ALA B 1 57 ? -19.953 9.32 -17.844 1 56.06 57 ALA B O 1
ATOM 3027 N N . ALA B 1 58 ? -22.016 8.812 -17.297 1 66.06 58 ALA B N 1
ATOM 3028 C CA . ALA B 1 58 ? -21.844 7.559 -16.562 1 66.06 58 ALA B CA 1
ATOM 3029 C C . ALA B 1 58 ? -21.375 6.441 -17.5 1 66.06 58 ALA B C 1
ATOM 3031 O O . ALA B 1 58 ? -21.609 6.496 -18.703 1 66.06 58 ALA B O 1
ATOM 3032 N N . PRO B 1 59 ? -20.469 5.754 -16.953 1 87.19 59 PRO B N 1
ATOM 3033 C CA . PRO B 1 59 ? -19.969 5.676 -15.586 1 87.19 59 PRO B CA 1
ATOM 3034 C C . PRO B 1 59 ? -18.75 6.559 -15.352 1 87.19 59 PRO B C 1
ATOM 3036 O O . PRO B 1 59 ? -18.125 7.023 -16.312 1 87.19 59 PRO B O 1
ATOM 3039 N N . SER B 1 60 ? -18.406 6.824 -14.117 1 89.06 60 SER B N 1
ATOM 3040 C CA . SER B 1 60 ? -17.266 7.648 -13.727 1 89.06 60 SER B CA 1
ATOM 3041 C C . SER B 1 60 ? -15.969 7.117 -14.328 1 89.06 60 SER B C 1
ATOM 3043 O O . SER B 1 60 ? -15.875 5.938 -14.664 1 89.06 60 SER B O 1
ATOM 3045 N N . TRP B 1 61 ? -14.984 8.023 -14.562 1 91.31 61 TRP B N 1
ATOM 3046 C CA . TRP B 1 61 ? -13.648 7.629 -15 1 91.31 61 TRP B CA 1
ATOM 3047 C C . TRP B 1 61 ? -13.055 6.57 -14.07 1 91.31 61 TRP B C 1
ATOM 3049 O O . TRP B 1 61 ? -12.438 5.605 -14.523 1 91.31 61 TRP B O 1
ATOM 3059 N N . PHE B 1 62 ? -13.336 6.754 -12.805 1 92.81 62 PHE B N 1
ATOM 3060 C CA . PHE B 1 62 ? -12.852 5.859 -11.766 1 92.81 62 PHE B CA 1
ATOM 3061 C C . PHE B 1 62 ? -13.391 4.449 -11.969 1 92.81 62 PHE B C 1
ATOM 3063 O O . PHE B 1 62 ? -12.625 3.482 -11.969 1 92.81 62 PHE B O 1
ATOM 3070 N N . TYR B 1 63 ? -14.625 4.348 -12.172 1 95.25 63 TYR B N 1
ATOM 3071 C CA . TYR B 1 63 ? -15.273 3.066 -12.422 1 95.25 63 TYR B CA 1
ATOM 3072 C C . TYR B 1 63 ? -14.773 2.438 -13.711 1 95.25 63 TYR B C 1
ATOM 3074 O O . TYR B 1 63 ? -14.477 1.241 -13.758 1 95.25 63 TYR B O 1
ATOM 3082 N N . ARG B 1 64 ? -14.656 3.227 -14.758 1 95.06 64 ARG B N 1
ATOM 3083 C CA . ARG B 1 64 ? -14.188 2.723 -16.047 1 95.06 64 ARG B CA 1
ATOM 3084 C C . ARG B 1 64 ? -12.766 2.182 -15.93 1 95.06 64 ARG B C 1
ATOM 3086 O O . ARG B 1 64 ? -12.453 1.133 -16.5 1 95.06 64 ARG B O 1
ATOM 3093 N N . LEU B 1 65 ? -11.992 2.855 -15.18 1 95.38 65 LEU B N 1
ATOM 3094 C CA . LEU B 1 65 ? -10.609 2.428 -14.992 1 95.38 65 LEU B CA 1
ATOM 3095 C C . LEU B 1 65 ? -10.555 1.063 -14.312 1 95.38 65 LEU B C 1
ATOM 3097 O O . LEU B 1 65 ? -9.898 0.143 -14.812 1 95.38 65 LEU B O 1
ATOM 3101 N N . LEU B 1 66 ? -11.242 0.918 -13.203 1 97 66 LEU B N 1
ATOM 3102 C CA . LEU B 1 66 ? -11.148 -0.277 -12.367 1 97 66 LEU B CA 1
ATOM 3103 C C . LEU B 1 66 ? -11.75 -1.483 -13.078 1 97 66 LEU B C 1
ATOM 3105 O O . LEU B 1 66 ? -11.453 -2.629 -12.727 1 97 66 LEU B O 1
ATOM 3109 N N . ASN B 1 67 ? -12.609 -1.229 -14.055 1 97.25 67 ASN B N 1
ATOM 3110 C CA . ASN B 1 67 ? -13.258 -2.344 -14.742 1 97.25 67 ASN B CA 1
ATOM 3111 C C . ASN B 1 67 ? -12.758 -2.477 -16.172 1 97.25 67 ASN B C 1
ATOM 3113 O O . ASN B 1 67 ? -13.328 -3.234 -16.969 1 97.25 67 ASN B O 1
ATOM 3117 N N . HIS B 1 68 ? -11.703 -1.699 -16.469 1 95.31 68 HIS B N 1
ATOM 3118 C CA . HIS B 1 68 ? -11.07 -1.828 -17.781 1 95.31 68 HIS B CA 1
ATOM 3119 C C . HIS B 1 68 ? -10.516 -3.234 -17.984 1 95.31 68 HIS B C 1
ATOM 3121 O O . HIS B 1 68 ? -9.758 -3.738 -17.156 1 95.31 68 HIS B O 1
ATOM 3127 N N . GLY B 1 69 ? -10.891 -3.883 -19.047 1 95.44 69 GLY B N 1
ATOM 3128 C CA . GLY B 1 69 ? -10.406 -5.219 -19.359 1 95.44 69 GLY B CA 1
ATOM 3129 C C . GLY B 1 69 ? -11.234 -6.32 -18.719 1 95.44 69 GLY B C 1
ATOM 3130 O O . GLY B 1 69 ? -10.938 -7.504 -18.891 1 95.44 69 GLY B O 1
ATOM 3131 N N . LYS B 1 70 ? -12.328 -5.984 -18 1 97.81 70 LYS B N 1
ATOM 3132 C CA . LYS B 1 70 ? -13.211 -6.965 -17.375 1 97.81 70 LYS B CA 1
ATOM 3133 C C . LYS B 1 70 ? -14.531 -7.086 -18.141 1 97.81 70 LYS B C 1
ATOM 3135 O O . LYS B 1 70 ? -14.891 -6.188 -18.906 1 97.81 70 LYS B O 1
ATOM 3140 N N . THR B 1 71 ? -15.18 -8.188 -17.984 1 98.44 71 THR B N 1
ATOM 3141 C CA . THR B 1 71 ? -16.578 -8.328 -18.406 1 98.44 71 THR B CA 1
ATOM 3142 C C . THR B 1 71 ? -17.516 -8.078 -17.219 1 98.44 71 THR B C 1
ATOM 3144 O O . THR B 1 71 ? -17.375 -8.703 -16.172 1 98.44 71 THR B O 1
ATOM 3147 N N . VAL B 1 72 ? -18.438 -7.172 -17.391 1 98.06 72 VAL B N 1
ATOM 3148 C CA . VAL B 1 72 ? -19.359 -6.828 -16.312 1 98.06 72 VAL B CA 1
ATOM 3149 C C . VAL B 1 72 ? -20.719 -7.465 -16.578 1 98.06 72 VAL B C 1
ATOM 3151 O O . VAL B 1 72 ? -21.281 -7.305 -17.656 1 98.06 72 VAL B O 1
ATOM 3154 N N . VAL B 1 73 ? -21.203 -8.18 -15.602 1 97.75 73 VAL B N 1
ATOM 3155 C CA . VAL B 1 73 ? -22.5 -8.852 -15.695 1 97.75 73 VAL B CA 1
ATOM 3156 C C . VAL B 1 73 ? -23.359 -8.461 -14.5 1 97.75 73 VAL B C 1
ATOM 3158 O O . VAL B 1 73 ? -22.875 -8.367 -13.375 1 97.75 73 VAL B O 1
ATOM 3161 N N . SER B 1 74 ? -24.609 -8.211 -14.727 1 97.56 74 SER B N 1
ATOM 3162 C CA . SER B 1 74 ? -25.562 -7.926 -13.656 1 97.56 74 SER B CA 1
ATOM 3163 C C . SER B 1 74 ? -26.344 -9.18 -13.266 1 97.56 74 SER B C 1
ATOM 3165 O O . SER B 1 74 ? -26.953 -9.828 -14.125 1 97.56 74 SER B O 1
ATOM 3167 N N . LEU B 1 75 ? -26.297 -9.547 -12.023 1 97.38 75 LEU B N 1
ATOM 3168 C CA . LEU B 1 75 ? -27.062 -10.672 -11.484 1 97.38 75 LEU B CA 1
ATOM 3169 C C . LEU B 1 75 ? -27.766 -10.281 -10.188 1 97.38 75 LEU B C 1
ATOM 3171 O O . LEU B 1 75 ? -27.156 -9.641 -9.32 1 97.38 75 LEU B O 1
ATOM 3175 N N . ASP B 1 76 ? -28.984 -10.633 -10.055 1 97.5 76 ASP B N 1
ATOM 3176 C CA . ASP B 1 76 ? -29.688 -10.5 -8.789 1 97.5 76 ASP B CA 1
ATOM 3177 C C . ASP B 1 76 ? -29.516 -11.75 -7.926 1 97.5 76 ASP B C 1
ATOM 3179 O O . ASP B 1 76 ? -30.312 -12.688 -8.016 1 97.5 76 ASP B O 1
ATOM 3183 N N . LEU B 1 77 ? -28.641 -11.727 -6.992 1 96.12 77 LEU B N 1
ATOM 3184 C CA . LEU B 1 77 ? -28.281 -12.906 -6.215 1 96.12 77 LEU B CA 1
ATOM 3185 C C . LEU B 1 77 ? -29.344 -13.203 -5.16 1 96.12 77 LEU B C 1
ATOM 3187 O O . LEU B 1 77 ? -29.281 -14.234 -4.488 1 96.12 77 LEU B O 1
ATOM 3191 N N . LYS B 1 78 ? -30.297 -12.297 -5.039 1 95.19 78 LYS B N 1
ATOM 3192 C CA . LYS B 1 78 ? -31.406 -12.555 -4.129 1 95.19 78 LYS B CA 1
ATOM 3193 C C . LYS B 1 78 ? -32.438 -13.477 -4.773 1 95.19 78 LYS B C 1
ATOM 3195 O O . LYS B 1 78 ? -33.312 -14.016 -4.086 1 95.19 78 LYS B O 1
ATOM 3200 N N . SER B 1 79 ? -32.344 -13.648 -6.062 1 96.38 79 SER B N 1
ATOM 3201 C CA . SER B 1 79 ? -33.25 -14.523 -6.797 1 96.38 79 SER B CA 1
ATOM 3202 C C . SER B 1 79 ? -32.625 -15.898 -7.023 1 96.38 79 SER B C 1
ATOM 3204 O O . SER B 1 79 ? -31.406 -16.016 -7.121 1 96.38 79 SER B O 1
ATOM 3206 N N . ALA B 1 80 ? -33.469 -16.859 -7.168 1 96.38 80 ALA B N 1
ATOM 3207 C CA . ALA B 1 80 ? -33 -18.219 -7.457 1 96.38 80 ALA B CA 1
ATOM 3208 C C . ALA B 1 80 ? -32.281 -18.266 -8.812 1 96.38 80 ALA B C 1
ATOM 3210 O O . ALA B 1 80 ? -31.266 -18.938 -8.953 1 96.38 80 ALA B O 1
ATOM 3211 N N . ALA B 1 81 ? -32.875 -17.609 -9.727 1 97.06 81 ALA B N 1
ATOM 3212 C CA . ALA B 1 81 ? -32.281 -17.578 -11.07 1 97.06 81 ALA B CA 1
ATOM 3213 C C . ALA B 1 81 ? -30.891 -16.953 -11.047 1 97.06 81 ALA B C 1
ATOM 3215 O O . ALA B 1 81 ? -29.984 -17.422 -11.734 1 97.06 81 ALA B O 1
ATOM 3216 N N . GLY B 1 82 ? -30.766 -15.852 -10.328 1 97.38 82 GLY B N 1
ATOM 3217 C CA . GLY B 1 82 ? -29.469 -15.195 -10.195 1 97.38 82 GLY B CA 1
ATOM 3218 C C . GLY B 1 82 ? -28.422 -16.062 -9.523 1 97.38 82 GLY B C 1
ATOM 3219 O O . GLY B 1 82 ? -27.266 -16.094 -9.938 1 97.38 82 GLY B O 1
ATOM 3220 N N . ARG B 1 83 ? -28.812 -16.797 -8.523 1 97.12 83 ARG B N 1
ATOM 3221 C CA . ARG B 1 83 ? -27.922 -17.703 -7.824 1 97.12 83 ARG B CA 1
ATOM 3222 C C . ARG B 1 83 ? -27.484 -18.844 -8.734 1 97.12 83 ARG B C 1
ATOM 3224 O O . ARG B 1 83 ? -26.297 -19.219 -8.75 1 97.12 83 ARG B O 1
ATOM 3231 N N . ASP B 1 84 ? -28.484 -19.344 -9.445 1 97.38 84 ASP B N 1
ATOM 3232 C CA . ASP B 1 84 ? -28.172 -20.422 -10.383 1 97.38 84 ASP B CA 1
ATOM 3233 C C . ASP B 1 84 ? -27.156 -19.953 -11.43 1 97.38 84 ASP B C 1
ATOM 3235 O O . ASP B 1 84 ? -26.25 -20.688 -11.805 1 97.38 84 ASP B O 1
ATOM 3239 N N . ALA B 1 85 ? -27.375 -18.781 -11.883 1 98 85 ALA B N 1
ATOM 3240 C CA . ALA B 1 85 ? -26.469 -18.219 -12.867 1 98 85 ALA B CA 1
ATOM 3241 C C . ALA B 1 85 ? -25.062 -18.062 -12.289 1 98 85 ALA B C 1
ATOM 3243 O O . ALA B 1 85 ? -24.062 -18.328 -12.969 1 98 85 ALA B O 1
ATOM 3244 N N . LEU B 1 86 ? -24.969 -17.594 -11.047 1 98.31 86 LEU B N 1
ATOM 3245 C CA . LEU B 1 86 ? -23.672 -17.484 -10.398 1 98.31 86 LEU B CA 1
ATOM 3246 C C . LEU B 1 86 ? -23 -18.844 -10.273 1 98.31 86 LEU B C 1
ATOM 3248 O O . LEU B 1 86 ? -21.797 -18.969 -10.531 1 98.31 86 LEU B O 1
ATOM 3252 N N . LEU B 1 87 ? -23.75 -19.844 -9.898 1 98.31 87 LEU B N 1
ATOM 3253 C CA . LEU B 1 87 ? -23.203 -21.188 -9.727 1 98.31 87 LEU B CA 1
ATOM 3254 C C . LEU B 1 87 ? -22.672 -21.734 -11.047 1 98.31 87 LEU B C 1
ATOM 3256 O O . LEU B 1 87 ? -21.656 -22.422 -11.07 1 98.31 87 LEU B O 1
ATOM 3260 N N . ALA B 1 88 ? -23.359 -21.406 -12.109 1 98.38 88 ALA B N 1
ATOM 3261 C CA . ALA B 1 88 ? -22.891 -21.812 -13.43 1 98.38 88 ALA B CA 1
ATOM 3262 C C . ALA B 1 88 ? -21.547 -21.172 -13.75 1 98.38 88 ALA B C 1
ATOM 3264 O O . ALA B 1 88 ? -20.656 -21.797 -14.336 1 98.38 88 ALA B O 1
ATOM 3265 N N . GLU B 1 89 ? -21.375 -19.875 -13.359 1 98.44 89 GLU B N 1
ATOM 3266 C CA . GLU B 1 89 ? -20.094 -19.188 -13.555 1 98.44 89 GLU B CA 1
ATOM 3267 C C . GLU B 1 89 ? -19.016 -19.781 -12.656 1 98.44 89 GLU B C 1
ATOM 3269 O O . GLU B 1 89 ? -17.859 -19.938 -13.086 1 98.44 89 GLU B O 1
ATOM 3274 N N . VAL B 1 90 ? -19.375 -20.094 -11.438 1 98.56 90 VAL B N 1
ATOM 3275 C CA . VAL B 1 90 ? -18.453 -20.641 -10.445 1 98.56 90 VAL B CA 1
ATOM 3276 C C . VAL B 1 90 ? -17.875 -21.969 -10.953 1 98.56 90 VAL B C 1
ATOM 3278 O O . VAL B 1 90 ? -16.688 -22.234 -10.789 1 98.56 90 VAL B O 1
ATOM 3281 N N . ALA B 1 91 ? -18.672 -22.734 -11.656 1 98.31 91 ALA B N 1
ATOM 3282 C CA . ALA B 1 91 ? -18.281 -24.062 -12.133 1 98.31 91 ALA B CA 1
ATOM 3283 C C . ALA B 1 91 ? -17.078 -23.969 -13.078 1 98.31 91 ALA B C 1
ATOM 3285 O O . ALA B 1 91 ? -16.312 -24.922 -13.203 1 98.31 91 ALA B O 1
ATOM 3286 N N . LYS B 1 92 ? -16.875 -22.844 -13.68 1 97.81 92 LYS B N 1
ATOM 3287 C CA . LYS B 1 92 ? -15.812 -22.703 -14.68 1 97.81 92 LYS B CA 1
ATOM 3288 C C . LYS B 1 92 ? -14.797 -21.656 -14.258 1 97.81 92 LYS B C 1
ATOM 3290 O O . LYS B 1 92 ? -14.117 -21.078 -15.109 1 97.81 92 LYS B O 1
ATOM 3295 N N . SER B 1 93 ? -14.766 -21.312 -12.969 1 98.69 93 SER B N 1
ATOM 3296 C CA . SER B 1 93 ? -13.891 -20.25 -12.5 1 98.69 93 SER B CA 1
ATOM 3297 C C . SER B 1 93 ? -12.859 -20.766 -11.508 1 98.69 93 SER B C 1
ATOM 3299 O O . SER B 1 93 ? -13.086 -21.797 -10.852 1 98.69 93 SER B O 1
ATOM 3301 N N . ASP B 1 94 ? -11.758 -20.062 -11.367 1 98.5 94 ASP B N 1
ATOM 3302 C CA . ASP B 1 94 ? -10.688 -20.453 -10.453 1 98.5 94 ASP B CA 1
ATOM 3303 C C . ASP B 1 94 ? -10.883 -19.812 -9.078 1 98.5 94 ASP B C 1
ATOM 3305 O O . ASP B 1 94 ? -10.461 -20.359 -8.062 1 98.5 94 ASP B O 1
ATOM 3309 N N . ALA B 1 95 ? -11.516 -18.672 -9.078 1 98.81 95 ALA B N 1
ATOM 3310 C CA . ALA B 1 95 ? -11.625 -17.969 -7.809 1 98.81 95 ALA B CA 1
ATOM 3311 C C . ALA B 1 95 ? -12.844 -17.047 -7.805 1 98.81 95 ALA B C 1
ATOM 3313 O O . ALA B 1 95 ? -13.305 -16.609 -8.859 1 98.81 95 ALA B O 1
ATOM 3314 N N . VAL B 1 96 ? -13.336 -16.797 -6.641 1 98.69 96 VAL B N 1
ATOM 3315 C CA . VAL B 1 96 ? -14.312 -15.75 -6.344 1 98.69 96 VAL B CA 1
ATOM 3316 C C . VAL B 1 96 ? -13.695 -14.727 -5.395 1 98.69 96 VAL B C 1
ATOM 3318 O O . VAL B 1 96 ? -13.109 -15.086 -4.375 1 98.69 96 VAL B O 1
ATOM 3321 N N . LEU B 1 97 ? -13.742 -13.5 -5.77 1 98.75 97 LEU B N 1
ATOM 3322 C CA . LEU B 1 97 ? -13.352 -12.367 -4.938 1 98.75 97 LEU B CA 1
ATOM 3323 C C . LEU B 1 97 ? -14.578 -11.57 -4.496 1 98.75 97 LEU B C 1
ATOM 3325 O O . LEU B 1 97 ? -15.398 -11.18 -5.324 1 98.75 97 LEU B O 1
ATOM 3329 N N . GLU B 1 98 ? -14.727 -11.367 -3.223 1 97.75 98 GLU B N 1
ATOM 3330 C CA . GLU B 1 98 ? -15.875 -10.594 -2.752 1 97.75 98 GLU B CA 1
ATOM 3331 C C . GLU B 1 98 ? -15.492 -9.703 -1.578 1 97.75 98 GLU B C 1
ATOM 3333 O O . GLU B 1 98 ? -14.398 -9.828 -1.023 1 97.75 98 GLU B O 1
ATOM 3338 N N . GLY B 1 99 ? -16.25 -8.711 -1.263 1 96.12 99 GLY B N 1
ATOM 3339 C CA . GLY B 1 99 ? -16.016 -7.754 -0.195 1 96.12 99 GLY B CA 1
ATOM 3340 C C . GLY B 1 99 ? -17.266 -7.43 0.609 1 96.12 99 GLY B C 1
ATOM 3341 O O . GLY B 1 99 ? -17.484 -6.281 0.994 1 96.12 99 GLY B O 1
ATOM 3342 N N . PHE B 1 100 ? -18.109 -8.422 0.799 1 91 100 PHE B N 1
ATOM 3343 C CA . PHE B 1 100 ? -19.344 -8.25 1.554 1 91 100 PHE B CA 1
ATOM 3344 C C . PHE B 1 100 ? -19.078 -8.266 3.053 1 91 100 PHE B C 1
ATOM 3346 O O . PHE B 1 100 ? -18.016 -8.711 3.488 1 91 100 PHE B O 1
ATOM 3353 N N . ARG B 1 101 ? -20.016 -7.727 3.809 1 89 101 ARG B N 1
ATOM 3354 C CA . ARG B 1 101 ? -19.969 -7.938 5.25 1 89 101 ARG B CA 1
ATOM 3355 C C . ARG B 1 101 ? -19.969 -9.422 5.59 1 89 101 ARG B C 1
ATOM 3357 O O . ARG B 1 101 ? -20.609 -10.219 4.891 1 89 101 ARG B O 1
ATOM 3364 N N . PRO B 1 102 ? -19.297 -9.734 6.672 1 87.75 102 PRO B N 1
ATOM 3365 C CA . PRO B 1 102 ? -19.281 -11.148 7.055 1 87.75 102 PRO B CA 1
ATOM 3366 C C . PRO B 1 102 ? -20.688 -11.742 7.188 1 87.75 102 PRO B C 1
ATOM 3368 O O . PRO B 1 102 ? -21.594 -11.094 7.73 1 87.75 102 PRO B O 1
ATOM 3371 N N . GLY B 1 103 ? -20.938 -12.945 6.562 1 87.25 103 GLY B N 1
ATOM 3372 C CA . GLY B 1 103 ? -22.219 -13.625 6.652 1 87.25 103 GLY B CA 1
ATOM 3373 C C . GLY B 1 103 ? -23.109 -13.391 5.445 1 87.25 103 GLY B C 1
ATOM 3374 O O . GLY B 1 103 ? -24.062 -14.133 5.215 1 87.25 103 GLY B O 1
ATOM 3375 N N . THR B 1 104 ? -22.734 -12.445 4.637 1 90.31 104 THR B N 1
ATOM 3376 C CA . THR B 1 104 ? -23.578 -12.062 3.508 1 90.31 104 THR B CA 1
ATOM 3377 C C . THR B 1 104 ? -23.625 -13.172 2.465 1 90.31 104 THR B C 1
ATOM 3379 O O . THR B 1 104 ? -24.688 -13.484 1.934 1 90.31 104 THR B O 1
ATOM 3382 N N . LEU B 1 105 ? -22.531 -13.828 2.125 1 91 105 LEU B N 1
ATOM 3383 C CA . LEU B 1 105 ? -22.516 -14.922 1.164 1 91 105 LEU B CA 1
ATOM 3384 C C . LEU B 1 105 ? -23.484 -16.031 1.569 1 91 105 LEU B C 1
ATOM 3386 O O . LEU B 1 105 ? -24.234 -16.531 0.733 1 91 105 LEU B O 1
ATOM 3390 N N . ALA B 1 106 ? -23.484 -16.281 2.828 1 91.38 106 ALA B N 1
ATOM 3391 C CA . ALA B 1 106 ? -24.375 -17.312 3.354 1 91.38 106 ALA B CA 1
ATOM 3392 C C . ALA B 1 106 ? -25.828 -16.891 3.248 1 91.38 106 ALA B C 1
ATOM 3394 O O . ALA B 1 106 ? -26.703 -17.688 2.873 1 91.38 106 ALA B O 1
ATOM 3395 N N . ARG B 1 107 ? -26.094 -15.641 3.582 1 93.44 107 ARG B N 1
ATOM 3396 C CA . ARG B 1 107 ? -27.453 -15.117 3.529 1 93.44 107 ARG B CA 1
ATOM 3397 C C . ARG B 1 107 ? -27.984 -15.125 2.102 1 93.44 107 ARG B C 1
ATOM 3399 O O . ARG B 1 107 ? -29.188 -15.312 1.885 1 93.44 107 ARG B O 1
ATOM 3406 N N . LEU B 1 108 ? -27.078 -15.023 1.16 1 93.69 108 LEU B N 1
ATOM 3407 C CA . LEU B 1 108 ? -27.453 -15.023 -0.249 1 93.69 108 LEU B CA 1
ATOM 3408 C C . LEU B 1 108 ? -27.594 -16.438 -0.777 1 93.69 108 LEU B C 1
ATOM 3410 O O . LEU B 1 108 ? -27.969 -16.641 -1.936 1 93.69 108 LEU B O 1
ATOM 3414 N N . GLY B 1 109 ? -27.219 -17.438 0.04 1 93.44 109 GLY B N 1
ATOM 3415 C CA . GLY B 1 109 ? -27.359 -18.828 -0.345 1 93.44 109 GLY B CA 1
ATOM 3416 C C . GLY B 1 109 ? -26.172 -19.359 -1.113 1 93.44 109 GLY B C 1
ATOM 3417 O O . GLY B 1 109 ? -26.266 -20.391 -1.776 1 93.44 109 GLY B O 1
ATOM 3418 N N . VAL B 1 110 ? -25.109 -18.656 -1.096 1 95.62 110 VAL B N 1
ATOM 3419 C CA . VAL B 1 110 ? -23.922 -19.078 -1.828 1 95.62 110 VAL B CA 1
ATOM 3420 C C . VAL B 1 110 ? -22.719 -19.109 -0.885 1 95.62 110 VAL B C 1
ATOM 3422 O O . VAL B 1 110 ? -21.656 -18.578 -1.202 1 95.62 110 VAL B O 1
ATOM 3425 N N . ALA B 1 111 ? -22.938 -19.75 0.236 1 95.31 111 ALA B N 1
ATOM 3426 C CA . ALA B 1 111 ? -21.844 -19.969 1.184 1 95.31 111 ALA B CA 1
ATOM 3427 C C . ALA B 1 111 ? -20.719 -20.781 0.55 1 95.31 111 ALA B C 1
ATOM 3429 O O . ALA B 1 111 ? -20.922 -21.438 -0.477 1 95.31 111 ALA B O 1
ATOM 3430 N N . PRO B 1 112 ? -19.562 -20.688 1.16 1 95.5 112 PRO B N 1
ATOM 3431 C CA . PRO B 1 112 ? -18.422 -21.406 0.606 1 95.5 112 PRO B CA 1
ATOM 3432 C C . PRO B 1 112 ? -18.734 -22.891 0.344 1 95.5 112 PRO B C 1
ATOM 3434 O O . PRO B 1 112 ? -18.375 -23.422 -0.713 1 95.5 112 PRO B O 1
ATOM 3437 N N . GLU B 1 113 ? -19.438 -23.516 1.219 1 95.88 113 GLU B N 1
ATOM 3438 C CA . GLU B 1 113 ? -19.766 -24.938 1.06 1 95.88 113 GLU B CA 1
ATOM 3439 C C . GLU B 1 113 ? -20.625 -25.156 -0.187 1 95.88 113 GLU B C 1
ATOM 3441 O O . GLU B 1 113 ? -20.438 -26.156 -0.895 1 95.88 113 GLU B O 1
ATOM 3446 N N . THR B 1 114 ? -21.5 -24.266 -0.429 1 96.5 114 THR B N 1
ATOM 3447 C CA . THR B 1 114 ? -22.359 -24.344 -1.608 1 96.5 114 THR B CA 1
ATOM 3448 C C . THR B 1 114 ? -21.531 -24.172 -2.885 1 96.5 114 THR B C 1
ATOM 3450 O O . THR B 1 114 ? -21.734 -24.906 -3.859 1 96.5 114 THR B O 1
ATOM 3453 N N . LEU B 1 115 ? -20.609 -23.25 -2.863 1 97.69 115 LEU B N 1
ATOM 3454 C CA . LEU B 1 115 ? -19.75 -23.016 -4.02 1 97.69 115 LEU B CA 1
ATOM 3455 C C . LEU B 1 115 ? -18.844 -24.219 -4.285 1 97.69 115 LEU B C 1
ATOM 3457 O O . LEU B 1 115 ? -18.672 -24.625 -5.438 1 97.69 115 LEU B O 1
ATOM 3461 N N . TRP B 1 116 ? -18.344 -24.859 -3.225 1 97.19 116 TRP B N 1
ATOM 3462 C CA . TRP B 1 116 ? -17.422 -25.984 -3.355 1 97.19 116 TRP B CA 1
ATOM 3463 C C . TRP B 1 116 ? -18.156 -27.234 -3.82 1 97.19 116 TRP B C 1
ATOM 3465 O O . TRP B 1 116 ? -17.547 -28.141 -4.391 1 97.19 116 TRP B O 1
ATOM 3475 N N . ALA B 1 117 ? -19.453 -27.312 -3.557 1 96.81 117 ALA B N 1
ATOM 3476 C CA . ALA B 1 117 ? -20.25 -28.422 -4.09 1 96.81 117 ALA B CA 1
ATOM 3477 C C . ALA B 1 117 ? -20.234 -28.422 -5.617 1 96.81 117 ALA B C 1
ATOM 3479 O O . ALA B 1 117 ? -20.312 -29.469 -6.25 1 96.81 117 ALA B O 1
ATOM 3480 N N . VAL B 1 118 ? -20.078 -27.25 -6.168 1 97.31 118 VAL B N 1
ATOM 3481 C CA . VAL B 1 118 ? -20.078 -27.078 -7.617 1 97.31 118 VAL B CA 1
ATOM 3482 C C . VAL B 1 118 ? -18.656 -27.156 -8.148 1 97.31 118 VAL B C 1
ATOM 3484 O O . VAL B 1 118 ? -18.406 -27.703 -9.227 1 97.31 118 VAL B O 1
ATOM 3487 N N . ASN B 1 119 ? -17.688 -26.672 -7.406 1 98.25 119 ASN B N 1
ATOM 3488 C CA . ASN B 1 119 ? -16.297 -26.578 -7.809 1 98.25 119 ASN B CA 1
ATOM 3489 C C . ASN B 1 119 ? -15.352 -26.719 -6.609 1 98.25 119 ASN B C 1
ATOM 3491 O O . ASN B 1 119 ? -14.984 -25.719 -5.992 1 98.25 119 ASN B O 1
ATOM 3495 N N . PRO B 1 120 ? -14.922 -27.875 -6.305 1 97.38 120 PRO B N 1
ATOM 3496 C CA . PRO B 1 120 ? -14.117 -28.125 -5.102 1 97.38 120 PRO B CA 1
ATOM 3497 C C . PRO B 1 120 ? -12.781 -27.406 -5.125 1 97.38 120 PRO B C 1
ATOM 3499 O O . PRO B 1 120 ? -12.141 -27.234 -4.078 1 97.38 120 PRO B O 1
ATOM 3502 N N . GLN B 1 121 ? -12.32 -26.938 -6.27 1 97.19 121 GLN B N 1
ATOM 3503 C CA . GLN B 1 121 ? -11.008 -26.297 -6.395 1 97.19 121 GLN B CA 1
ATOM 3504 C C . GLN B 1 121 ? -11.125 -24.781 -6.254 1 97.19 121 GLN B C 1
ATOM 3506 O O . GLN B 1 121 ? -10.109 -24.078 -6.234 1 97.19 121 GLN B O 1
ATOM 3511 N N . LEU B 1 122 ? -12.305 -24.281 -6.066 1 98 122 LEU B N 1
ATOM 3512 C CA . LEU B 1 122 ? -12.547 -22.844 -6.074 1 98 122 LEU B CA 1
ATOM 3513 C C . LEU B 1 122 ? -11.867 -22.172 -4.887 1 98 122 LEU B C 1
ATOM 3515 O O . LEU B 1 122 ? -12.016 -22.625 -3.746 1 98 122 LEU B O 1
ATOM 3519 N N . VAL B 1 123 ? -11.125 -21.172 -5.121 1 98.12 123 VAL B N 1
ATOM 3520 C CA . VAL B 1 123 ? -10.602 -20.312 -4.062 1 98.12 123 VAL B CA 1
ATOM 3521 C C . VAL B 1 123 ? -11.547 -19.141 -3.84 1 98.12 123 VAL B C 1
ATOM 3523 O O . VAL B 1 123 ? -11.969 -18.484 -4.797 1 98.12 123 VAL B O 1
ATOM 3526 N N . ILE B 1 124 ? -11.898 -18.906 -2.635 1 97.94 124 ILE B N 1
ATOM 3527 C CA . ILE B 1 124 ? -12.766 -17.797 -2.258 1 97.94 124 ILE B CA 1
ATOM 3528 C C . ILE B 1 124 ? -11.984 -16.812 -1.392 1 97.94 124 ILE B C 1
ATOM 3530 O O . ILE B 1 124 ? -11.398 -17.188 -0.377 1 97.94 124 ILE B O 1
ATOM 3534 N N . VAL B 1 125 ? -11.914 -15.555 -1.812 1 98.06 125 VAL B N 1
ATOM 3535 C CA . VAL B 1 125 ? -11.242 -14.523 -1.032 1 98.06 125 VAL B CA 1
ATOM 3536 C C . VAL B 1 125 ? -12.25 -13.453 -0.621 1 98.06 125 VAL B C 1
ATOM 3538 O O . VAL B 1 125 ? -12.938 -12.875 -1.47 1 98.06 125 VAL B O 1
ATOM 3541 N N . SER B 1 126 ? -12.344 -13.219 0.651 1 97.38 126 SER B N 1
ATOM 3542 C CA . SER B 1 126 ? -13.219 -12.203 1.226 1 97.38 126 SER B CA 1
ATOM 3543 C C . SER B 1 126 ? -12.414 -11.039 1.801 1 97.38 126 SER B C 1
ATOM 3545 O O . SER B 1 126 ? -11.641 -11.219 2.742 1 97.38 126 SER B O 1
ATOM 3547 N N . ILE B 1 127 ? -12.578 -9.859 1.22 1 97.75 127 ILE B N 1
ATOM 3548 C CA . ILE B 1 127 ? -11.992 -8.656 1.797 1 97.75 127 ILE B CA 1
ATOM 3549 C C . ILE B 1 127 ? -12.961 -8.047 2.812 1 97.75 127 ILE B C 1
ATOM 3551 O O . ILE B 1 127 ? -14.078 -7.664 2.461 1 97.75 127 ILE B O 1
ATOM 3555 N N . THR B 1 128 ? -12.555 -7.949 4.051 1 96.44 128 THR B N 1
ATOM 3556 C CA . THR B 1 128 ? -13.383 -7.387 5.109 1 96.44 128 THR B CA 1
ATOM 3557 C C . THR B 1 128 ? -12.695 -6.188 5.758 1 96.44 128 THR B C 1
ATOM 3559 O O . THR B 1 128 ? -11.484 -6.027 5.645 1 96.44 128 THR B O 1
ATOM 3562 N N . GLY B 1 129 ? -13.492 -5.297 6.336 1 96.62 129 GLY B N 1
ATOM 3563 C CA . GLY B 1 129 ? -12.906 -4.18 7.055 1 96.62 129 GLY B CA 1
ATOM 3564 C C . GLY B 1 129 ? -12.102 -4.609 8.266 1 96.62 129 GLY B C 1
ATOM 3565 O O . GLY B 1 129 ? -10.961 -4.168 8.453 1 96.62 129 GLY B O 1
ATOM 3566 N N . PHE B 1 130 ? -12.734 -5.422 9.062 1 96 130 PHE B N 1
ATOM 3567 C CA . PHE B 1 130 ? -12.148 -5.992 10.266 1 96 130 PHE B CA 1
ATOM 3568 C C . PHE B 1 130 ? -12.25 -7.512 10.25 1 96 130 PHE B C 1
ATOM 3570 O O . PHE B 1 130 ? -13.07 -8.078 9.523 1 96 130 PHE B O 1
ATOM 3577 N N . ALA B 1 131 ? -11.344 -8.125 11.023 1 94.19 131 ALA B N 1
ATOM 3578 C CA . ALA B 1 131 ? -11.406 -9.578 11.141 1 94.19 131 ALA B CA 1
ATOM 3579 C C . ALA B 1 131 ? -12.766 -10.039 11.641 1 94.19 131 ALA B C 1
ATOM 3581 O O . ALA B 1 131 ? -13.32 -9.453 12.578 1 94.19 131 ALA B O 1
ATOM 3582 N N . SER B 1 132 ? -13.305 -11.062 11.023 1 92.44 132 SER B N 1
ATOM 3583 C CA . SER B 1 132 ? -14.656 -11.539 11.32 1 92.44 132 SER B CA 1
ATOM 3584 C C . SER B 1 132 ? -14.758 -12.094 12.734 1 92.44 132 SER B C 1
ATOM 3586 O O . SER B 1 132 ? -15.852 -12.219 13.289 1 92.44 132 SER B O 1
ATOM 3588 N N . ASP B 1 133 ? -13.648 -12.43 13.312 1 89.88 133 ASP B N 1
ATOM 3589 C CA . ASP B 1 133 ? -13.641 -12.961 14.672 1 89.88 133 ASP B CA 1
ATOM 3590 C C . ASP B 1 133 ? -13.07 -11.938 15.648 1 89.88 133 ASP B C 1
ATOM 3592 O O . ASP B 1 133 ? -12.758 -12.273 16.797 1 89.88 133 ASP B O 1
ATOM 3596 N N . GLY B 1 134 ? -12.898 -10.711 15.219 1 90.25 134 GLY B N 1
ATOM 3597 C CA . GLY B 1 134 ? -12.336 -9.664 16.062 1 90.25 134 GLY B CA 1
ATOM 3598 C C . GLY B 1 134 ? -13.391 -8.773 16.688 1 90.25 134 GLY B C 1
ATOM 3599 O O . GLY B 1 134 ? -14.578 -8.898 16.375 1 90.25 134 GLY B O 1
ATOM 3600 N N . PRO B 1 135 ? -12.961 -7.891 17.562 1 91.25 135 PRO B N 1
ATOM 3601 C CA . PRO B 1 135 ? -13.875 -7.051 18.344 1 91.25 135 PRO B CA 1
ATOM 3602 C C . PRO B 1 135 ? -14.617 -6.031 17.484 1 91.25 135 PRO B C 1
ATOM 3604 O O . PRO B 1 135 ? -15.688 -5.559 17.859 1 91.25 135 PRO B O 1
ATOM 3607 N N . LEU B 1 136 ? -14.133 -5.719 16.328 1 95.06 136 LEU B N 1
ATOM 3608 C CA . LEU B 1 136 ? -14.734 -4.676 15.508 1 95.06 136 LEU B CA 1
ATOM 3609 C C . LEU B 1 136 ? -15.508 -5.281 14.344 1 95.06 136 LEU B C 1
ATOM 3611 O O . LEU B 1 136 ? -16 -4.555 13.477 1 95.06 136 LEU B O 1
ATOM 3615 N N . ALA B 1 137 ? -15.711 -6.555 14.336 1 92.69 137 ALA B N 1
ATOM 3616 C CA . ALA B 1 137 ? -16.297 -7.32 13.242 1 92.69 137 ALA B CA 1
ATOM 3617 C C . ALA B 1 137 ? -17.656 -6.742 12.844 1 92.69 137 ALA B C 1
ATOM 3619 O O . ALA B 1 137 ? -17.969 -6.645 11.648 1 92.69 137 ALA B O 1
ATOM 3620 N N . PRO B 1 138 ? -18.438 -6.246 13.734 1 91.19 138 PRO B N 1
ATOM 3621 C CA . PRO B 1 138 ? -19.797 -5.82 13.367 1 91.19 138 PRO B CA 1
ATOM 3622 C C . PRO B 1 138 ? -19.828 -4.414 12.773 1 91.19 138 PRO B C 1
ATOM 3624 O O . PRO B 1 138 ? -20.859 -3.992 12.242 1 91.19 138 PRO B O 1
ATOM 3627 N N . TYR B 1 139 ? -18.766 -3.773 12.828 1 93 139 TYR B N 1
ATOM 3628 C CA . TYR B 1 139 ? -18.828 -2.346 12.523 1 93 139 TYR B CA 1
ATOM 3629 C C . TYR B 1 139 ? -18.344 -2.066 11.109 1 93 139 TYR B C 1
ATOM 3631 O O . TYR B 1 139 ? -17.484 -2.781 10.586 1 93 139 TYR B O 1
ATOM 3639 N N . ALA B 1 140 ? -18.953 -1.035 10.547 1 93 140 ALA B N 1
ATOM 3640 C CA . ALA B 1 140 ? -18.547 -0.553 9.234 1 93 140 ALA B CA 1
ATOM 3641 C C . ALA B 1 140 ? -17.391 0.442 9.352 1 93 140 ALA B C 1
ATOM 3643 O O . ALA B 1 140 ? -17.141 0.985 10.43 1 93 140 ALA B O 1
ATOM 3644 N N . GLY B 1 141 ? -16.703 0.605 8.305 1 95.38 141 GLY B N 1
ATOM 3645 C CA . GLY B 1 141 ? -15.641 1.584 8.219 1 95.38 141 GLY B CA 1
ATOM 3646 C C . GLY B 1 141 ? -15.227 1.886 6.789 1 95.38 141 GLY B C 1
ATOM 3647 O O . GLY B 1 141 ? -15.781 1.319 5.844 1 95.38 141 GLY B O 1
ATOM 3648 N N . HIS B 1 142 ? -14.461 2.83 6.641 1 96.69 142 HIS B N 1
ATOM 3649 C CA . HIS B 1 142 ? -13.789 3.174 5.391 1 96.69 142 HIS B CA 1
ATOM 3650 C C . HIS B 1 142 ? -12.281 3.289 5.586 1 96.69 142 HIS B C 1
ATOM 3652 O O . HIS B 1 142 ? -11.781 3.137 6.703 1 96.69 142 HIS B O 1
ATOM 3658 N N . ASP B 1 143 ? -11.609 3.521 4.484 1 97.19 143 ASP B N 1
ATOM 3659 C CA . ASP B 1 143 ? -10.148 3.584 4.488 1 97.19 143 ASP B CA 1
ATOM 3660 C C . ASP B 1 143 ? -9.641 4.402 5.672 1 97.19 143 ASP B C 1
ATOM 3662 O O . ASP B 1 143 ? -8.836 3.916 6.469 1 97.19 143 ASP B O 1
ATOM 3666 N N . LEU B 1 144 ? -10.156 5.562 5.871 1 95.75 144 LEU B N 1
ATOM 3667 C CA . LEU B 1 144 ? -9.719 6.512 6.891 1 95.75 144 LEU B CA 1
ATOM 3668 C C . LEU B 1 144 ? -9.883 5.922 8.289 1 95.75 144 LEU B C 1
ATOM 3670 O O . LEU B 1 144 ? -8.977 6.016 9.117 1 95.75 144 LEU B O 1
ATOM 3674 N N . THR B 1 145 ? -11.039 5.316 8.547 1 97.75 145 THR B N 1
ATOM 3675 C CA . THR B 1 145 ? -11.305 4.809 9.891 1 97.75 145 THR B CA 1
ATOM 3676 C C . THR B 1 145 ? -10.461 3.572 10.18 1 97.75 145 THR B C 1
ATOM 3678 O O . THR B 1 145 ? -10.055 3.344 11.32 1 97.75 145 THR B O 1
ATOM 3681 N N . TYR B 1 146 ? -10.188 2.752 9.156 1 97.75 146 TYR B N 1
ATOM 3682 C CA . TYR B 1 146 ? -9.281 1.628 9.359 1 97.75 146 TYR B CA 1
ATOM 3683 C C . TYR B 1 146 ? -7.895 2.111 9.758 1 97.75 146 TYR B C 1
ATOM 3685 O O . TYR B 1 146 ? -7.285 1.575 10.688 1 97.75 146 TYR B O 1
ATOM 3693 N N . GLN B 1 147 ? -7.445 3.111 9.07 1 96.94 147 GLN B N 1
ATOM 3694 C CA . GLN B 1 147 ? -6.145 3.688 9.398 1 96.94 147 GLN B CA 1
ATOM 3695 C C . GLN B 1 147 ? -6.133 4.25 10.82 1 96.94 147 GLN B C 1
ATOM 3697 O O . GLN B 1 147 ? -5.141 4.109 11.539 1 96.94 147 GLN B O 1
ATOM 3702 N N . ALA B 1 148 ? -7.199 4.871 11.203 1 96.94 148 ALA B N 1
ATOM 3703 C CA . ALA B 1 148 ? -7.309 5.48 12.523 1 96.94 148 ALA B CA 1
ATOM 3704 C C . ALA B 1 148 ? -7.141 4.43 13.625 1 96.94 148 ALA B C 1
ATOM 3706 O O . ALA B 1 148 ? -6.387 4.637 14.578 1 96.94 148 ALA B O 1
ATOM 3707 N N . TRP B 1 149 ? -7.762 3.289 13.445 1 97.88 149 TRP B N 1
ATOM 3708 C CA . TRP B 1 149 ? -7.711 2.223 14.438 1 97.88 149 TRP B CA 1
ATOM 3709 C C . TRP B 1 149 ? -6.301 1.665 14.57 1 97.88 149 TRP B C 1
ATOM 3711 O O . TRP B 1 149 ? -5.938 1.118 15.617 1 97.88 149 TRP B O 1
ATOM 3721 N N . THR B 1 150 ? -5.445 1.818 13.516 1 96.56 150 THR B N 1
ATOM 3722 C CA . THR B 1 150 ? -4.129 1.189 13.5 1 96.56 150 THR B 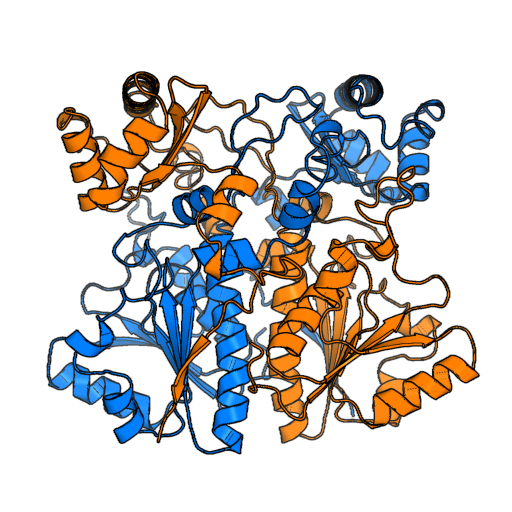CA 1
ATOM 3723 C C . THR B 1 150 ? -3.088 2.102 14.141 1 96.56 150 THR B C 1
ATOM 3725 O O . THR B 1 150 ? -1.95 1.688 14.375 1 96.56 150 THR B O 1
ATOM 3728 N N . GLY B 1 151 ? -3.41 3.289 14.391 1 94.31 151 GLY B N 1
ATOM 3729 C CA . GLY B 1 151 ? -2.453 4.238 14.938 1 94.31 151 GLY B CA 1
ATOM 3730 C C . GLY B 1 151 ? -1.598 4.902 13.875 1 94.31 151 GLY B C 1
ATOM 3731 O O . GLY B 1 151 ? -0.784 5.773 14.18 1 94.31 151 GLY B O 1
ATOM 3732 N N . LEU B 1 152 ? -1.852 4.621 12.688 1 93.12 152 LEU B N 1
ATOM 3733 C CA . LEU B 1 152 ? -0.987 5.082 11.609 1 93.12 152 LEU B CA 1
ATOM 3734 C C . LEU B 1 152 ? -1.305 6.527 11.234 1 93.12 152 LEU B C 1
ATOM 3736 O O . LEU B 1 152 ? -0.53 7.176 10.531 1 93.12 152 LEU B O 1
ATOM 3740 N N . LEU B 1 153 ? -2.436 7.074 11.742 1 90.56 153 LEU B N 1
ATOM 3741 C CA . LEU B 1 153 ? -2.797 8.461 11.469 1 90.56 153 LEU B CA 1
ATOM 3742 C C . LEU B 1 153 ? -2.252 9.383 12.555 1 90.56 153 LEU B C 1
ATOM 3744 O O . LEU B 1 153 ? -2.342 10.609 12.438 1 90.56 153 LEU B O 1
ATOM 3748 N N . GLN B 1 154 ? -1.72 8.766 13.586 1 85.44 154 GLN B N 1
ATOM 3749 C CA . GLN B 1 154 ? -1.252 9.594 14.695 1 85.44 154 GLN B CA 1
ATOM 3750 C C . GLN B 1 154 ? -0.199 10.594 14.219 1 85.44 154 GLN B C 1
ATOM 3752 O O . GLN B 1 154 ? 0.766 10.219 13.555 1 85.44 154 GLN B O 1
ATOM 3757 N N . PRO B 1 155 ? -0.516 11.883 14.578 1 74.19 155 PRO B N 1
ATOM 3758 C CA . PRO B 1 155 ? 0.487 12.891 14.211 1 74.19 155 PRO B CA 1
ATOM 3759 C C . PRO B 1 155 ? 1.836 12.648 14.883 1 74.19 155 PRO B C 1
ATOM 3761 O O . PRO B 1 155 ? 1.885 12.195 16.031 1 74.19 155 PRO B O 1
ATOM 3764 N N . HIS B 1 156 ? 2.842 12.773 14.07 1 67.56 156 HIS B N 1
ATOM 3765 C CA . HIS B 1 156 ? 4.188 12.695 14.633 1 67.56 156 HIS B CA 1
ATOM 3766 C C . HIS B 1 156 ? 4.883 14.055 14.586 1 67.56 156 HIS B C 1
ATOM 3768 O O . HIS B 1 156 ? 4.633 14.852 13.688 1 67.56 156 HIS B O 1
ATOM 3774 N N . GLY B 1 157 ? 5.047 14.68 15.773 1 59.34 157 GLY B N 1
ATOM 3775 C CA . GLY B 1 157 ? 5.73 15.961 15.867 1 59.34 157 GLY B CA 1
ATOM 3776 C C . GLY B 1 157 ? 6.887 16.094 14.891 1 59.34 157 GLY B C 1
ATOM 3777 O O . GLY B 1 157 ? 7.637 15.133 14.68 1 59.34 157 GLY B O 1
ATOM 3778 N N . ASN B 1 158 ? 6.656 16.672 13.719 1 57 158 ASN B N 1
ATOM 3779 C CA . ASN B 1 158 ? 7.789 16.875 12.828 1 57 158 ASN B CA 1
ATOM 3780 C C . ASN B 1 158 ? 8.547 18.156 13.172 1 57 158 ASN B C 1
ATOM 3782 O O . ASN B 1 158 ? 8.016 19.047 13.852 1 57 158 ASN B O 1
ATOM 3786 N N . ALA B 1 159 ? 9.852 18.047 13.266 1 53 159 ALA B N 1
ATOM 3787 C CA . ALA B 1 159 ? 10.734 19.172 13.555 1 53 159 ALA B CA 1
ATOM 3788 C C . ALA B 1 159 ? 10.391 20.375 12.68 1 53 159 ALA B C 1
ATOM 3790 O O . ALA B 1 159 ? 10.781 21.5 12.984 1 53 159 ALA B O 1
ATOM 3791 N N . SER B 1 160 ? 9.742 20.016 11.516 1 52.78 160 SER B N 1
ATOM 3792 C CA . SER B 1 160 ? 9.469 21.094 10.578 1 52.78 160 SER B CA 1
ATOM 3793 C C . SER B 1 160 ? 8.375 22.016 11.102 1 52.78 160 SER B C 1
ATOM 3795 O O . SER B 1 160 ? 8.102 23.078 10.508 1 52.78 160 SER B O 1
ATOM 3797 N N . GLY B 1 161 ? 7.969 21.812 12.367 1 48.44 161 GLY B N 1
ATOM 3798 C CA . GLY B 1 161 ? 6.934 22.672 12.922 1 48.44 161 GLY B CA 1
ATOM 3799 C C . GLY B 1 161 ? 5.566 22.438 12.312 1 48.44 161 GLY B C 1
ATOM 3800 O O . GLY B 1 161 ? 4.633 23.203 12.547 1 48.44 161 GLY B O 1
ATOM 3801 N N . CYS B 1 162 ? 5.602 21.75 11.281 1 48.34 162 CYS B N 1
ATOM 3802 C CA . CYS B 1 162 ? 4.289 21.562 10.672 1 48.34 162 CYS B CA 1
ATOM 3803 C C . CYS B 1 162 ? 3.314 20.938 11.672 1 48.34 162 CYS B C 1
ATOM 3805 O O . CYS B 1 162 ? 3.713 20.141 12.523 1 48.34 162 CYS B O 1
ATOM 3807 N N . ALA B 1 163 ? 2.283 21.766 11.805 1 51.5 163 ALA B N 1
ATOM 3808 C CA . ALA B 1 163 ? 1.192 21.469 12.727 1 51.5 163 ALA B CA 1
ATOM 3809 C C . ALA B 1 163 ? 0.932 19.969 12.805 1 51.5 163 ALA B C 1
ATOM 3811 O O . ALA B 1 163 ? 1.084 19.266 11.805 1 51.5 163 ALA B O 1
ATOM 3812 N N . GLU B 1 164 ? 0.909 19.453 13.938 1 62.75 164 GLU B N 1
ATOM 3813 C CA . GLU B 1 164 ? 0.634 18.172 14.555 1 62.75 164 GLU B CA 1
ATOM 3814 C C . GLU B 1 164 ? -0.766 17.672 14.203 1 62.75 164 GLU B C 1
ATOM 3816 O O . GLU B 1 164 ? -1.564 17.375 15.094 1 62.75 164 GLU B O 1
ATOM 3821 N N . THR B 1 165 ? -1.164 17.781 12.906 1 68.81 165 THR B N 1
ATOM 3822 C CA . THR B 1 165 ? -2.457 17.188 12.586 1 68.81 165 THR B CA 1
ATOM 3823 C C . THR B 1 165 ? -2.277 15.883 11.828 1 68.81 165 THR B C 1
ATOM 3825 O O . THR B 1 165 ? -1.332 15.734 11.055 1 68.81 165 THR B O 1
ATOM 3828 N N . PRO B 1 166 ? -3.168 14.992 12.203 1 77.25 166 PRO B N 1
ATOM 3829 C CA . PRO B 1 166 ? -3.16 13.766 11.406 1 77.25 166 PRO B CA 1
ATOM 3830 C C . PRO B 1 166 ? -3.344 14.039 9.914 1 77.25 166 PRO B C 1
ATOM 3832 O O . PRO B 1 166 ? -4.211 14.828 9.523 1 77.25 166 PRO B O 1
ATOM 3835 N N . ALA B 1 167 ? -2.328 13.82 9.172 1 71.44 167 ALA B N 1
ATOM 3836 C CA . ALA B 1 167 ? -2.461 13.852 7.715 1 71.44 167 ALA B CA 1
ATOM 3837 C C . ALA B 1 167 ? -2.465 12.438 7.137 1 71.44 167 ALA B C 1
ATOM 3839 O O . ALA B 1 167 ? -1.783 11.547 7.652 1 71.44 167 ALA B O 1
ATOM 3840 N N . TRP B 1 168 ? -3.477 12.273 6.344 1 78.25 168 TRP B N 1
ATOM 3841 C CA . TRP B 1 168 ? -3.482 11.008 5.629 1 78.25 168 TRP B CA 1
ATOM 3842 C C . TRP B 1 168 ? -3.283 11.219 4.133 1 78.25 168 TRP B C 1
ATOM 3844 O O . TRP B 1 168 ? -3.473 12.328 3.627 1 78.25 168 TRP B O 1
ATOM 3854 N N . SER B 1 169 ? -2.746 10.266 3.539 1 83.38 169 SER B N 1
ATOM 3855 C CA . SER B 1 169 ? -2.283 10.32 2.156 1 83.38 169 SER B CA 1
ATOM 3856 C C . SER B 1 169 ? -3.453 10.305 1.18 1 83.38 169 SER B C 1
ATOM 3858 O O . SER B 1 169 ? -4.562 9.898 1.537 1 83.38 169 SER B O 1
ATOM 3860 N N . ASN B 1 170 ? -3.152 10.836 0.028 1 86.44 170 ASN B N 1
ATOM 3861 C CA . ASN B 1 170 ? -4.098 10.75 -1.081 1 86.44 170 ASN B CA 1
ATOM 3862 C C . ASN B 1 170 ? -4.188 9.328 -1.634 1 86.44 170 ASN B C 1
ATOM 3864 O O . ASN B 1 170 ? -4.922 9.078 -2.59 1 86.44 170 ASN B O 1
ATOM 3868 N N . VAL B 1 171 ? -3.49 8.477 -1.028 1 93.31 171 VAL B N 1
ATOM 3869 C CA . VAL B 1 171 ? -3.561 7.059 -1.362 1 93.31 171 VAL B CA 1
ATOM 3870 C C . VAL B 1 171 ? -4.367 6.312 -0.298 1 93.31 171 VAL B C 1
ATOM 3872 O O . VAL B 1 171 ? -4.102 6.453 0.898 1 93.31 171 VAL B O 1
ATOM 3875 N N . GLN B 1 172 ? -5.438 5.633 -0.709 1 95.88 172 GLN B N 1
ATOM 3876 C CA . GLN B 1 172 ? -6.242 4.844 0.219 1 95.88 172 GLN B CA 1
ATOM 3877 C C . GLN B 1 172 ? -5.5 3.582 0.651 1 95.88 172 GLN B C 1
ATOM 3879 O O . GLN B 1 172 ? -5.785 2.488 0.159 1 95.88 172 GLN B O 1
ATOM 3884 N N . ILE B 1 173 ? -4.641 3.734 1.641 1 97.06 173 ILE B N 1
ATOM 3885 C CA . ILE B 1 173 ? -3.633 2.758 2.037 1 97.06 173 ILE B CA 1
ATOM 3886 C C . ILE B 1 173 ? -4.312 1.488 2.543 1 97.06 173 ILE B C 1
ATOM 3888 O O . ILE B 1 173 ? -3.904 0.378 2.197 1 97.06 173 ILE B O 1
ATOM 3892 N N . ALA B 1 174 ? -5.336 1.578 3.328 1 97.88 174 ALA B N 1
ATOM 3893 C CA . ALA B 1 174 ? -6.027 0.395 3.836 1 97.88 174 ALA B CA 1
ATOM 3894 C C . ALA B 1 174 ? -6.719 -0.362 2.705 1 97.88 174 ALA B C 1
ATOM 3896 O O . ALA B 1 174 ? -6.652 -1.591 2.641 1 97.88 174 ALA B O 1
ATOM 3897 N N . ASP B 1 175 ? -7.305 0.347 1.826 1 98.25 175 ASP B N 1
ATOM 3898 C CA . ASP B 1 175 ? -8.055 -0.249 0.723 1 98.25 175 ASP B CA 1
ATOM 3899 C C . ASP B 1 175 ? -7.109 -0.896 -0.291 1 98.25 175 ASP B C 1
ATOM 3901 O O . ASP B 1 175 ? -7.297 -2.055 -0.669 1 98.25 175 ASP B O 1
ATOM 3905 N N . LEU B 1 176 ? -6.109 -0.171 -0.685 1 98.62 176 LEU B N 1
ATOM 3906 C CA . LEU B 1 176 ? -5.293 -0.574 -1.823 1 98.62 176 LEU B CA 1
ATOM 3907 C C . LEU B 1 176 ? -4.168 -1.507 -1.382 1 98.62 176 LEU B C 1
ATOM 3909 O O . LEU B 1 176 ? -3.988 -2.582 -1.957 1 98.62 176 LEU B O 1
ATOM 3913 N N . PHE B 1 177 ? -3.422 -1.04 -0.346 1 98.56 177 PHE B N 1
ATOM 3914 C CA . PHE B 1 177 ? -2.266 -1.796 0.121 1 98.56 177 PHE B CA 1
ATOM 3915 C C . PHE B 1 177 ? -2.703 -3 0.945 1 98.56 177 PHE B C 1
ATOM 3917 O O . PHE B 1 177 ? -2.406 -4.145 0.589 1 98.56 177 PHE B O 1
ATOM 3924 N N . ALA B 1 178 ? -3.465 -2.799 1.989 1 98.19 178 ALA B N 1
ATOM 3925 C CA . ALA B 1 178 ? -3.82 -3.861 2.926 1 98.19 178 ALA B CA 1
ATOM 3926 C C . ALA B 1 178 ? -4.922 -4.75 2.355 1 98.19 178 ALA B C 1
ATOM 3928 O O . ALA B 1 178 ? -4.891 -5.973 2.52 1 98.19 178 ALA B O 1
ATOM 3929 N N . GLY B 1 179 ? -5.879 -4.164 1.697 1 98.38 179 GLY B N 1
ATOM 3930 C CA . GLY B 1 179 ? -7.004 -4.914 1.16 1 98.38 179 GLY B CA 1
ATOM 3931 C C . GLY B 1 179 ? -6.723 -5.512 -0.207 1 98.38 179 GLY B C 1
ATOM 3932 O O . GLY B 1 179 ? -6.496 -6.715 -0.33 1 98.38 179 GLY B O 1
ATOM 3933 N N . ALA B 1 180 ? -6.594 -4.684 -1.227 1 98.69 180 ALA B N 1
ATOM 3934 C CA . ALA B 1 180 ? -6.574 -5.094 -2.629 1 98.69 180 ALA B CA 1
ATOM 3935 C C . ALA B 1 180 ? -5.348 -5.953 -2.93 1 98.69 180 ALA B C 1
ATOM 3937 O O . ALA B 1 180 ? -5.477 -7.074 -3.426 1 98.69 180 ALA B O 1
ATOM 3938 N N . MET B 1 181 ? -4.18 -5.445 -2.609 1 98.62 181 MET B N 1
ATOM 3939 C CA . MET B 1 181 ? -2.961 -6.133 -3.033 1 98.62 181 MET B CA 1
ATOM 3940 C C . MET B 1 181 ? -2.764 -7.426 -2.248 1 98.62 181 MET B C 1
ATOM 3942 O O . MET B 1 181 ? -2.289 -8.422 -2.793 1 98.62 181 MET B O 1
ATOM 3946 N N . HIS B 1 182 ? -3.092 -7.387 -0.95 1 98.56 182 HIS B N 1
ATOM 3947 C CA . HIS B 1 182 ? -2.99 -8.617 -0.174 1 98.56 182 HIS B CA 1
ATOM 3948 C C . HIS B 1 182 ? -4.008 -9.648 -0.644 1 98.56 182 HIS B C 1
ATOM 3950 O O . HIS B 1 182 ? -3.715 -10.844 -0.676 1 98.56 182 HIS B O 1
ATOM 3956 N N . ALA B 1 183 ? -5.176 -9.203 -1.033 1 98.44 183 ALA B N 1
ATOM 3957 C CA . ALA B 1 183 ? -6.18 -10.117 -1.576 1 98.44 183 ALA B CA 1
ATOM 3958 C C . ALA B 1 183 ? -5.711 -10.727 -2.891 1 98.44 183 ALA B C 1
ATOM 3960 O O . ALA B 1 183 ? -5.84 -11.938 -3.102 1 98.44 183 ALA B O 1
ATOM 3961 N N . ALA B 1 184 ? -5.18 -9.891 -3.77 1 98.56 184 ALA B N 1
ATOM 3962 C CA . ALA B 1 184 ? -4.695 -10.383 -5.059 1 98.56 184 ALA B CA 1
ATOM 3963 C C . ALA B 1 184 ? -3.58 -11.406 -4.875 1 98.56 184 ALA B C 1
ATOM 3965 O O . ALA B 1 184 ? -3.58 -12.453 -5.523 1 98.56 184 ALA B O 1
ATOM 3966 N N . LEU B 1 185 ? -2.623 -11.109 -3.971 1 97.94 185 LEU B N 1
ATOM 3967 C CA . LEU B 1 185 ? -1.504 -12.008 -3.721 1 97.94 185 LEU B CA 1
ATOM 3968 C C . LEU B 1 185 ? -1.992 -13.336 -3.158 1 97.94 185 LEU B C 1
ATOM 3970 O O . LEU B 1 185 ? -1.586 -14.406 -3.627 1 97.94 185 LEU B O 1
ATOM 3974 N N . ALA B 1 186 ? -2.889 -13.258 -2.166 1 97 186 ALA B N 1
ATOM 3975 C CA . ALA B 1 186 ? -3.439 -14.461 -1.561 1 97 186 ALA B CA 1
ATOM 3976 C C . ALA B 1 186 ? -4.191 -15.305 -2.592 1 97 186 ALA B C 1
ATOM 3978 O O . ALA B 1 186 ? -4.066 -16.531 -2.615 1 97 186 ALA B O 1
ATOM 3979 N N . LEU B 1 187 ? -4.969 -14.641 -3.408 1 98 187 LEU B N 1
ATOM 3980 C CA . LEU B 1 187 ? -5.766 -15.312 -4.43 1 98 187 LEU B CA 1
ATOM 3981 C C . LEU B 1 187 ? -4.875 -16.094 -5.391 1 98 187 LEU B C 1
ATOM 3983 O O . LEU B 1 187 ? -5.098 -17.281 -5.617 1 98 187 LEU B O 1
ATOM 3987 N N . VAL B 1 188 ? -3.811 -15.469 -5.895 1 97.62 188 VAL B N 1
ATOM 3988 C CA . VAL B 1 188 ? -2.941 -16.109 -6.883 1 97.62 188 VAL B CA 1
ATOM 3989 C C . VAL B 1 188 ? -2.184 -17.266 -6.234 1 97.62 188 VAL B C 1
ATOM 3991 O O . VAL B 1 188 ? -2.078 -18.344 -6.816 1 97.62 188 VAL B O 1
ATOM 3994 N N . ALA B 1 189 ? -1.689 -17.078 -5.023 1 96.38 189 ALA B N 1
ATOM 3995 C CA . ALA B 1 189 ? -0.967 -18.125 -4.312 1 96.38 189 ALA B CA 1
ATOM 3996 C C . ALA B 1 189 ? -1.876 -19.328 -4.027 1 96.38 189 ALA B C 1
ATOM 3998 O O . ALA B 1 189 ? -1.488 -20.469 -4.246 1 96.38 189 ALA B O 1
ATOM 3999 N N . ALA B 1 190 ? -3.102 -19.047 -3.598 1 96.12 190 ALA B N 1
ATOM 4000 C CA . ALA B 1 190 ? -4.02 -20.109 -3.188 1 96.12 190 ALA B CA 1
ATOM 4001 C C . ALA B 1 190 ? -4.539 -20.875 -4.395 1 96.12 190 ALA B C 1
ATOM 4003 O O . ALA B 1 190 ? -4.773 -22.094 -4.312 1 96.12 190 ALA B O 1
ATOM 4004 N N . VAL B 1 191 ? -4.793 -20.188 -5.523 1 96.56 191 VAL B N 1
ATOM 4005 C CA . VAL B 1 191 ? -5.23 -20.859 -6.734 1 96.56 191 VAL B CA 1
ATOM 4006 C C . VAL B 1 191 ? -4.145 -21.828 -7.207 1 96.56 191 VAL B C 1
ATOM 4008 O O . VAL B 1 191 ? -4.445 -22.938 -7.656 1 96.56 191 VAL B O 1
ATOM 4011 N N . HIS B 1 192 ? -2.9 -21.406 -7.09 1 91.69 192 HIS B N 1
ATOM 4012 C CA . HIS B 1 192 ? -1.797 -22.297 -7.422 1 91.69 192 HIS B CA 1
ATOM 4013 C C . HIS B 1 192 ? -1.866 -23.578 -6.605 1 91.69 192 HIS B C 1
ATOM 4015 O O . HIS B 1 192 ? -1.765 -24.688 -7.156 1 91.69 192 HIS B O 1
ATOM 4021 N N . GLN B 1 193 ? -2.047 -23.438 -5.375 1 91.75 193 GLN B N 1
ATOM 4022 C CA . GLN B 1 193 ? -2.135 -24.594 -4.492 1 91.75 193 GLN B CA 1
ATOM 4023 C C . GLN B 1 193 ? -3.361 -25.453 -4.816 1 91.75 193 GLN B C 1
ATOM 4025 O O . GLN B 1 193 ? -3.291 -26.688 -4.809 1 91.75 193 GLN B O 1
ATOM 4030 N N . ALA B 1 194 ? -4.492 -24.812 -5.07 1 94.25 194 ALA B N 1
ATOM 4031 C CA . ALA B 1 194 ? -5.738 -25.516 -5.387 1 94.25 194 ALA B CA 1
ATOM 4032 C C . ALA B 1 194 ? -5.586 -26.359 -6.652 1 94.25 194 ALA B C 1
ATOM 4034 O O . ALA B 1 194 ? -6.102 -27.469 -6.723 1 94.25 194 ALA B O 1
ATOM 4035 N N . ARG B 1 195 ? -4.879 -25.812 -7.609 1 91.62 195 ARG B N 1
ATOM 4036 C CA . ARG B 1 195 ? -4.652 -26.531 -8.852 1 91.62 195 ARG B CA 1
ATOM 4037 C C . ARG B 1 195 ? -3.781 -27.766 -8.617 1 91.62 195 ARG B C 1
ATOM 4039 O O . ARG B 1 195 ? -3.949 -28.781 -9.289 1 91.62 195 ARG B O 1
ATOM 4046 N N . ALA B 1 196 ? -2.924 -27.688 -7.641 1 88.5 196 ALA B N 1
ATOM 4047 C CA . ALA B 1 196 ? -2.02 -28.797 -7.34 1 88.5 196 ALA B CA 1
ATOM 4048 C C . ALA B 1 196 ? -2.715 -29.859 -6.492 1 88.5 196 ALA B C 1
ATOM 4050 O O . ALA B 1 196 ? -2.471 -31.047 -6.66 1 88.5 196 ALA B O 1
ATOM 4051 N N . THR B 1 197 ? -3.613 -29.438 -5.641 1 91.5 197 THR B N 1
ATOM 4052 C CA . THR B 1 197 ? -4.176 -30.359 -4.648 1 91.5 197 THR B CA 1
ATOM 4053 C C . THR B 1 197 ? -5.598 -30.766 -5.031 1 91.5 197 THR B C 1
ATOM 4055 O O . THR B 1 197 ? -6.129 -31.75 -4.516 1 91.5 197 THR B O 1
ATOM 4058 N N . GLY B 1 198 ? -6.25 -29.938 -5.848 1 93.94 198 GLY B N 1
ATOM 4059 C CA . GLY B 1 198 ? -7.645 -30.172 -6.195 1 93.94 198 GLY B CA 1
ATOM 4060 C C . GLY B 1 198 ? -8.617 -29.656 -5.148 1 93.94 198 GLY B C 1
ATOM 4061 O O . GLY B 1 198 ? -9.812 -29.938 -5.215 1 93.94 198 GLY B O 1
ATOM 4062 N N . LYS B 1 199 ? -8.102 -28.906 -4.176 1 94.31 199 LYS B N 1
ATOM 4063 C CA . LYS B 1 199 ? -8.93 -28.406 -3.08 1 94.31 199 LYS B CA 1
ATOM 4064 C C . LYS B 1 199 ? -8.766 -26.906 -2.912 1 94.31 199 LYS B C 1
ATOM 4066 O O . LYS B 1 199 ? -7.648 -26.406 -2.699 1 94.31 199 LYS B O 1
ATOM 4071 N N . GLY B 1 200 ? -9.867 -26.188 -2.992 1 95.44 200 GLY B N 1
ATOM 4072 C CA . GLY B 1 200 ? -9.859 -24.766 -2.756 1 95.44 200 GLY B CA 1
ATOM 4073 C C . GLY B 1 200 ? -9.969 -24.391 -1.288 1 95.44 200 GLY B C 1
ATOM 4074 O O . GLY B 1 200 ? -9.984 -25.281 -0.424 1 95.44 200 GLY B O 1
ATOM 4075 N N . CYS B 1 201 ? -9.906 -23.125 -0.997 1 95.5 201 CYS B N 1
ATOM 4076 C CA . CYS B 1 201 ? -10.039 -22.625 0.368 1 95.5 201 CYS B CA 1
ATOM 4077 C C . CYS B 1 201 ? -10.68 -21.234 0.386 1 95.5 201 CYS B C 1
ATOM 4079 O O . CYS B 1 201 ? -10.852 -20.625 -0.663 1 95.5 201 CYS B O 1
ATOM 4081 N N . HIS B 1 202 ? -11.172 -20.891 1.518 1 96.38 202 HIS B N 1
ATOM 4082 C CA . HIS B 1 202 ? -11.727 -19.562 1.775 1 96.38 202 HIS B CA 1
ATOM 4083 C C . HIS B 1 202 ? -10.773 -18.734 2.615 1 96.38 202 HIS B C 1
ATOM 4085 O O . HIS B 1 202 ? -10.461 -19.094 3.752 1 96.38 202 HIS B O 1
ATOM 4091 N N . ILE B 1 203 ? -10.32 -17.625 2.039 1 96.56 203 ILE B N 1
ATOM 4092 C CA . ILE B 1 203 ? -9.352 -16.75 2.686 1 96.56 203 ILE B CA 1
ATOM 4093 C C . ILE B 1 203 ? -10.008 -15.422 3.057 1 96.56 203 ILE B C 1
ATOM 4095 O O . ILE B 1 203 ? -10.711 -14.82 2.238 1 96.56 203 ILE B O 1
ATOM 4099 N N . GLU B 1 204 ? -9.836 -14.977 4.246 1 95.75 204 GLU B N 1
ATOM 4100 C CA . GLU B 1 204 ? -10.273 -13.656 4.688 1 95.75 204 GLU B CA 1
ATOM 4101 C C . GLU B 1 204 ? -9.102 -12.68 4.742 1 95.75 204 GLU B C 1
ATOM 4103 O O . GLU B 1 204 ? -8.031 -13.016 5.242 1 95.75 204 GLU B O 1
ATOM 4108 N N . VAL B 1 205 ? -9.266 -11.516 4.195 1 96.88 205 VAL B N 1
ATOM 4109 C CA . VAL B 1 205 ? -8.312 -10.414 4.258 1 96.88 205 VAL B CA 1
ATOM 4110 C C . VAL B 1 205 ? -8.922 -9.25 5.039 1 96.88 205 VAL B C 1
ATOM 4112 O O . VAL B 1 205 ? -9.57 -8.375 4.457 1 96.88 205 VAL B O 1
ATOM 4115 N N . PRO B 1 206 ? -8.742 -9.227 6.344 1 96.88 206 PRO B N 1
ATOM 4116 C CA . PRO B 1 206 ? -9.227 -8.102 7.152 1 96.88 206 PRO B CA 1
ATOM 4117 C C . PRO B 1 206 ? -8.336 -6.867 7.035 1 96.88 206 PRO B C 1
ATOM 4119 O O . PRO B 1 206 ? -7.215 -6.863 7.547 1 96.88 206 PRO B O 1
ATOM 4122 N N . MET B 1 207 ? -8.828 -5.867 6.441 1 97.56 207 MET B N 1
ATOM 4123 C CA . MET B 1 207 ? -8.016 -4.73 6.008 1 97.56 207 MET B CA 1
ATOM 4124 C C . MET B 1 207 ? -7.348 -4.051 7.199 1 97.56 207 MET B C 1
ATOM 4126 O O . MET B 1 207 ? -6.16 -3.729 7.148 1 97.56 207 MET B O 1
ATOM 4130 N N . CYS B 1 208 ? -8.086 -3.811 8.266 1 97.56 208 CYS B N 1
ATOM 4131 C CA . CYS B 1 208 ? -7.543 -3.076 9.398 1 97.56 208 CYS B CA 1
ATOM 4132 C C . CYS B 1 208 ? -6.391 -3.838 10.047 1 97.56 208 CYS B C 1
ATOM 4134 O O . CYS B 1 208 ? -5.281 -3.312 10.164 1 97.56 208 CYS B O 1
ATOM 4136 N N . GLU B 1 209 ? -6.633 -5.098 10.391 1 96.81 209 GLU B N 1
ATOM 4137 C CA . GLU B 1 209 ? -5.598 -5.926 11 1 96.81 209 GLU B CA 1
ATOM 4138 C C . GLU B 1 209 ? -4.438 -6.164 10.039 1 96.81 209 GLU B C 1
ATOM 4140 O O . GLU B 1 209 ? -3.279 -6.215 10.461 1 96.81 209 GLU B O 1
ATOM 4145 N N . THR B 1 210 ? -4.746 -6.328 8.742 1 97.56 210 THR B N 1
ATOM 4146 C CA . THR B 1 210 ? -3.701 -6.512 7.738 1 97.56 210 THR B CA 1
ATOM 4147 C C . THR B 1 210 ? -2.809 -5.277 7.652 1 97.56 210 THR B C 1
ATOM 4149 O O . THR B 1 210 ? -1.585 -5.395 7.562 1 97.56 210 THR B O 1
ATOM 4152 N N . LEU B 1 211 ? -3.428 -4.094 7.691 1 97.75 211 LEU B N 1
ATOM 4153 C CA . LEU B 1 211 ? -2.664 -2.852 7.637 1 97.75 211 LEU B CA 1
ATOM 4154 C C . LEU B 1 211 ? -1.732 -2.734 8.844 1 97.75 211 LEU B C 1
ATOM 4156 O O . LEU B 1 211 ? -0.539 -2.465 8.68 1 97.75 211 LEU B O 1
ATOM 4160 N N . LEU B 1 212 ? -2.277 -2.963 10 1 96.62 212 LEU B N 1
ATOM 4161 C CA . LEU B 1 212 ? -1.464 -2.893 11.211 1 96.62 212 LEU B CA 1
ATOM 4162 C C . LEU B 1 212 ? -0.296 -3.871 11.141 1 96.62 212 LEU B C 1
ATOM 4164 O O . LEU B 1 212 ? 0.84 -3.514 11.453 1 96.62 212 LEU B O 1
ATOM 4168 N N . ALA B 1 213 ? -0.542 -5.051 10.609 1 96.19 213 ALA B N 1
ATOM 4169 C CA . ALA B 1 213 ? 0.46 -6.113 10.547 1 96.19 213 ALA B CA 1
ATOM 4170 C C . ALA B 1 213 ? 1.448 -5.867 9.414 1 96.19 213 ALA B C 1
ATOM 4172 O O . ALA B 1 213 ? 2.426 -6.605 9.266 1 96.19 213 ALA B O 1
ATOM 4173 N N . SER B 1 214 ? 1.2 -4.828 8.625 1 97.12 214 SER B N 1
ATOM 4174 C CA . SER B 1 214 ? 2.002 -4.617 7.426 1 97.12 214 SER B CA 1
ATOM 4175 C C . SER B 1 214 ? 2.695 -3.26 7.457 1 97.12 214 SER B C 1
ATOM 4177 O O . SER B 1 214 ? 3.047 -2.715 6.406 1 97.12 214 SER B O 1
ATOM 4179 N N . ALA B 1 215 ? 2.83 -2.699 8.586 1 95.56 215 ALA B N 1
ATOM 4180 C CA . ALA B 1 215 ? 3.539 -1.434 8.766 1 95.56 215 ALA B CA 1
ATOM 4181 C C . ALA B 1 215 ? 4.785 -1.619 9.625 1 95.56 215 ALA B C 1
ATOM 4183 O O . ALA B 1 215 ? 4.879 -1.068 10.727 1 95.56 215 ALA B O 1
ATOM 4184 N N . PRO B 1 216 ? 5.789 -2.287 9.078 1 94.56 216 PRO B N 1
ATOM 4185 C CA . PRO B 1 216 ? 6.922 -2.715 9.898 1 94.56 216 PRO B CA 1
ATOM 4186 C C . PRO B 1 216 ? 7.707 -1.54 10.484 1 94.56 216 PRO B C 1
ATOM 4188 O O . PRO B 1 216 ? 8.156 -1.601 11.633 1 94.56 216 PRO B O 1
ATOM 4191 N N . PHE B 1 217 ? 7.879 -0.526 9.727 1 91.88 217 PHE B N 1
ATOM 4192 C CA . PHE B 1 217 ? 8.664 0.584 10.25 1 91.88 217 PHE B CA 1
ATOM 4193 C C . PHE B 1 217 ? 7.918 1.293 11.375 1 91.88 217 PHE B C 1
ATOM 4195 O O . PHE B 1 217 ? 8.516 1.647 12.398 1 91.88 217 PHE B O 1
ATOM 4202 N N . ALA B 1 218 ? 6.629 1.515 11.164 1 91.5 218 ALA B N 1
ATOM 4203 C CA . ALA B 1 218 ? 5.828 2.135 12.219 1 91.5 218 ALA B CA 1
ATOM 4204 C C . ALA B 1 218 ? 5.875 1.308 13.5 1 91.5 218 ALA B C 1
ATOM 4206 O O . ALA B 1 218 ? 6 1.858 14.594 1 91.5 218 ALA B O 1
ATOM 4207 N N . LEU B 1 219 ? 5.785 0.033 13.359 1 92.62 219 LEU B N 1
ATOM 4208 C CA . LEU B 1 219 ? 5.832 -0.863 14.516 1 92.62 219 LEU B CA 1
ATOM 4209 C C . LEU B 1 219 ? 7.203 -0.817 15.18 1 92.62 219 LEU B C 1
ATOM 4211 O O . LEU B 1 219 ? 7.297 -0.817 16.406 1 92.62 219 LEU B O 1
ATOM 4215 N N . ALA B 1 220 ? 8.25 -0.779 14.398 1 90.38 220 ALA B N 1
ATOM 4216 C CA . ALA B 1 220 ? 9.609 -0.689 14.922 1 90.38 220 ALA B CA 1
ATOM 4217 C C . ALA B 1 220 ? 9.828 0.627 15.664 1 90.38 220 ALA B C 1
ATOM 4219 O O . ALA B 1 220 ? 10.469 0.657 16.719 1 90.38 220 ALA B O 1
ATOM 4220 N N . GLU B 1 221 ? 9.312 1.676 15.109 1 87.19 221 GLU B N 1
ATOM 4221 C CA . GLU B 1 221 ? 9.453 3.004 15.703 1 87.19 221 GLU B CA 1
ATOM 4222 C C . GLU B 1 221 ? 8.758 3.084 17.062 1 87.19 221 GLU B C 1
ATOM 4224 O O . GLU B 1 221 ? 9.234 3.766 17.969 1 87.19 221 GLU B O 1
ATOM 4229 N N . ALA B 1 222 ? 7.688 2.396 17.141 1 85.69 222 ALA B N 1
ATOM 4230 C CA . ALA B 1 222 ? 6.891 2.449 18.359 1 85.69 222 ALA B CA 1
ATOM 4231 C C . ALA B 1 222 ? 7.652 1.845 19.531 1 85.69 222 ALA B C 1
ATOM 4233 O O . ALA B 1 222 ? 7.348 2.129 20.688 1 85.69 222 ALA B O 1
ATOM 4234 N N . ILE B 1 223 ? 8.641 1.025 19.25 1 85.19 223 ILE B N 1
ATOM 4235 C CA . ILE B 1 223 ? 9.414 0.363 20.297 1 85.19 223 ILE B CA 1
ATOM 4236 C C . ILE B 1 223 ? 10.547 1.271 20.75 1 85.19 223 ILE B C 1
ATOM 4238 O O . ILE B 1 223 ? 11.164 1.033 21.797 1 85.19 223 ILE B O 1
ATOM 4242 N N . GLN B 1 224 ? 10.828 2.287 20 1 84.56 224 GLN B N 1
ATOM 4243 C CA . GLN B 1 224 ? 11.906 3.207 20.328 1 84.56 224 GLN B CA 1
ATOM 4244 C C . GLN B 1 224 ? 11.453 4.238 21.359 1 84.56 224 GLN B C 1
ATOM 4246 O O . GLN B 1 224 ? 10.266 4.535 21.469 1 84.56 224 GLN B O 1
ATOM 4251 N N . PRO B 1 225 ? 12.438 4.781 22.094 1 85.12 225 PRO B N 1
ATOM 4252 C CA . PRO B 1 225 ? 12.094 5.934 22.938 1 85.12 225 PRO B CA 1
ATOM 4253 C C . PRO B 1 225 ? 11.5 7.09 22.141 1 85.12 225 PRO B C 1
ATOM 4255 O O . PRO B 1 225 ? 11.906 7.332 21 1 85.12 225 PRO B O 1
ATOM 4258 N N . PRO B 1 226 ? 10.562 7.758 22.672 1 82.38 226 PRO B N 1
ATOM 4259 C CA . PRO B 1 226 ? 9.867 8.836 21.969 1 82.38 226 PRO B CA 1
ATOM 4260 C C . PRO B 1 226 ? 10.828 9.805 21.281 1 82.38 226 PRO B C 1
ATOM 4262 O O . PRO B 1 226 ? 10.578 10.234 20.156 1 82.38 226 PRO B O 1
ATOM 4265 N N . ALA B 1 227 ? 11.93 10.133 21.922 1 81.5 227 ALA B N 1
ATOM 4266 C CA . ALA B 1 227 ? 12.883 11.109 21.391 1 81.5 227 ALA B CA 1
ATOM 4267 C C . ALA B 1 227 ? 13.57 10.586 20.141 1 81.5 227 ALA B C 1
ATOM 4269 O O . ALA B 1 227 ? 14.188 11.359 19.391 1 81.5 227 ALA B O 1
ATOM 4270 N N . GLN B 1 228 ? 13.461 9.266 19.891 1 84.06 228 GLN B N 1
ATOM 4271 C CA . GLN B 1 228 ? 14.148 8.656 18.766 1 84.06 228 GLN B CA 1
ATOM 4272 C C . GLN B 1 228 ? 13.172 8.297 17.641 1 84.06 228 GLN B C 1
ATOM 4274 O O . GLN B 1 228 ? 13.562 7.734 16.625 1 84.06 228 GLN B O 1
ATOM 4279 N N . ARG B 1 229 ? 11.969 8.672 17.859 1 83.5 229 ARG B N 1
ATOM 4280 C CA . ARG B 1 229 ? 10.938 8.32 16.875 1 83.5 229 ARG B CA 1
ATOM 4281 C C . ARG B 1 229 ? 10.852 9.367 15.773 1 83.5 229 ARG B C 1
ATOM 4283 O O . ARG B 1 229 ? 11.453 10.438 15.883 1 83.5 229 ARG B O 1
ATOM 4290 N N . GLY B 1 230 ? 10.281 8.961 14.664 1 84.94 230 GLY B N 1
ATOM 4291 C CA . GLY B 1 230 ? 9.945 9.906 13.609 1 84.94 230 GLY B CA 1
ATOM 4292 C C . GLY B 1 230 ? 11.016 10.031 12.547 1 84.94 230 GLY B C 1
ATOM 4293 O O . GLY B 1 230 ? 11.078 11.031 11.828 1 84.94 230 GLY B O 1
ATOM 4294 N N . LEU B 1 231 ? 11.93 9.047 12.422 1 86.62 231 LEU B N 1
ATOM 4295 C CA . LEU B 1 231 ? 13.023 9.086 11.453 1 86.62 231 LEU B CA 1
ATOM 4296 C C . LEU B 1 231 ? 12.5 9.359 10.055 1 86.62 231 LEU B C 1
ATOM 4298 O O . LEU B 1 231 ? 13.016 10.234 9.352 1 86.62 231 LEU B O 1
ATOM 4302 N N . LEU B 1 232 ? 11.414 8.68 9.641 1 88.81 232 LEU B N 1
ATOM 4303 C CA . LEU B 1 232 ? 10.875 8.82 8.297 1 88.81 232 LEU B CA 1
ATOM 4304 C C . LEU B 1 232 ? 9.633 9.703 8.297 1 88.81 232 LEU B C 1
ATOM 4306 O O . LEU B 1 232 ? 8.766 9.562 7.43 1 88.81 232 LEU B O 1
ATOM 4310 N N . LEU B 1 233 ? 9.531 10.547 9.312 1 86.06 233 LEU B N 1
ATOM 4311 C CA . LEU B 1 233 ? 8.383 11.438 9.43 1 86.06 233 LEU B CA 1
ATOM 4312 C C . LEU B 1 233 ? 8.828 12.867 9.695 1 86.06 233 LEU B C 1
ATOM 4314 O O . LEU B 1 233 ? 8.133 13.625 10.375 1 86.06 233 LEU B O 1
ATOM 4318 N N . GLY B 1 234 ? 10.039 13.133 9.32 1 87.25 234 GLY B N 1
ATOM 4319 C CA . GLY B 1 234 ? 10.461 14.523 9.344 1 87.25 234 GLY B CA 1
ATOM 4320 C C . GLY B 1 234 ? 11.211 14.891 10.617 1 87.25 234 GLY B C 1
ATOM 4321 O O . GLY B 1 234 ? 11.469 16.078 10.867 1 87.25 234 GLY B O 1
ATOM 4322 N N . ALA B 1 235 ? 11.531 13.945 11.422 1 87.94 235 ALA B N 1
ATOM 4323 C CA . ALA B 1 235 ? 12.203 14.234 12.688 1 87.94 235 ALA B CA 1
ATOM 4324 C C . ALA B 1 235 ? 13.656 14.633 12.461 1 87.94 235 ALA B C 1
ATOM 4326 O O . ALA B 1 235 ? 14.312 15.164 13.367 1 87.94 235 ALA B O 1
ATOM 4327 N N . VAL B 1 236 ? 14.188 14.352 11.297 1 91.88 236 VAL B N 1
ATOM 4328 C CA . VAL B 1 236 ? 15.586 14.656 10.992 1 91.88 236 VAL B CA 1
ATOM 4329 C C . VAL B 1 236 ? 15.672 15.469 9.703 1 91.88 236 VAL B C 1
ATOM 4331 O O . VAL B 1 236 ? 14.828 15.336 8.82 1 91.88 236 VAL B O 1
ATOM 4334 N N . PRO B 1 237 ? 16.719 16.328 9.586 1 95.06 237 PRO B N 1
ATOM 4335 C CA . PRO B 1 237 ? 16.781 17.266 8.453 1 95.06 237 PRO B CA 1
ATOM 4336 C C . PRO B 1 237 ? 17 16.547 7.121 1 95.06 237 PRO B C 1
ATOM 4338 O O . PRO B 1 237 ? 16.625 17.078 6.066 1 95.06 237 PRO B O 1
ATOM 4341 N N . CYS B 1 238 ? 17.578 15.344 7.117 1 96.62 238 CYS B N 1
ATOM 4342 C CA . CYS B 1 238 ? 17.906 14.664 5.875 1 96.62 238 CYS B CA 1
ATOM 4343 C C . CYS B 1 238 ? 16.734 13.844 5.363 1 96.62 238 CYS B C 1
ATOM 4345 O O . CYS B 1 238 ? 16.844 13.172 4.332 1 96.62 238 CYS B O 1
ATOM 4347 N N . TYR B 1 239 ? 15.609 13.844 6.078 1 93.94 239 TYR B N 1
ATOM 4348 C CA . TYR B 1 239 ? 14.359 13.211 5.652 1 93.94 239 TYR B CA 1
ATOM 4349 C C . TYR B 1 239 ? 13.164 14.07 6.031 1 93.94 239 TYR B C 1
ATOM 4351 O O . TYR B 1 239 ? 12.562 13.875 7.094 1 93.94 239 TYR B O 1
ATOM 4359 N N . ALA B 1 240 ? 12.797 14.922 5.094 1 92.75 240 ALA B N 1
ATOM 4360 C CA . ALA B 1 240 ? 11.789 15.938 5.383 1 92.75 240 ALA B CA 1
ATOM 4361 C C . ALA B 1 240 ? 11.305 16.609 4.102 1 92.75 240 ALA B C 1
ATOM 4363 O O . ALA B 1 240 ? 11.852 16.375 3.023 1 92.75 240 ALA B O 1
ATOM 4364 N N . VAL B 1 241 ? 10.234 17.328 4.254 1 92.81 241 VAL B N 1
ATOM 4365 C CA . VAL B 1 241 ? 9.703 18.156 3.184 1 92.81 241 VAL B CA 1
ATOM 4366 C C . VAL B 1 241 ? 9.844 19.641 3.559 1 92.81 241 VAL B C 1
ATOM 4368 O O . VAL B 1 241 ? 9.484 20.031 4.668 1 92.81 241 VAL B O 1
ATOM 4371 N N . TYR B 1 242 ? 10.422 20.422 2.682 1 93.44 242 TYR B N 1
ATOM 4372 C CA . TYR B 1 242 ? 10.703 21.844 2.936 1 93.44 242 TYR B CA 1
ATOM 4373 C C . TYR B 1 242 ? 9.898 22.734 1.994 1 93.44 242 TYR B C 1
ATOM 4375 O O . TYR B 1 242 ? 9.727 22.406 0.817 1 93.44 242 TYR B O 1
ATOM 4383 N N . ARG B 1 243 ? 9.453 23.844 2.525 1 93.69 243 ARG B N 1
ATOM 4384 C CA . ARG B 1 243 ? 8.703 24.812 1.736 1 93.69 243 ARG B CA 1
ATOM 4385 C C . ARG B 1 243 ? 9.641 25.734 0.973 1 93.69 243 ARG B C 1
ATOM 4387 O O . ARG B 1 243 ? 10.625 26.234 1.531 1 93.69 243 ARG B O 1
ATOM 4394 N N . CYS B 1 244 ? 9.336 25.922 -0.31 1 96.69 244 CYS B N 1
ATOM 4395 C CA . CYS B 1 244 ? 10.117 26.797 -1.168 1 96.69 244 CYS B CA 1
ATOM 4396 C C . CYS B 1 244 ? 9.555 28.219 -1.15 1 96.69 244 CYS B C 1
ATOM 4398 O O . CYS B 1 244 ? 8.523 28.469 -0.522 1 96.69 244 CYS B O 1
ATOM 4400 N N . ALA B 1 245 ? 10.242 29.078 -1.885 1 97.44 245 ALA B N 1
ATOM 4401 C CA . ALA B 1 245 ? 9.883 30.5 -1.903 1 97.44 245 ALA B CA 1
ATOM 4402 C C . ALA B 1 245 ? 8.508 30.703 -2.539 1 97.44 245 ALA B C 1
ATOM 4404 O O . ALA B 1 245 ? 7.785 31.641 -2.182 1 97.44 245 ALA B O 1
ATOM 4405 N N . ASP B 1 246 ? 8.164 29.938 -3.451 1 96.56 246 ASP B N 1
ATOM 4406 C CA . ASP B 1 246 ? 6.914 30.094 -4.188 1 96.56 246 ASP B CA 1
ATOM 4407 C C . ASP B 1 246 ? 5.773 29.344 -3.494 1 96.56 246 ASP B C 1
ATOM 4409 O O . ASP B 1 246 ? 4.684 29.203 -4.055 1 96.56 246 ASP B O 1
ATOM 4413 N N . GLY B 1 247 ? 5.988 28.781 -2.389 1 92.5 247 GLY B N 1
ATOM 4414 C CA . GLY B 1 247 ? 4.965 28.078 -1.634 1 92.5 247 GLY B CA 1
ATOM 4415 C C . GLY B 1 247 ? 4.883 26.609 -1.965 1 92.5 247 GLY B C 1
ATOM 4416 O O . GLY B 1 247 ? 4.168 25.859 -1.301 1 92.5 247 GLY B O 1
ATOM 4417 N N . ARG B 1 248 ? 5.613 26.219 -2.945 1 94.25 248 ARG B N 1
ATOM 4418 C CA . ARG B 1 248 ? 5.699 24.812 -3.281 1 94.25 248 ARG B CA 1
ATOM 4419 C C . ARG B 1 248 ? 6.699 24.094 -2.381 1 94.25 248 ARG B C 1
ATOM 4421 O O . ARG B 1 248 ? 7.246 24.688 -1.452 1 94.25 248 ARG B O 1
ATOM 4428 N N . TYR B 1 249 ? 6.855 22.781 -2.598 1 94.69 249 TYR B N 1
ATOM 4429 C CA . TYR B 1 249 ? 7.621 22.031 -1.618 1 94.69 249 TYR B CA 1
ATOM 4430 C C . TYR B 1 249 ? 8.711 21.203 -2.299 1 94.69 249 TYR B C 1
ATOM 4432 O O . TYR B 1 249 ? 8.586 20.844 -3.469 1 94.69 249 TYR B O 1
ATOM 4440 N N . LEU B 1 250 ? 9.727 20.969 -1.544 1 96.31 250 LEU B N 1
ATOM 4441 C CA . LEU B 1 250 ? 10.852 20.125 -1.906 1 96.31 250 LEU B CA 1
ATOM 4442 C C . LEU B 1 250 ? 11.016 18.984 -0.902 1 96.31 250 LEU B C 1
ATOM 4444 O O . LEU B 1 250 ? 11.117 19.219 0.303 1 96.31 250 LEU B O 1
ATOM 4448 N N . ALA B 1 251 ? 10.977 17.734 -1.361 1 96.19 251 ALA B N 1
ATOM 4449 C CA . ALA B 1 251 ? 11.227 16.578 -0.511 1 96.19 251 ALA B CA 1
ATOM 4450 C C . ALA B 1 251 ? 12.711 16.219 -0.49 1 96.19 251 ALA B C 1
ATOM 4452 O O . ALA B 1 251 ? 13.352 16.141 -1.541 1 96.19 251 ALA B O 1
ATOM 4453 N N . VAL B 1 252 ? 13.219 16.016 0.67 1 96.75 252 VAL B N 1
ATOM 4454 C CA . VAL B 1 252 ? 14.602 15.602 0.877 1 96.75 252 VAL B CA 1
ATOM 4455 C C . VAL B 1 252 ? 14.633 14.242 1.574 1 96.75 252 VAL B C 1
ATOM 4457 O O . VAL B 1 252 ? 14.094 14.094 2.676 1 96.75 252 VAL B O 1
ATOM 4460 N N . GLY B 1 253 ? 15.164 13.258 0.927 1 96.81 253 GLY B N 1
ATOM 4461 C CA . GLY B 1 253 ? 15.336 11.93 1.49 1 96.81 253 GLY B CA 1
ATOM 4462 C C . GLY B 1 253 ? 16.766 11.438 1.434 1 96.81 253 GLY B C 1
ATOM 4463 O O . GLY B 1 253 ? 17.031 10.328 0.966 1 96.81 253 GLY B O 1
ATOM 4464 N N . ALA B 1 254 ? 17.688 12.266 1.877 1 97.56 254 ALA B N 1
ATOM 4465 C CA . ALA B 1 254 ? 19.125 11.992 1.788 1 97.56 254 ALA B CA 1
ATOM 4466 C C . ALA B 1 254 ? 19.609 11.195 2.998 1 97.56 254 ALA B C 1
ATOM 4468 O O . ALA B 1 254 ? 20.453 11.664 3.756 1 97.56 254 ALA B O 1
ATOM 4469 N N . LEU B 1 255 ? 19.203 9.961 3.086 1 94.38 255 LEU B N 1
ATOM 4470 C CA . LEU B 1 255 ? 19.438 9.133 4.266 1 94.38 255 LEU B CA 1
ATOM 4471 C C . LEU B 1 255 ? 20.891 8.664 4.309 1 94.38 255 LEU B C 1
ATOM 4473 O O . LEU B 1 255 ? 21.484 8.578 5.383 1 94.38 255 LEU B O 1
ATOM 4477 N N . GLU B 1 256 ? 21.438 8.273 3.158 1 93.75 256 GLU B N 1
ATOM 4478 C CA . GLU B 1 256 ? 22.859 7.93 3.119 1 93.75 256 GLU B CA 1
ATOM 4479 C C . GLU B 1 256 ? 23.734 9.18 3.203 1 93.75 256 GLU B C 1
ATOM 4481 O O . GLU B 1 256 ? 23.438 10.195 2.572 1 93.75 256 GLU B O 1
ATOM 4486 N N . THR B 1 257 ? 24.781 9.055 3.91 1 96.06 257 THR B N 1
ATOM 4487 C CA . THR B 1 257 ? 25.641 10.203 4.176 1 96.06 257 THR B CA 1
ATOM 4488 C C . THR B 1 257 ? 26.156 10.812 2.871 1 96.06 257 THR B C 1
ATOM 4490 O O . THR B 1 257 ? 26.297 12.031 2.762 1 96.06 257 THR B O 1
ATOM 4493 N N . LYS B 1 258 ? 26.438 9.992 1.892 1 96.75 258 LYS B N 1
ATOM 4494 C CA . LYS B 1 258 ? 26.938 10.508 0.625 1 96.75 258 LYS B CA 1
ATOM 4495 C C . LYS B 1 258 ? 25.938 11.445 -0.036 1 96.75 258 LYS B C 1
ATOM 4497 O O . LYS B 1 258 ? 26.312 12.469 -0.604 1 96.75 258 LYS B O 1
ATOM 4502 N N . PHE B 1 259 ? 24.672 11.141 0.046 1 97.81 259 PHE B N 1
ATOM 4503 C CA . PHE B 1 259 ? 23.641 11.977 -0.537 1 97.81 259 PHE B CA 1
ATOM 4504 C C . PHE B 1 259 ? 23.453 13.258 0.268 1 97.81 259 PHE B C 1
ATOM 4506 O O . PHE B 1 259 ? 23.312 14.344 -0.304 1 97.81 259 PHE B O 1
ATOM 4513 N N . TRP B 1 260 ? 23.484 13.117 1.618 1 98.38 260 TRP B N 1
ATOM 4514 C CA . TRP B 1 260 ? 23.375 14.281 2.482 1 98.38 260 TRP B CA 1
ATOM 4515 C C . TRP B 1 260 ? 24.531 15.242 2.266 1 98.38 260 TRP B C 1
ATOM 4517 O O . TRP B 1 260 ? 24.344 16.453 2.17 1 98.38 260 TRP B O 1
ATOM 4527 N N . ARG B 1 261 ? 25.703 14.719 2.143 1 98.5 261 ARG B N 1
ATOM 4528 C CA . ARG B 1 261 ? 26.891 15.531 1.88 1 98.5 261 ARG B CA 1
ATOM 4529 C C . ARG B 1 261 ? 26.734 16.312 0.577 1 98.5 261 ARG B C 1
ATOM 4531 O O . ARG B 1 261 ? 27 17.516 0.534 1 98.5 261 ARG B O 1
ATOM 4538 N N . ARG B 1 262 ? 26.312 15.641 -0.498 1 98.5 262 ARG B N 1
ATOM 4539 C CA . ARG B 1 262 ? 26.109 16.312 -1.782 1 98.5 262 ARG B CA 1
ATOM 4540 C C . ARG B 1 262 ? 25.078 17.422 -1.667 1 98.5 262 ARG B C 1
ATOM 4542 O O . ARG B 1 262 ? 25.25 18.5 -2.236 1 98.5 262 ARG B O 1
ATOM 4549 N N . PHE B 1 263 ? 24.031 17.156 -0.931 1 98.62 263 PHE B N 1
ATOM 4550 C CA . PHE B 1 263 ? 22.969 18.125 -0.705 1 98.62 263 PHE B CA 1
ATOM 4551 C C . PHE B 1 263 ? 23.516 19.359 0.01 1 98.62 263 PHE B C 1
ATOM 4553 O O . PHE B 1 263 ? 23.297 20.484 -0.438 1 98.62 263 PHE B O 1
ATOM 4560 N N . CYS B 1 264 ? 24.25 19.125 1.097 1 98.69 264 CYS B N 1
ATOM 4561 C CA . CYS B 1 264 ? 24.797 20.219 1.89 1 98.69 264 CYS B CA 1
ATOM 4562 C C . CYS B 1 264 ? 25.781 21.047 1.072 1 98.69 264 CYS B C 1
ATOM 4564 O O . CYS B 1 264 ? 25.734 22.281 1.107 1 98.69 264 CYS B O 1
ATOM 4566 N N . GLU B 1 265 ? 26.594 20.391 0.363 1 98.5 265 GLU B N 1
ATOM 4567 C CA . GLU B 1 265 ? 27.594 21.078 -0.46 1 98.5 265 GLU B CA 1
ATOM 4568 C C . GLU B 1 265 ? 26.922 21.891 -1.562 1 98.5 265 GLU B C 1
ATOM 4570 O O . GLU B 1 265 ? 27.328 23.016 -1.838 1 98.5 265 GLU B O 1
ATOM 4575 N N . ALA B 1 266 ? 25.922 21.312 -2.154 1 98.31 266 ALA B N 1
ATOM 4576 C CA . ALA B 1 266 ? 25.203 22 -3.217 1 98.31 266 ALA B CA 1
ATOM 4577 C C . ALA B 1 266 ? 24.531 23.281 -2.691 1 98.31 266 ALA B C 1
ATOM 4579 O O . ALA B 1 266 ? 24.328 24.234 -3.441 1 98.31 266 ALA B O 1
ATOM 4580 N N . LEU B 1 267 ? 24.172 23.312 -1.431 1 98.12 267 LEU B N 1
ATOM 4581 C CA . LEU B 1 267 ? 23.547 24.484 -0.804 1 98.12 267 LEU B CA 1
ATOM 4582 C C . LEU B 1 267 ? 24.609 25.422 -0.223 1 98.12 267 LEU B C 1
ATOM 4584 O O . LEU B 1 267 ? 24.266 26.438 0.384 1 98.12 267 LEU B O 1
ATOM 4588 N N . ASP B 1 268 ? 25.844 25.062 -0.358 1 98 268 ASP B N 1
ATOM 4589 C CA . ASP B 1 268 ? 26.984 25.828 0.158 1 98 268 ASP B CA 1
ATOM 4590 C C . ASP B 1 268 ? 26.984 25.844 1.686 1 98 268 ASP B C 1
ATOM 4592 O O . ASP B 1 268 ? 27.281 26.875 2.295 1 98 268 ASP B O 1
ATOM 4596 N N . HIS B 1 269 ? 26.562 24.781 2.289 1 98.5 269 HIS B N 1
ATOM 4597 C CA . HIS B 1 269 ? 26.562 24.641 3.742 1 98.5 269 HIS B CA 1
ATOM 4598 C C . HIS B 1 269 ? 27.141 23.297 4.176 1 98.5 269 HIS B C 1
ATOM 4600 O O . HIS B 1 269 ? 26.469 22.516 4.855 1 98.5 269 HIS B O 1
ATOM 4606 N N . PRO B 1 270 ? 28.422 23.016 3.891 1 98.31 270 PRO B N 1
ATOM 4607 C CA . PRO B 1 270 ? 29.047 21.734 4.246 1 98.31 270 PRO B CA 1
ATOM 4608 C C . PRO B 1 270 ? 29.094 21.5 5.754 1 98.31 270 PRO B C 1
ATOM 4610 O O . PRO B 1 270 ? 29.219 20.359 6.199 1 98.31 270 PRO B O 1
ATOM 4613 N N . GLN B 1 271 ? 28.906 22.531 6.562 1 98.06 271 GLN B N 1
ATOM 4614 C CA . GLN B 1 271 ? 28.969 22.406 8.016 1 98.06 271 GLN B CA 1
ATOM 4615 C C . GLN B 1 271 ? 27.781 21.625 8.555 1 98.06 271 GLN B C 1
ATOM 4617 O O . GLN B 1 271 ? 27.766 21.203 9.711 1 98.06 271 GLN B O 1
ATOM 4622 N N . TRP B 1 272 ? 26.734 21.438 7.711 1 98.5 272 TRP B N 1
ATOM 4623 C CA . TRP B 1 272 ? 25.547 20.688 8.133 1 98.5 272 TRP B CA 1
ATOM 4624 C C . TRP B 1 272 ? 25.797 19.188 8.094 1 98.5 272 TRP B C 1
ATOM 4626 O O . TRP B 1 272 ? 25.031 18.406 8.664 1 98.5 272 TRP B O 1
ATOM 4636 N N . VAL B 1 273 ? 26.828 18.672 7.434 1 98.5 273 VAL B N 1
ATOM 4637 C CA . VAL B 1 273 ? 27.062 17.266 7.129 1 98.5 273 VAL B CA 1
ATOM 4638 C C . VAL B 1 273 ? 27.078 16.453 8.422 1 98.5 273 VAL B C 1
ATOM 4640 O O . VAL B 1 273 ? 26.391 15.43 8.531 1 98.5 273 VAL B O 1
ATOM 4643 N N . PRO B 1 274 ? 27.766 16.938 9.547 1 98 274 PRO B N 1
ATOM 4644 C CA . PRO B 1 274 ? 27.766 16.141 10.781 1 98 274 PRO B CA 1
ATOM 4645 C C . PRO B 1 274 ? 26.422 16.172 11.5 1 98 274 PRO B C 1
ATOM 4647 O O . PRO B 1 274 ? 26.203 15.406 12.445 1 98 274 PRO B O 1
ATOM 4650 N N . HIS B 1 275 ? 25.516 17 11.086 1 97.81 275 HIS B N 1
ATOM 4651 C CA . HIS B 1 275 ? 24.234 17.188 11.766 1 97.81 275 HIS B CA 1
ATOM 4652 C C . HIS B 1 275 ? 23.094 16.547 10.984 1 97.81 275 HIS B C 1
ATOM 4654 O O . HIS B 1 275 ? 21.953 17 11.07 1 97.81 275 HIS B O 1
ATOM 4660 N N . GLN B 1 276 ? 23.453 15.5 10.242 1 97.38 276 GLN B N 1
ATOM 4661 C CA . GLN B 1 276 ? 22.516 14.805 9.367 1 97.38 276 GLN B CA 1
ATOM 4662 C C . GLN B 1 276 ? 21.297 14.312 10.141 1 97.38 276 GLN B C 1
ATOM 4664 O O . GLN B 1 276 ? 20.156 14.406 9.656 1 97.38 276 GLN B O 1
ATOM 4669 N N . PHE B 1 277 ? 21.5 13.789 11.305 1 94 277 PHE B N 1
ATOM 4670 C CA . PHE B 1 277 ? 20.422 13.195 12.086 1 94 277 PHE B CA 1
ATOM 4671 C C . PHE B 1 277 ? 20.109 14.039 13.32 1 94 277 PHE B C 1
ATOM 4673 O O . PHE B 1 277 ? 19.703 13.516 14.352 1 94 277 PHE B O 1
ATOM 4680 N N . ASP B 1 278 ? 20.375 15.391 13.164 1 94.25 278 ASP B N 1
ATOM 4681 C CA . ASP B 1 278 ? 20.078 16.344 14.234 1 94.25 278 ASP B CA 1
ATOM 4682 C C . ASP B 1 278 ? 18.578 16.406 14.516 1 94.25 278 ASP B C 1
ATOM 4684 O O . ASP B 1 278 ? 17.781 16.75 13.641 1 94.25 278 ASP B O 1
ATOM 4688 N N . ARG B 1 279 ? 18.156 16.094 15.75 1 90.38 279 ARG B N 1
ATOM 4689 C CA . ARG B 1 279 ? 16.75 16.078 16.125 1 90.38 279 ARG B CA 1
ATOM 4690 C C . ARG B 1 279 ? 16.391 17.312 16.953 1 90.38 279 ARG B C 1
ATOM 4692 O O . ARG B 1 279 ? 15.25 17.469 17.391 1 90.38 279 ARG B O 1
ATOM 4699 N N . SER B 1 280 ? 17.312 18.188 17.094 1 89.94 280 SER B N 1
ATOM 4700 C CA . SER B 1 280 ? 17.078 19.391 17.891 1 89.94 280 SER B CA 1
ATOM 4701 C C . SER B 1 280 ? 16.188 20.375 17.141 1 89.94 280 SER B C 1
ATOM 4703 O O . SER B 1 280 ? 15.609 21.281 17.75 1 89.94 280 SER B O 1
ATOM 4705 N N . GLY B 1 281 ? 16.188 20.25 15.898 1 91.88 281 GLY B N 1
ATOM 4706 C CA . GLY B 1 281 ? 15.43 21.188 15.078 1 91.88 281 GLY B CA 1
ATOM 4707 C C . GLY B 1 281 ? 16.297 22.312 14.523 1 91.88 281 GLY B C 1
ATOM 4708 O O . GLY B 1 281 ? 15.875 23.016 13.602 1 91.88 281 GLY B O 1
ATOM 4709 N N . GLU B 1 282 ? 17.469 22.469 14.961 1 94.19 282 GLU B N 1
ATOM 4710 C CA . GLU B 1 282 ? 18.344 23.578 14.547 1 94.19 282 GLU B CA 1
ATOM 4711 C C . GLU B 1 282 ? 18.734 23.453 13.078 1 94.19 282 GLU B C 1
ATOM 4713 O O . GLU B 1 282 ? 18.562 24.391 12.305 1 94.19 282 GLU B O 1
ATOM 4718 N N . THR B 1 283 ? 19.25 22.281 12.719 1 96.38 283 THR B N 1
ATOM 4719 C CA . THR B 1 283 ? 19.641 22.062 11.328 1 96.38 283 THR B CA 1
ATOM 4720 C C . THR B 1 283 ? 18.438 22.109 10.406 1 96.38 283 THR B C 1
ATOM 4722 O O . THR B 1 283 ? 18.516 22.609 9.281 1 96.38 283 THR B O 1
ATOM 4725 N N . HIS B 1 284 ? 17.344 21.641 10.891 1 94.75 284 HIS B N 1
ATOM 4726 C CA . HIS B 1 284 ? 16.109 21.703 10.117 1 94.75 284 HIS B CA 1
ATOM 4727 C C . HIS B 1 284 ? 15.742 23.141 9.766 1 94.75 284 HIS B C 1
ATOM 4729 O O . HIS B 1 284 ? 15.422 23.438 8.609 1 94.75 284 HIS B O 1
ATOM 4735 N N . ARG B 1 285 ? 15.734 23.953 10.734 1 94.69 285 ARG B N 1
ATOM 4736 C CA . ARG B 1 285 ? 15.383 25.359 10.539 1 94.69 285 ARG B CA 1
ATOM 4737 C C . ARG B 1 285 ? 16.359 26.031 9.57 1 94.69 285 ARG B C 1
ATOM 4739 O O . ARG B 1 285 ? 15.945 26.844 8.742 1 94.69 285 ARG B O 1
ATOM 4746 N N . ALA B 1 286 ? 17.594 25.688 9.734 1 97.06 286 ALA B N 1
ATOM 4747 C CA . ALA B 1 286 ? 18.609 26.266 8.852 1 97.06 286 ALA B CA 1
ATOM 4748 C C . ALA B 1 286 ? 18.375 25.844 7.406 1 97.06 286 ALA B C 1
ATOM 4750 O O . ALA B 1 286 ? 18.406 26.672 6.496 1 97.06 286 ALA B O 1
ATOM 4751 N N . VAL B 1 287 ? 18.109 24.562 7.164 1 97.56 287 VAL B N 1
ATOM 4752 C CA . VAL B 1 287 ? 17.844 24.062 5.828 1 97.56 287 VAL B CA 1
ATOM 4753 C C . VAL B 1 287 ? 16.578 24.703 5.273 1 97.56 287 VAL B C 1
ATOM 4755 O O . VAL B 1 287 ? 16.547 25.125 4.109 1 97.56 287 VAL B O 1
ATOM 4758 N N . ALA B 1 288 ? 15.578 24.797 6.094 1 96.06 288 ALA B N 1
ATOM 4759 C CA . ALA B 1 288 ? 14.312 25.391 5.684 1 96.06 288 ALA B CA 1
ATOM 4760 C C . ALA B 1 288 ? 14.523 26.828 5.199 1 96.06 288 ALA B C 1
ATOM 4762 O O . ALA B 1 288 ? 13.914 27.25 4.207 1 96.06 288 ALA B O 1
ATOM 4763 N N . ALA B 1 289 ? 15.312 27.547 5.93 1 97.12 289 ALA B N 1
ATOM 4764 C CA . ALA B 1 289 ? 15.586 28.938 5.562 1 97.12 289 ALA B CA 1
ATOM 4765 C C . ALA B 1 289 ? 16.234 29.016 4.184 1 97.12 289 ALA B C 1
ATOM 4767 O O . ALA B 1 289 ? 15.867 29.859 3.369 1 97.12 289 ALA B O 1
ATOM 4768 N N . VAL B 1 290 ? 17.172 28.141 3.939 1 98.38 290 VAL B N 1
ATOM 4769 C CA . VAL B 1 290 ? 17.891 28.141 2.666 1 98.38 290 VAL B CA 1
ATOM 4770 C C . VAL B 1 290 ? 16.953 27.719 1.544 1 98.38 290 VAL B C 1
ATOM 4772 O O . VAL B 1 290 ? 16.859 28.375 0.505 1 98.38 290 VAL B O 1
ATOM 4775 N N . VAL B 1 291 ? 16.219 26.625 1.676 1 97.88 291 VAL B N 1
ATOM 4776 C CA . VAL B 1 291 ? 15.297 26.109 0.66 1 97.88 291 VAL B CA 1
ATOM 4777 C C . VAL B 1 291 ? 14.211 27.141 0.381 1 97.88 291 VAL B C 1
ATOM 4779 O O . VAL B 1 291 ? 13.758 27.281 -0.757 1 97.88 291 VAL B O 1
ATOM 4782 N N . GLY B 1 292 ? 13.859 27.859 1.396 1 97.62 292 GLY B N 1
ATOM 4783 C CA . GLY B 1 292 ? 12.82 28.859 1.278 1 97.62 292 GLY B CA 1
ATOM 4784 C C . GLY B 1 292 ? 13.266 30.094 0.508 1 97.62 292 GLY B C 1
ATOM 4785 O O . GLY B 1 292 ? 12.461 30.984 0.235 1 97.62 292 GLY B O 1
ATOM 4786 N N . SER B 1 293 ? 14.484 30.172 0.083 1 98 293 SER B N 1
ATOM 4787 C CA . SER B 1 293 ? 15.023 31.359 -0.559 1 98 293 SER B CA 1
ATOM 4788 C C . SER B 1 293 ? 14.812 31.312 -2.068 1 98 293 SER B C 1
ATOM 4790 O O . SER B 1 293 ? 14.961 32.344 -2.75 1 98 293 SER B O 1
ATOM 4792 N N . LYS B 1 294 ? 14.539 30.172 -2.703 1 98.31 294 LYS B N 1
ATOM 4793 C CA . LYS B 1 294 ? 14.344 30.016 -4.141 1 98.31 294 LYS B CA 1
ATOM 4794 C C . LYS B 1 294 ? 13.062 29.234 -4.434 1 98.31 294 LYS B C 1
ATOM 4796 O O . LYS B 1 294 ? 12.562 28.5 -3.578 1 98.31 294 LYS B O 1
ATOM 4801 N N . PRO B 1 295 ? 12.484 29.484 -5.613 1 98.38 295 PRO B N 1
ATOM 4802 C CA . PRO B 1 295 ? 11.32 28.688 -5.996 1 98.38 295 PRO B CA 1
ATOM 4803 C C . PRO B 1 295 ? 11.672 27.219 -6.223 1 98.38 295 PRO B C 1
ATOM 4805 O O . PRO B 1 295 ? 12.844 26.875 -6.426 1 98.38 295 PRO B O 1
ATOM 4808 N N . GLN B 1 296 ? 10.703 26.312 -6.199 1 98 296 GLN B N 1
ATOM 4809 C CA . GLN B 1 296 ? 10.891 24.875 -6.305 1 98 296 GLN B CA 1
ATOM 4810 C C . GLN B 1 296 ? 11.625 24.516 -7.59 1 98 296 GLN B C 1
ATOM 4812 O O . GLN B 1 296 ? 12.5 23.641 -7.586 1 98 296 GLN B O 1
ATOM 4817 N N . VAL B 1 297 ? 11.234 25.172 -8.672 1 98 297 VAL B N 1
ATOM 4818 C CA . VAL B 1 297 ? 11.773 24.812 -9.984 1 98 297 VAL B CA 1
ATOM 4819 C C . VAL B 1 297 ? 13.281 25.062 -10 1 98 297 VAL B C 1
ATOM 4821 O O . VAL B 1 297 ? 14.031 24.297 -10.625 1 98 297 VAL B O 1
ATOM 4824 N N . ALA B 1 298 ? 13.734 26.094 -9.367 1 98.5 298 ALA B N 1
ATOM 4825 C CA . ALA B 1 298 ? 15.164 26.375 -9.289 1 98.5 298 ALA B CA 1
ATOM 4826 C C . ALA B 1 298 ? 15.906 25.266 -8.531 1 98.5 298 ALA B C 1
ATOM 4828 O O . ALA B 1 298 ? 16.984 24.844 -8.945 1 98.5 298 ALA B O 1
ATOM 4829 N N . TRP B 1 299 ? 15.328 24.844 -7.477 1 98.44 299 TRP B N 1
ATOM 4830 C CA . TRP B 1 299 ? 15.922 23.766 -6.691 1 98.44 299 TRP B CA 1
ATOM 4831 C C . TRP B 1 299 ? 15.93 22.453 -7.48 1 98.44 299 TRP B C 1
ATOM 4833 O O . TRP B 1 299 ? 16.922 21.734 -7.48 1 98.44 299 TRP B O 1
ATOM 4843 N N . ARG B 1 300 ? 14.781 22.188 -8.102 1 97.56 300 ARG B N 1
ATOM 4844 C CA . ARG B 1 300 ? 14.703 20.984 -8.93 1 97.56 300 ARG B CA 1
ATOM 4845 C C . ARG B 1 300 ? 15.82 20.969 -9.969 1 97.56 300 ARG B C 1
ATOM 4847 O O . ARG B 1 300 ? 16.531 19.953 -10.102 1 97.56 300 ARG B O 1
ATOM 4854 N N . GLU B 1 301 ? 16.031 22 -10.664 1 97.5 301 GLU B N 1
ATOM 4855 C CA . GLU B 1 301 ? 17.047 22.094 -11.719 1 97.5 301 GLU B CA 1
ATOM 4856 C C . GLU B 1 301 ? 18.453 21.984 -11.148 1 97.5 301 GLU B C 1
ATOM 4858 O O . GLU B 1 301 ? 19.344 21.422 -11.781 1 97.5 301 GLU B O 1
ATOM 4863 N N . GLN B 1 302 ? 18.609 22.453 -10.016 1 97.81 302 GLN B N 1
ATOM 4864 C CA . GLN B 1 302 ? 19.938 22.484 -9.406 1 97.81 302 GLN B CA 1
ATOM 4865 C C . GLN B 1 302 ? 20.281 21.156 -8.734 1 97.81 302 GLN B C 1
ATOM 4867 O O . GLN B 1 302 ? 21.406 20.688 -8.836 1 97.81 302 GLN B O 1
ATOM 4872 N N . LEU B 1 303 ? 19.359 20.578 -8.055 1 98.19 303 LEU B N 1
ATOM 4873 C CA . LEU B 1 303 ? 19.688 19.516 -7.094 1 98.19 303 LEU B CA 1
ATOM 4874 C C . LEU B 1 303 ? 19.422 18.141 -7.684 1 98.19 303 LEU B C 1
ATOM 4876 O O . LEU B 1 303 ? 20.125 17.188 -7.375 1 98.19 303 LEU B O 1
ATOM 4880 N N . VAL B 1 304 ? 18.344 17.953 -8.5 1 96.56 304 VAL B N 1
ATOM 4881 C CA . VAL B 1 304 ? 17.953 16.641 -9.008 1 96.56 304 VAL B CA 1
ATOM 4882 C C . VAL B 1 304 ? 19.109 16.031 -9.789 1 96.56 304 VAL B C 1
ATOM 4884 O O . VAL B 1 304 ? 19.484 14.875 -9.562 1 96.56 304 VAL B O 1
ATOM 4887 N N . PRO B 1 305 ? 19.859 16.797 -10.656 1 96.44 305 PRO B N 1
ATOM 4888 C CA . PRO B 1 305 ? 20.953 16.203 -11.43 1 96.44 305 PRO B CA 1
ATOM 4889 C C . PRO B 1 305 ? 22.125 15.773 -10.555 1 96.44 305 PRO B C 1
ATOM 4891 O O . PRO B 1 305 ? 23.016 15.055 -11.016 1 96.44 305 PRO B O 1
ATOM 4894 N N . LEU B 1 306 ? 22.172 16.188 -9.297 1 96.94 306 LEU B N 1
ATOM 4895 C CA . LEU B 1 306 ? 23.281 15.867 -8.406 1 96.94 306 LEU B CA 1
ATOM 4896 C C . LEU B 1 306 ? 23.078 14.523 -7.723 1 96.94 306 LEU B C 1
ATOM 4898 O O . LEU B 1 306 ? 23.953 14.039 -7.008 1 96.94 306 LEU B O 1
ATOM 4902 N N . ASP B 1 307 ? 21.906 13.93 -7.918 1 95.94 307 ASP B N 1
ATOM 4903 C CA . ASP B 1 307 ? 21.609 12.609 -7.355 1 95.94 307 ASP B CA 1
ATOM 4904 C C . ASP B 1 307 ? 21.781 12.617 -5.836 1 95.94 307 ASP B C 1
ATOM 4906 O O . ASP B 1 307 ? 22.531 11.805 -5.289 1 95.94 307 ASP B O 1
ATOM 4910 N N . CYS B 1 308 ? 21.172 13.516 -5.184 1 97.06 308 CYS B N 1
ATOM 4911 C CA . CYS B 1 308 ? 21.297 13.641 -3.734 1 97.06 308 CYS B CA 1
ATOM 4912 C C . CYS B 1 308 ? 19.969 13.352 -3.045 1 97.06 308 CYS B C 1
ATOM 4914 O O . CYS B 1 308 ? 19.688 13.898 -1.978 1 97.06 308 CYS B O 1
ATOM 4916 N N . CYS B 1 309 ? 19.062 12.617 -3.723 1 97.31 309 CYS B N 1
ATOM 4917 C CA . CYS B 1 309 ? 17.797 12.133 -3.184 1 97.31 309 CYS B CA 1
ATOM 4918 C C . CYS B 1 309 ? 16.891 13.289 -2.801 1 97.31 309 CYS B C 1
ATOM 4920 O O . CYS B 1 309 ? 16.359 13.336 -1.687 1 97.31 309 CYS B O 1
ATOM 4922 N N . VAL B 1 310 ? 16.734 14.188 -3.721 1 98.06 310 VAL B N 1
ATOM 4923 C CA . VAL B 1 310 ? 15.812 15.305 -3.602 1 98.06 310 VAL B CA 1
ATOM 4924 C C . VAL B 1 310 ? 14.781 15.242 -4.73 1 98.06 310 VAL B C 1
ATOM 4926 O O . VAL B 1 310 ? 15.086 14.781 -5.832 1 98.06 310 VAL B O 1
ATOM 4929 N N . ALA B 1 311 ? 13.578 15.609 -4.43 1 98.12 311 ALA B N 1
ATOM 4930 C CA . ALA B 1 311 ? 12.516 15.594 -5.434 1 98.12 311 ALA B CA 1
ATOM 4931 C C . ALA B 1 311 ? 11.562 16.766 -5.238 1 98.12 311 ALA B C 1
ATOM 4933 O O . ALA B 1 311 ? 11.219 17.125 -4.105 1 98.12 311 ALA B O 1
ATOM 4934 N N . PRO B 1 312 ? 11.156 17.406 -6.359 1 97.69 312 PRO B N 1
ATOM 4935 C CA . PRO B 1 312 ? 10.039 18.344 -6.234 1 97.69 312 PRO B CA 1
ATOM 4936 C C . PRO B 1 312 ? 8.727 17.656 -5.875 1 97.69 312 PRO B C 1
ATOM 4938 O O . PRO B 1 312 ? 8.445 16.562 -6.367 1 97.69 312 PRO B O 1
ATOM 4941 N N . VAL B 1 313 ? 8 18.25 -4.945 1 96.38 313 VAL B N 1
ATOM 4942 C CA . VAL B 1 313 ? 6.633 17.781 -4.754 1 96.38 313 VAL B CA 1
ATOM 4943 C C . VAL B 1 313 ? 5.746 18.297 -5.883 1 96.38 313 VAL B C 1
ATOM 4945 O O . VAL B 1 313 ? 5.34 19.469 -5.875 1 96.38 313 VAL B O 1
ATOM 4948 N N . LEU B 1 314 ? 5.43 17.453 -6.785 1 96.44 314 LEU B N 1
ATOM 4949 C CA . LEU B 1 314 ? 4.613 17.812 -7.938 1 96.44 314 LEU B CA 1
ATOM 4950 C C . LEU B 1 314 ? 3.131 17.781 -7.586 1 96.44 314 LEU B C 1
ATOM 4952 O O . LEU B 1 314 ? 2.75 17.234 -6.543 1 96.44 314 LEU B O 1
ATOM 4956 N N . SER B 1 315 ? 2.324 18.469 -8.43 1 92.88 315 SER B N 1
ATOM 4957 C CA . SER B 1 315 ? 0.901 18.141 -8.469 1 92.88 315 SER B CA 1
ATOM 4958 C C . SER B 1 315 ? 0.642 16.875 -9.281 1 92.88 315 SER B C 1
ATOM 4960 O O . SER B 1 315 ? 1.508 16.438 -10.031 1 92.88 315 SER B O 1
ATOM 4962 N N . ILE B 1 316 ? -0.522 16.344 -9.125 1 92.69 316 ILE B N 1
ATOM 4963 C CA . ILE B 1 316 ? -0.879 15.148 -9.883 1 92.69 316 ILE B CA 1
ATOM 4964 C C . ILE B 1 316 ? -0.859 15.461 -11.375 1 92.69 316 ILE B C 1
ATOM 4966 O O . ILE B 1 316 ? -0.402 14.648 -12.18 1 92.69 316 ILE B O 1
ATOM 4970 N N . ASP B 1 317 ? -1.29 16.625 -11.734 1 92.62 317 ASP B N 1
ATOM 4971 C CA . ASP B 1 317 ? -1.283 17.031 -13.141 1 92.62 317 ASP B CA 1
ATOM 4972 C C . ASP B 1 317 ? 0.142 17.125 -13.68 1 92.62 317 ASP B C 1
ATOM 4974 O O . ASP B 1 317 ? 0.419 16.672 -14.789 1 92.62 317 ASP B O 1
ATOM 4978 N N . GLU B 1 318 ? 1 17.734 -12.922 1 95.62 318 GLU B N 1
ATOM 4979 C CA . GLU B 1 318 ? 2.402 17.812 -13.312 1 95.62 318 GLU B CA 1
ATOM 4980 C C . GLU B 1 318 ? 3.02 16.422 -13.453 1 95.62 318 GLU B C 1
ATOM 4982 O O . GLU B 1 318 ? 3.795 16.172 -14.375 1 95.62 318 GLU B O 1
ATOM 4987 N N . ALA B 1 319 ? 2.695 15.539 -12.516 1 96.38 319 ALA B N 1
ATOM 4988 C CA . ALA B 1 319 ? 3.219 14.18 -12.547 1 96.38 319 ALA B CA 1
ATOM 4989 C C . ALA B 1 319 ? 2.758 13.438 -13.797 1 96.38 319 ALA B C 1
ATOM 4991 O O . ALA B 1 319 ? 3.557 12.781 -14.469 1 96.38 319 ALA B O 1
ATOM 4992 N N . LYS B 1 320 ? 1.474 13.586 -14.125 1 94 320 LYS B N 1
ATOM 4993 C CA . LYS B 1 320 ? 0.934 12.945 -15.32 1 94 320 LYS B CA 1
ATOM 4994 C C . LYS B 1 320 ? 1.658 13.43 -16.578 1 94 320 LYS B C 1
ATOM 4996 O O . LYS B 1 320 ? 1.927 12.641 -17.484 1 94 320 LYS B O 1
ATOM 5001 N N . ALA B 1 321 ? 1.902 14.68 -16.578 1 94.56 321 ALA B N 1
ATOM 5002 C CA . ALA B 1 321 ? 2.604 15.25 -17.719 1 94.56 321 ALA B CA 1
ATOM 5003 C C . ALA B 1 321 ? 4.051 14.766 -17.781 1 94.56 321 ALA B C 1
ATOM 5005 O O . ALA B 1 321 ? 4.559 14.445 -18.859 1 94.56 321 ALA B O 1
ATOM 5006 N N . PHE B 1 322 ? 4.684 14.734 -16.656 1 95.62 322 PHE B N 1
ATOM 5007 C CA . PHE B 1 322 ? 6.086 14.344 -16.578 1 95.62 322 PHE B CA 1
ATOM 5008 C C . PHE B 1 322 ? 6.258 12.875 -16.969 1 95.62 322 PHE B C 1
ATOM 5010 O O . PHE B 1 322 ? 7.227 12.516 -17.641 1 95.62 322 PHE B O 1
ATOM 5017 N N . PHE B 1 323 ? 5.301 12.016 -16.5 1 95.62 323 PHE B N 1
ATOM 5018 C CA . PHE B 1 323 ? 5.32 10.594 -16.797 1 95.62 323 PHE B CA 1
ATOM 5019 C C . PHE B 1 323 ? 4.312 10.25 -17.891 1 95.62 323 PHE B C 1
ATOM 5021 O O . PHE B 1 323 ? 3.617 9.234 -17.797 1 95.62 323 PHE B O 1
ATOM 5028 N N . ALA B 1 324 ? 4.176 11.016 -18.875 1 92.06 324 ALA B N 1
ATOM 5029 C CA . ALA B 1 324 ? 3.135 10.922 -19.891 1 92.06 324 ALA B CA 1
ATOM 5030 C C . ALA B 1 324 ? 3.148 9.555 -20.562 1 92.06 324 ALA B C 1
ATOM 5032 O O . ALA B 1 324 ? 2.098 9.031 -20.938 1 92.06 324 ALA B O 1
ATOM 5033 N N . THR B 1 325 ? 4.281 8.914 -20.672 1 89 325 THR B N 1
ATOM 5034 C CA . THR B 1 325 ? 4.402 7.629 -21.359 1 89 325 THR B CA 1
ATOM 5035 C C . THR B 1 325 ? 3.771 6.512 -20.531 1 89 325 THR B C 1
ATOM 5037 O O . THR B 1 325 ? 3.541 5.414 -21.031 1 89 325 THR B O 1
ATOM 5040 N N . CYS B 1 326 ? 3.482 6.832 -19.297 1 91.19 326 CYS B N 1
ATOM 5041 C CA . CYS B 1 326 ? 2.881 5.836 -18.422 1 91.19 326 CYS B CA 1
ATOM 5042 C C . CYS B 1 326 ? 1.363 5.832 -18.562 1 91.19 326 CYS B C 1
ATOM 5044 O O . CYS B 1 326 ? 0.676 5.055 -17.906 1 91.19 326 CYS B O 1
ATOM 5046 N N . PHE B 1 327 ? 0.876 6.672 -19.484 1 92.69 327 PHE B N 1
ATOM 5047 C CA . PHE B 1 327 ? -0.571 6.781 -19.609 1 92.69 327 PHE B CA 1
ATOM 5048 C C . PHE B 1 327 ? -0.994 6.559 -21.062 1 92.69 327 PHE B C 1
ATOM 5050 O O . PHE B 1 327 ? -0.299 6.977 -21.984 1 92.69 327 PHE B O 1
ATOM 5057 N N . ASP B 1 328 ? -2.148 5.879 -21.172 1 89.44 328 ASP B N 1
ATOM 5058 C CA . ASP B 1 328 ? -2.756 5.742 -22.484 1 89.44 328 ASP B CA 1
ATOM 5059 C C . ASP B 1 328 ? -3.195 7.102 -23.031 1 89.44 328 ASP B C 1
ATOM 5061 O O . ASP B 1 328 ? -3.926 7.836 -22.359 1 89.44 328 ASP B O 1
ATOM 5065 N N . PRO B 1 329 ? -2.805 7.438 -24.156 1 83.31 329 PRO B N 1
ATOM 5066 C CA . PRO B 1 329 ? -3.092 8.773 -24.672 1 83.31 329 PRO B CA 1
ATOM 5067 C C . PRO B 1 329 ? -4.578 8.992 -24.953 1 83.31 329 PRO B C 1
ATOM 5069 O O . PRO B 1 329 ? -5.047 10.133 -24.984 1 83.31 329 PRO B O 1
ATOM 5072 N N . LEU B 1 330 ? -5.312 7.871 -25.188 1 79.88 330 LEU B N 1
ATOM 5073 C CA . LEU B 1 330 ? -6.711 8.008 -25.578 1 79.88 330 LEU B CA 1
ATOM 5074 C C . LEU B 1 330 ? -7.613 8.148 -24.359 1 79.88 330 LEU B C 1
ATOM 5076 O O . LEU B 1 330 ? -8.375 9.109 -24.25 1 79.88 330 LEU B O 1
ATOM 5080 N N . ASN B 1 331 ? -7.434 7.27 -23.438 1 79.44 331 ASN B N 1
ATOM 5081 C CA . ASN B 1 331 ? -8.359 7.25 -22.312 1 79.44 331 ASN B CA 1
ATOM 5082 C C . ASN B 1 331 ? -7.691 7.754 -21.031 1 79.44 331 ASN B C 1
ATOM 5084 O O . ASN B 1 331 ? -8.352 7.926 -20.016 1 79.44 331 ASN B O 1
ATOM 5088 N N . HIS B 1 332 ? -6.363 7.93 -21.062 1 85.94 332 HIS B N 1
ATOM 5089 C CA . HIS B 1 332 ? -5.562 8.477 -19.969 1 85.94 332 HIS B CA 1
ATOM 5090 C C . HIS B 1 332 ? -5.508 7.516 -18.797 1 85.94 332 HIS B C 1
ATOM 5092 O O . HIS B 1 332 ? -5.258 7.934 -17.656 1 85.94 332 HIS B O 1
ATOM 5098 N N . PHE B 1 333 ? -5.922 6.246 -19.141 1 93.62 333 PHE B N 1
ATOM 5099 C CA . PHE B 1 333 ? -5.707 5.219 -18.125 1 93.62 333 PHE B CA 1
ATOM 5100 C C . PHE B 1 333 ? -4.219 4.941 -17.953 1 93.62 333 PHE B C 1
ATOM 5102 O O . PHE B 1 333 ? -3.461 4.918 -18.922 1 93.62 333 PHE B O 1
ATOM 5109 N N . PRO B 1 334 ? -3.818 4.82 -16.688 1 94.25 334 PRO B N 1
ATOM 5110 C CA . PRO B 1 334 ? -2.43 4.387 -16.516 1 94.25 334 PRO B CA 1
ATOM 5111 C C . PRO B 1 334 ? -2.158 3.018 -17.125 1 94.25 334 PRO B C 1
ATOM 5113 O O . PRO B 1 334 ? -3.006 2.123 -17.047 1 94.25 334 PRO B O 1
ATOM 5116 N N . GLN B 1 335 ? -1.013 2.85 -17.688 1 90.69 335 GLN B N 1
ATOM 5117 C CA . GLN B 1 335 ? -0.577 1.565 -18.219 1 90.69 335 GLN B CA 1
ATOM 5118 C C . GLN B 1 335 ? -0.116 0.631 -17.109 1 90.69 335 GLN B C 1
ATOM 5120 O O . GLN B 1 335 ? 0.218 1.082 -16.016 1 90.69 335 GLN B O 1
ATOM 5125 N N . PHE B 1 336 ? -0.197 -0.661 -17.453 1 88.12 336 PHE B N 1
ATOM 5126 C CA . PHE B 1 336 ? 0.316 -1.631 -16.5 1 88.12 336 PHE B CA 1
ATOM 5127 C C . PHE B 1 336 ? 1.787 -1.367 -16.203 1 88.12 336 PHE B C 1
ATOM 5129 O O . PHE B 1 336 ? 2.621 -1.358 -17.109 1 88.12 336 PHE B O 1
ATOM 5136 N N . PRO B 1 337 ? 2.059 -1.156 -14.906 1 84.88 337 PRO B N 1
ATOM 5137 C CA . PRO B 1 337 ? 3.385 -0.63 -14.57 1 84.88 337 PRO B CA 1
ATOM 5138 C C . PRO B 1 337 ? 4.461 -1.714 -14.547 1 84.88 337 PRO B C 1
ATOM 5140 O O . PRO B 1 337 ? 5.656 -1.405 -14.57 1 84.88 337 PRO B O 1
ATOM 5143 N N . LEU B 1 338 ? 4.035 -2.941 -14.477 1 84.06 338 LEU B N 1
ATOM 5144 C CA . LEU B 1 338 ? 5 -4.035 -14.445 1 84.06 338 LEU B CA 1
ATOM 5145 C C . LEU B 1 338 ? 5.27 -4.559 -15.852 1 84.06 338 LEU B C 1
ATOM 5147 O O . LEU B 1 338 ? 4.344 -4.719 -16.656 1 84.06 338 LEU B O 1
ATOM 5151 N N . ARG B 1 339 ? 6.613 -4.605 -16.297 1 78.69 339 ARG B N 1
ATOM 5152 C CA . ARG B 1 339 ? 6.965 -5.008 -17.656 1 78.69 339 ARG B CA 1
ATOM 5153 C C . ARG B 1 339 ? 7.949 -6.176 -17.641 1 78.69 339 ARG B C 1
ATOM 5155 O O . ARG B 1 339 ? 8.906 -6.176 -16.859 1 78.69 339 ARG B O 1
ATOM 5162 N N . ALA B 1 340 ? 7.527 -7.066 -18.422 1 77.5 340 ALA B N 1
ATOM 5163 C CA . ALA B 1 340 ? 8.555 -8.062 -18.719 1 77.5 340 ALA B CA 1
ATOM 5164 C C . ALA B 1 34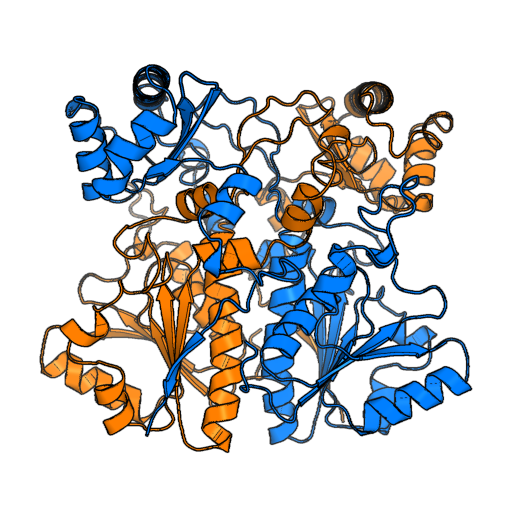0 ? 9.633 -7.488 -19.625 1 77.5 340 ALA B C 1
ATOM 5166 O O . ALA B 1 340 ? 9.344 -7.078 -20.75 1 77.5 340 ALA B O 1
ATOM 5167 N N . ARG B 1 341 ? 10.734 -7.422 -19.172 1 77.19 341 ARG B N 1
ATOM 5168 C CA . ARG B 1 341 ? 11.828 -6.816 -19.922 1 77.19 341 ARG B CA 1
ATOM 5169 C C . ARG B 1 341 ? 12.477 -7.836 -20.859 1 77.19 341 ARG B C 1
ATOM 5171 O O . ARG B 1 341 ? 13 -7.477 -21.922 1 77.19 341 ARG B O 1
ATOM 5178 N N . SER B 1 342 ? 12.516 -9.008 -20.328 1 80.25 342 SER B N 1
ATOM 5179 C CA . SER B 1 342 ? 13.094 -10.094 -21.125 1 80.25 342 SER B CA 1
ATOM 5180 C C . SER B 1 342 ? 12.578 -11.453 -20.656 1 80.25 342 SER B C 1
ATOM 5182 O O . SER B 1 342 ? 12 -11.562 -19.562 1 80.25 342 SER B O 1
ATOM 5184 N N . CYS B 1 343 ? 12.602 -12.414 -21.625 1 81.56 343 CYS B N 1
ATOM 5185 C CA . CYS B 1 343 ? 12.195 -13.781 -21.312 1 81.56 343 CYS B CA 1
ATOM 5186 C C . CYS B 1 343 ? 13.281 -14.773 -21.703 1 81.56 343 CYS B C 1
ATOM 5188 O O . CYS B 1 343 ? 14.086 -14.5 -22.594 1 81.56 343 CYS B O 1
ATOM 5190 N N . ALA B 1 344 ? 13.32 -15.773 -20.906 1 79.62 344 ALA B N 1
ATOM 5191 C CA . ALA B 1 344 ? 14.273 -16.828 -21.219 1 79.62 344 ALA B CA 1
ATOM 5192 C C . ALA B 1 344 ? 13.984 -17.438 -22.594 1 79.62 344 ALA B C 1
ATOM 5194 O O . ALA B 1 344 ? 12.82 -17.547 -23 1 79.62 344 ALA B O 1
ATOM 5195 N N . SER B 1 345 ? 15.094 -17.672 -23.375 1 70.88 345 SER B N 1
ATOM 5196 C CA . SER B 1 345 ? 14.945 -18.312 -24.672 1 70.88 345 SER B CA 1
ATOM 5197 C C . SER B 1 345 ? 14.586 -19.781 -24.531 1 70.88 345 SER B C 1
ATOM 5199 O O . SER B 1 345 ? 14.953 -20.422 -23.547 1 70.88 345 SER B O 1
#

Foldseek 3Di:
DAACQAAPAEEEEAAADFQRLQLVLLVLSNHYAYEYEYEPVGGPQQCPPPDPPPPPDTRDLRVCQSCPNYHYDYAHLQDPVRVVVVLVSLLRHLEYEYADQPCVCVVSVNPPVNSCVSAQLYAYEYEYQADCPDPCSVDDDALVVLCVVLCNQFFQPALLPPPRGRDDDPDSCLRHPQRRNVRSVCSVVQSVVSVVPVGYDYHYRHSSVSSNVPPVVVVVQVVDDSLQHCQQPRQFQQAHWAAAQVRFIKGHNQPDLVLVCLVCVLLVHNVCSVRRGPRPSPSNVVVNVSRHDHGLVVCCVRRVVSVSRMDTPDDPVVVCVVVVVQADPPSRRGRDPDDDPDDDD/DAACQAAPAEEEEAAADFQRLQLVLLVLSNHYAYEYEYEPVGGPQQCPPPDPPDPPDTRDLRVCQSCPNYHYDYAHLQDPVRVVVVLVSLLSHLEYEYADQPPVCVVSVNPPVNSCVNAQLYAYEYEYQADCPDPCSVDDDALVVLCVVLCNQFFQPALLPPDRGRDDDPDSCLRHPQRRNVRSVCSVVQSVVSVVPVGYDYHYRHSSVSSSVPPVVVVVQVPDDSLQHCQQPRQFQQAHWAAAQVRFIKGHNQPDLVLVCLVCVLLVHNVCSVRRGPRPSPSNVVVNVSRHDHGLVVCCVRRVVSVSRMDTDDDPVVVCVVVVVQADPPSRRGRDPDDDPDDDD

Sequence (690 aa):
MFSQWLTGWRILDLSLLLPGPFASWRLAQMGAEVVKIEPPTGDGAAQLGVATDSADAAPSWFYRLLNHGKTVVSLDLKSAAGRDALLAEVAKSDAVLEGFRPGTLARLGVAPETLWAVNPQLVIVSITGFASDGPLAPYAGHDLTYQAWTGLLQPHGNASGCAETPAWSNVQIADLFAGAMHAALALVAAVHQARATGKGCHIEVPMCETLLASAPFALAEAIQPPAQRGLLLGAVPCYAVYRCADGRYLAVGALETKFWRRFCEALDHPQWVPHQFDRSGETHRAVAAVVGSKPQVAWREQLVPLDCCVAPVLSIDEAKAFFATCFDPLNHFPQFPLRARSCASMFSQWLTGWRILDLSLLLPGPFASWRLAQMGAEVVKIEPPTGDGAAQLGVATDSADAAPSWFYRLLNHGKTVVSLDLKSAAGRDALLAEVAKSDAVLEGFRPGTLARLGVAPETLWAVNPQLVIVSITGFASDGPLAPYAGHDLTYQAWTGLLQPHGNASGCAETPAWSNVQIADLFAGAMHAALALVAAVHQARATGKGCHIEVPMCETLLASAPFALAEAIQPPAQRGLLLGAVPCYAVYRCADGRYLAVGALETKFWRRFCEALDHPQWVPHQFDRSGETHRAVAAVVGSKPQVAWREQLVPLDCCVAPVLSIDEAKAFFATCFDPLNHFPQFPLRARSCAS

Solvent-accessible surface area (backbone atoms only — not comparable to full-atom values): 34328 Å² total; per-residue (Å²): 102,67,42,66,40,32,57,90,38,30,36,36,32,55,26,56,62,53,28,46,32,46,22,51,27,55,43,25,41,27,32,22,45,31,39,33,43,30,45,81,88,51,51,73,32,33,54,46,86,48,62,85,81,51,84,72,69,78,55,12,70,46,35,50,55,40,45,51,82,45,48,79,44,74,40,46,47,87,37,69,68,28,39,52,52,49,50,59,52,47,54,73,30,45,32,40,37,32,49,59,64,89,64,45,49,50,74,51,67,53,27,69,69,57,49,31,74,64,25,34,36,34,24,34,38,36,40,29,63,36,41,77,88,44,96,52,37,88,45,61,66,36,44,66,21,35,36,12,48,36,12,53,34,47,52,56,72,26,58,78,62,52,76,68,52,60,32,69,42,61,52,58,51,32,33,46,41,28,22,8,46,48,44,40,38,50,49,57,37,39,35,55,36,6,72,73,69,56,38,11,35,33,33,40,30,17,12,29,57,26,35,52,52,65,30,60,65,46,58,45,39,65,73,40,58,76,92,70,38,39,61,85,48,22,28,18,53,30,25,32,73,35,50,19,52,71,71,41,35,37,26,33,33,18,77,51,65,72,22,32,40,50,45,25,46,74,71,72,38,61,83,49,48,90,43,44,76,37,65,82,32,61,59,35,51,54,50,36,55,58,49,32,71,39,40,43,68,61,48,40,68,62,42,44,84,65,47,23,17,48,23,48,41,27,45,49,66,55,22,48,63,74,47,42,88,50,33,38,87,86,79,60,43,55,39,59,55,63,41,75,77,45,62,45,127,104,65,40,67,40,32,58,91,40,30,36,37,32,56,26,56,62,54,28,47,32,46,22,52,29,54,43,27,40,27,31,21,46,31,38,34,42,30,44,79,88,51,52,72,32,33,56,45,87,48,62,85,83,51,84,72,71,80,54,11,71,48,34,50,56,39,46,50,81,45,46,78,44,74,41,48,47,89,38,68,67,28,39,52,53,49,50,59,51,47,54,72,30,45,30,39,38,34,49,60,63,88,66,45,48,48,76,52,67,54,26,71,70,56,50,31,74,64,24,35,35,34,23,35,37,38,40,29,64,35,41,79,88,42,96,54,36,89,44,60,66,35,47,66,19,35,36,13,48,36,13,53,35,47,52,57,72,23,56,78,62,54,75,68,53,63,34,71,40,61,50,57,51,32,32,45,41,27,22,9,47,45,44,42,37,51,48,57,38,41,36,54,36,6,73,73,70,56,38,11,36,33,32,41,30,17,13,29,60,26,35,52,53,65,31,60,64,48,57,44,38,65,74,41,59,76,91,68,37,38,61,85,50,23,27,18,52,30,25,32,74,36,51,18,51,72,70,41,34,36,26,34,32,17,76,53,65,71,23,33,40,51,45,25,46,73,71,73,38,59,83,48,47,89,43,43,76,36,66,83,29,61,59,36,52,53,51,36,55,58,48,31,70,40,41,43,69,59,49,40,69,62,43,44,85,65,47,23,16,47,24,46,44,26,46,50,66,54,21,48,62,75,46,42,89,49,32,38,87,86,79,60,44,55,39,60,56,64,42,76,77,44,62,43,128

Organism: Hydrogenophilus thermoluteolus (NCBI:txid297)